Protein AF-A0AA35R7Z8-F1 (afdb_monomer_lite)

Secondary structure (DSSP, 8-state):
---TTSPPGGGGS-TTT----EE-TT--SHHHHHHHHHHHHHHH--SEEEE---S-TTT----HHHHHHHHHHHHHTT-EEEEEE-S-HHHHHHHHHHT-S-BEEBSSSTT-----S-HHHHHHHHHH-SS-BEEES---SHHHHHHHHHTT-SEEE--HHHHTSSSHHHHHHHHHHH--HHHHHHHHHH--S------S-PPPPPPPSS-------PPP--------SSS--SS--EEEP-TTSS-GGGHHHHHHHHHHTT--EEEE--TT--HHHHHHHHHHHHHHHTTTSEEEEES-HHHHHHHHTTT---EEEE-TTSPPHHHHHHHHHHHHGGG--EEEEESSHHHHHHHHHTT-SEEEES-SS--SS---

Foldseek 3Di:
DPDPPDDDPVNVDDPVPDQDEQEQPPAQALVSQLVSQVVSCVVRVALHYEGAHANDPPQRAGDLVRQLVSLLVSVVVVHQYEYEHALALVSLVSSVVSPHQEYEHEQGTALPLQARPPLVSLLSNQVPDPHAYEHEGNHQALVSQLSSVLSPHPYYDDDNNLPVDPHNVVRVVRNVVSDDPCSNVNNVVVPPDDDDDDPPDDDDDDDDPDDPPPDDDDPDPPPPPPDQQLAADVVAAEAEDDCPPPHNVCRLVVLLVVLVVPHAEYEDDDPPDDQVRSLVVQVSNCVSNPPSHAYEYELCLVSQLVNLQVVDAHEYEYEPPHDQLLVSCVSRCVRRNPSYAYEYEDADPVSVVRNVVSPHSYYHDPDPDDDPDDDD

Sequence (376 aa):
MDDPTEKTILDYIDWTKYNILAEHRRCATVEEALFVARLGREVAKTDFVKLEVIPDAKYLFPDPVGTLEAARLLVEEGFIVLPYIHADPVLARRLEEVGCATVMPLGSAIGSGQGIHTVEEVRIIIEQANVPVVVDAGLAVPSDASKALEMGASAVLVNTAIAQAANPAQMAEAFKHGWKPDARLTWQAAYRRVPMPRPAARPTKFPSPFPPAARTWKPAARIWKRVLVNRLPEPCLCLVTDRRVGDEATLVSRVAQAVDGGVDLVQLREKDLHGAQLL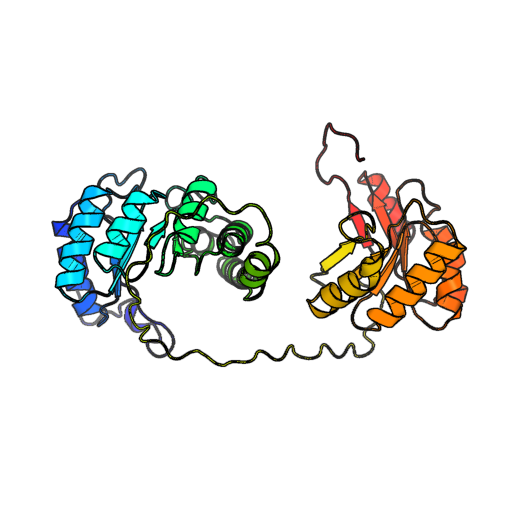ELARRLREAIGDKALLLINERVDVAAALSLTGVAYGVQLGEDAIPVGAARRLLAPVLGPELLIGRSVHSVEGAKQAVADGADFLVAGTMFASRIPPG

Structure (mmCIF, N/CA/C/O backbone):
data_AF-A0AA35R7Z8-F1
#
_entry.id   AF-A0AA35R7Z8-F1
#
loop_
_atom_site.group_PDB
_atom_site.id
_atom_site.type_symbol
_atom_site.label_atom_id
_atom_site.label_alt_id
_atom_site.label_comp_id
_atom_site.label_asym_id
_atom_site.label_entity_id
_atom_site.label_seq_id
_atom_site.pdbx_PDB_ins_code
_atom_site.Cartn_x
_atom_site.Cartn_y
_atom_site.Cartn_z
_atom_site.occupancy
_atom_site.B_iso_or_equiv
_atom_site.auth_seq_id
_atom_site.auth_comp_id
_atom_site.auth_asym_id
_atom_site.auth_atom_id
_atom_site.pdbx_PDB_model_num
ATOM 1 N N . MET A 1 1 ? -23.034 26.521 13.290 1.00 51.69 1 MET A N 1
ATOM 2 C CA . MET A 1 1 ? -23.940 26.297 12.140 1.00 51.69 1 MET A CA 1
ATOM 3 C C . MET A 1 1 ? -24.930 27.424 12.242 1.00 51.69 1 MET A C 1
ATOM 5 O O . MET A 1 1 ? -25.881 27.318 13.005 1.00 51.69 1 MET A O 1
ATOM 9 N N . ASP A 1 2 ? -24.597 28.544 11.614 1.00 53.69 2 ASP A N 1
ATOM 10 C CA . ASP A 1 2 ? -25.142 29.838 12.033 1.00 53.69 2 ASP A CA 1
ATOM 11 C C . ASP A 1 2 ? -26.276 30.298 11.101 1.00 53.69 2 ASP A C 1
ATOM 13 O O . ASP A 1 2 ? -27.015 31.216 11.443 1.00 53.69 2 ASP A O 1
ATOM 17 N N . ASP A 1 3 ? -26.487 29.578 9.991 1.00 65.56 3 ASP A N 1
ATOM 18 C CA . ASP A 1 3 ? -27.645 29.704 9.110 1.00 65.56 3 ASP A CA 1
ATOM 19 C C . ASP A 1 3 ? -28.192 28.304 8.732 1.00 65.56 3 ASP A C 1
ATOM 21 O O . ASP A 1 3 ? -27.522 27.556 8.016 1.00 65.56 3 ASP A O 1
ATOM 25 N N . PRO A 1 4 ? -29.392 27.909 9.202 1.00 63.56 4 PRO A N 1
ATOM 26 C CA . PRO A 1 4 ? -30.014 26.622 8.871 1.00 63.56 4 PRO A CA 1
ATOM 27 C C . PRO A 1 4 ? -30.513 26.521 7.417 1.00 63.56 4 PRO A C 1
ATOM 29 O O . PRO A 1 4 ? -31.026 25.473 7.025 1.00 63.56 4 PRO A O 1
ATOM 32 N N . THR A 1 5 ? -30.410 27.594 6.628 1.00 70.19 5 THR A N 1
ATOM 33 C CA . THR A 1 5 ? -30.828 27.632 5.218 1.00 70.19 5 THR A CA 1
ATOM 34 C C . THR A 1 5 ? -29.666 27.487 4.233 1.00 70.19 5 THR A C 1
ATOM 36 O O . THR A 1 5 ? -29.898 27.212 3.051 1.00 70.19 5 THR A O 1
ATOM 39 N N . GLU A 1 6 ? -28.420 27.605 4.698 1.00 76.94 6 GLU A N 1
ATOM 40 C CA . GLU A 1 6 ? -27.239 27.374 3.872 1.00 76.94 6 GLU A CA 1
ATOM 41 C C . GLU A 1 6 ? -26.907 25.883 3.751 1.00 76.94 6 GLU A C 1
ATOM 43 O O . GLU A 1 6 ? -26.929 25.122 4.720 1.00 76.94 6 GLU A O 1
ATOM 48 N N . LYS A 1 7 ? -26.548 25.462 2.533 1.00 72.81 7 LYS A N 1
ATOM 49 C CA . LYS A 1 7 ? -26.085 24.096 2.277 1.00 72.81 7 LYS A CA 1
ATOM 50 C C . LYS A 1 7 ? -24.721 23.868 2.917 1.00 72.81 7 LYS A C 1
ATOM 52 O O . LYS A 1 7 ? -23.761 24.586 2.642 1.00 72.81 7 LYS A O 1
ATOM 57 N N . THR A 1 8 ? -24.621 22.802 3.692 1.00 74.38 8 THR A N 1
ATOM 58 C CA . THR A 1 8 ? -23.388 22.303 4.297 1.00 74.38 8 THR A CA 1
ATOM 59 C C . THR A 1 8 ? -22.680 21.321 3.362 1.00 74.38 8 THR A C 1
ATOM 61 O O . THR A 1 8 ? -23.241 20.852 2.373 1.00 74.38 8 THR A O 1
ATOM 64 N N . ILE A 1 9 ? -21.438 20.948 3.686 1.00 74.50 9 ILE A N 1
ATOM 65 C CA . ILE A 1 9 ? -20.709 19.916 2.929 1.00 74.50 9 ILE A CA 1
ATOM 66 C C . ILE A 1 9 ? -21.447 18.566 2.909 1.00 74.50 9 ILE A C 1
ATOM 68 O O . ILE A 1 9 ? -21.352 17.832 1.928 1.00 74.50 9 ILE A O 1
ATOM 72 N N . LEU A 1 10 ? -22.219 18.260 3.957 1.00 73.81 10 LEU A N 1
ATOM 73 C CA . LEU A 1 10 ? -22.966 17.008 4.093 1.00 73.81 10 LEU A CA 1
ATOM 74 C C . LEU A 1 10 ? -24.091 16.876 3.058 1.00 73.81 10 LEU A C 1
ATOM 76 O O . LEU A 1 10 ? -24.416 15.758 2.659 1.00 73.81 10 LEU A O 1
ATOM 80 N N . ASP A 1 11 ? -24.624 17.999 2.570 1.00 79.06 11 ASP A N 1
ATOM 81 C CA . ASP A 1 11 ? -25.675 18.036 1.545 1.00 79.06 11 ASP A CA 1
ATOM 82 C C . ASP A 1 11 ? -25.168 17.627 0.153 1.00 79.06 11 ASP A C 1
ATOM 84 O O . ASP A 1 11 ? -25.960 17.350 -0.749 1.00 79.06 11 ASP A O 1
ATOM 88 N N . TYR A 1 12 ? -23.844 17.581 -0.033 1.00 79.31 12 TYR A N 1
ATOM 89 C CA . TYR A 1 12 ? -23.197 17.184 -1.286 1.00 79.31 12 TYR A CA 1
ATOM 90 C C . TYR A 1 12 ? -22.653 15.750 -1.256 1.00 79.31 12 TYR A C 1
ATOM 92 O O . TYR A 1 12 ? -22.130 15.279 -2.269 1.00 79.31 12 TYR A O 1
ATOM 100 N N . ILE A 1 13 ? -22.761 15.045 -0.124 1.00 76.56 13 ILE A N 1
ATOM 101 C CA . ILE A 1 13 ? -22.282 13.666 0.004 1.00 76.56 13 ILE A CA 1
ATOM 102 C C . ILE A 1 13 ? -23.421 12.693 -0.301 1.00 76.56 13 ILE A C 1
ATOM 104 O O . ILE A 1 13 ? -24.507 12.764 0.265 1.00 76.56 13 ILE A O 1
ATOM 108 N N . ASP A 1 14 ? -23.157 11.744 -1.198 1.00 76.94 14 ASP A N 1
ATOM 109 C CA . ASP A 1 14 ? -24.077 10.647 -1.488 1.00 76.94 14 ASP A CA 1
ATOM 110 C C . ASP A 1 14 ? -23.991 9.576 -0.388 1.00 76.94 14 ASP A C 1
ATOM 112 O O . ASP A 1 14 ? -23.146 8.676 -0.426 1.00 76.94 14 ASP A O 1
ATOM 116 N N . TRP A 1 15 ? -24.892 9.673 0.587 1.00 77.12 15 TRP A N 1
ATOM 117 C CA . TRP A 1 15 ? -25.000 8.764 1.733 1.00 77.12 15 TRP A CA 1
ATOM 118 C C . TRP A 1 15 ? -25.288 7.305 1.353 1.00 77.12 15 TRP A C 1
ATOM 120 O O . TRP A 1 15 ? -25.092 6.409 2.167 1.00 77.12 15 TRP A O 1
ATOM 130 N N . THR A 1 16 ? -25.726 7.031 0.116 1.00 75.50 16 THR A N 1
ATOM 131 C CA . THR A 1 16 ? -25.908 5.650 -0.366 1.00 75.50 16 THR A CA 1
ATOM 132 C C . THR A 1 16 ? -24.602 5.013 -0.842 1.00 75.50 16 THR A C 1
ATOM 134 O O . THR A 1 16 ? -24.526 3.793 -0.993 1.00 75.50 16 THR A O 1
ATOM 137 N N . LYS A 1 17 ? -23.567 5.831 -1.079 1.00 73.44 17 LYS A N 1
ATOM 138 C CA . LYS A 1 17 ? -22.257 5.396 -1.581 1.00 73.44 17 LYS A CA 1
ATOM 139 C C . LYS A 1 17 ? -21.148 5.495 -0.544 1.00 73.44 17 LYS A C 1
ATOM 141 O O . LYS A 1 17 ? -20.210 4.701 -0.606 1.00 73.44 17 LYS A O 1
ATOM 146 N N . TYR A 1 18 ? -21.224 6.463 0.364 1.00 76.75 18 TYR A N 1
ATOM 147 C CA . TYR A 1 18 ? -20.148 6.769 1.301 1.00 76.75 18 TYR A CA 1
ATOM 148 C C . TYR A 1 18 ? -20.602 6.611 2.748 1.00 76.75 18 TYR A C 1
ATOM 150 O O . TYR A 1 18 ? -21.653 7.113 3.136 1.00 76.75 18 TYR A O 1
ATOM 158 N N . ASN A 1 19 ? -19.755 5.968 3.554 1.00 75.56 19 ASN A N 1
ATOM 159 C CA . ASN A 1 19 ? -19.869 6.007 5.007 1.00 75.56 19 ASN A CA 1
ATOM 160 C C . ASN A 1 19 ? -19.125 7.239 5.525 1.00 75.56 19 ASN A C 1
ATOM 162 O O . ASN A 1 19 ? -17.975 7.469 5.141 1.00 75.56 19 ASN A O 1
ATOM 166 N N . ILE A 1 20 ? -19.758 8.006 6.410 1.00 76.94 20 ILE A N 1
ATOM 167 C CA . ILE A 1 20 ? -19.108 9.136 7.072 1.00 76.94 20 ILE A CA 1
ATOM 168 C C . ILE A 1 20 ? -18.327 8.635 8.283 1.00 76.94 20 ILE A C 1
ATOM 170 O O . ILE A 1 20 ? -18.867 7.949 9.152 1.00 76.94 20 ILE A O 1
ATOM 174 N N . LEU A 1 21 ? -17.054 9.018 8.336 1.00 77.75 21 LEU A N 1
ATOM 175 C CA . LEU A 1 21 ? -16.198 8.881 9.504 1.00 77.75 21 LEU A CA 1
ATOM 176 C C . LEU A 1 21 ? -16.024 10.271 10.116 1.00 77.75 21 LEU A C 1
ATOM 178 O O . LEU A 1 21 ? -15.373 11.127 9.518 1.00 77.75 21 LEU A O 1
ATOM 182 N N . ALA A 1 22 ? -16.636 10.508 11.276 1.00 75.88 22 ALA A N 1
ATOM 183 C CA . ALA A 1 22 ? -16.475 11.771 11.989 1.00 75.88 22 ALA A CA 1
ATOM 184 C C . ALA A 1 22 ? -15.072 11.837 12.621 1.00 75.88 22 ALA A C 1
ATOM 186 O O . ALA A 1 22 ? -14.646 10.886 13.273 1.00 75.88 22 ALA A O 1
ATOM 187 N N . GLU A 1 23 ? -14.355 12.943 12.415 1.00 72.44 23 GLU A N 1
ATOM 188 C CA . GLU A 1 23 ? -12.983 13.175 12.896 1.00 72.44 23 GLU A CA 1
ATOM 189 C C . GLU A 1 23 ? -12.940 14.405 13.813 1.00 72.44 23 GLU A C 1
ATOM 191 O O . GLU A 1 23 ? -13.586 15.416 13.529 1.00 72.44 23 GLU A O 1
ATOM 196 N N . HIS A 1 24 ? -12.140 14.348 14.882 1.00 67.25 24 HIS A N 1
ATOM 197 C CA . HIS A 1 24 ? -12.028 15.418 15.886 1.00 67.25 24 HIS A CA 1
ATOM 198 C C . HIS A 1 24 ? -10.750 16.244 15.764 1.00 67.25 24 HIS A C 1
ATOM 200 O O . HIS A 1 24 ? -9.958 16.340 16.707 1.00 67.25 24 HIS A O 1
ATOM 206 N N . ARG A 1 25 ? -10.522 16.861 14.604 1.00 62.09 25 ARG A N 1
ATOM 207 C CA . ARG A 1 25 ? -9.274 17.603 14.391 1.00 62.09 25 ARG A CA 1
ATOM 208 C C . ARG A 1 25 ? -9.002 18.609 15.505 1.00 62.09 25 ARG A C 1
ATOM 210 O O . ARG A 1 25 ? -9.814 19.497 15.750 1.00 62.09 25 ARG A O 1
ATOM 217 N N . ARG A 1 26 ? -7.785 18.526 16.053 1.00 67.44 26 ARG A N 1
ATOM 218 C CA . ARG A 1 26 ? -7.203 19.482 17.014 1.00 67.44 26 ARG A CA 1
ATOM 219 C C . ARG A 1 26 ? -7.870 19.518 18.394 1.00 67.44 26 ARG A C 1
ATOM 221 O O . ARG A 1 26 ? -7.768 20.542 19.060 1.00 67.44 26 ARG A O 1
ATOM 228 N N . CYS A 1 27 ? -8.509 18.436 18.836 1.00 85.56 27 CYS A N 1
ATOM 229 C CA . CYS A 1 27 ? -8.865 18.311 20.251 1.00 85.56 27 CYS A CA 1
ATOM 230 C C . CYS A 1 27 ? -7.585 18.121 21.071 1.00 85.56 27 CYS A C 1
ATOM 232 O O . CYS A 1 27 ? -6.859 17.148 20.861 1.00 85.56 27 CYS A O 1
ATOM 234 N N . ALA A 1 28 ? -7.294 19.058 21.969 1.00 89.19 28 ALA A N 1
ATOM 235 C CA . ALA A 1 28 ? -6.087 19.054 22.787 1.00 89.19 28 ALA A CA 1
ATOM 236 C C . ALA A 1 28 ? -6.250 18.222 24.063 1.00 89.19 28 ALA A C 1
ATOM 238 O O . ALA A 1 28 ? -5.252 17.755 24.613 1.00 89.19 28 ALA A O 1
ATOM 239 N N . THR A 1 29 ? -7.490 18.021 24.520 1.00 94.00 29 THR A N 1
ATOM 240 C CA . THR A 1 29 ? -7.800 17.246 25.729 1.00 94.00 29 THR A CA 1
ATOM 241 C C . THR A 1 29 ? -8.806 16.126 25.468 1.00 94.00 29 THR A C 1
ATOM 243 O O . THR A 1 29 ? -9.482 16.079 24.435 1.00 94.00 29 THR A O 1
ATOM 246 N N . VAL A 1 30 ? -8.913 15.214 26.437 1.00 95.75 30 VAL A N 1
ATOM 247 C CA . VAL A 1 30 ? -9.899 14.125 26.438 1.00 95.75 30 VAL A CA 1
ATOM 248 C C . VAL A 1 30 ? -11.318 14.688 26.384 1.00 95.75 30 VAL A C 1
ATOM 250 O O . VAL A 1 30 ? -12.131 14.231 25.587 1.00 95.75 30 VAL A O 1
ATOM 253 N N . GLU A 1 31 ? -11.617 15.711 27.183 1.00 95.56 31 GLU A N 1
ATOM 254 C CA . GLU A 1 31 ? -12.949 16.315 27.277 1.00 95.56 31 GLU A CA 1
ATOM 255 C C . GLU A 1 31 ? -13.390 16.927 25.947 1.00 95.56 31 GLU A C 1
ATOM 257 O O . GLU A 1 31 ? -14.538 16.742 25.536 1.00 95.56 31 GLU A O 1
ATOM 262 N N . GLU A 1 32 ? -12.475 17.614 25.259 1.00 92.38 32 GLU A N 1
ATOM 263 C CA . GLU A 1 32 ? -12.726 18.158 23.925 1.00 92.38 32 GLU A CA 1
ATOM 264 C C . GLU A 1 32 ? -13.022 17.035 22.926 1.00 92.38 32 GLU A C 1
ATOM 266 O O . GLU A 1 32 ? -14.030 17.096 22.220 1.00 92.38 32 GLU A O 1
ATOM 271 N N . ALA A 1 33 ? -12.214 15.969 22.919 1.00 92.44 33 ALA A N 1
ATOM 272 C CA . ALA A 1 33 ? -12.423 14.833 22.024 1.00 92.44 33 ALA A CA 1
ATOM 273 C C . ALA A 1 33 ? -13.782 14.149 22.262 1.00 92.44 33 ALA A C 1
ATOM 275 O O . ALA A 1 33 ? -14.504 13.867 21.305 1.00 92.44 33 ALA A O 1
ATOM 276 N N . LEU A 1 34 ? -14.178 13.942 23.524 1.00 94.12 34 LEU A N 1
ATOM 277 C CA . LEU A 1 34 ? -15.489 13.380 23.878 1.00 94.12 34 LEU A CA 1
ATOM 278 C C . LEU A 1 34 ? -16.643 14.292 23.452 1.00 94.12 34 LEU A C 1
ATOM 280 O O . LEU A 1 34 ? -17.662 13.821 22.941 1.00 94.12 34 LEU A O 1
ATOM 284 N N . PHE A 1 35 ? -16.501 15.602 23.664 1.00 92.12 35 PHE A N 1
ATOM 285 C CA . PHE A 1 35 ? -17.522 16.573 23.288 1.00 92.12 35 PHE A CA 1
ATOM 286 C C . PHE A 1 35 ? -17.750 16.586 21.773 1.00 92.12 35 PHE A C 1
ATOM 288 O O . PHE A 1 35 ? -18.893 16.468 21.319 1.00 92.12 35 PHE A O 1
ATOM 295 N N . VAL A 1 36 ? -16.671 16.666 20.987 1.00 87.50 36 VAL A N 1
ATOM 296 C CA . VAL A 1 36 ? -16.770 16.683 19.523 1.00 87.50 36 VAL A CA 1
ATOM 297 C C . VAL A 1 36 ? -17.263 15.329 18.993 1.00 87.50 36 VAL A C 1
ATOM 299 O O . VAL A 1 36 ? -18.017 15.324 18.023 1.00 87.50 36 VAL A O 1
ATOM 302 N N . ALA A 1 37 ? -16.964 14.203 19.653 1.00 88.25 37 ALA A N 1
ATOM 303 C CA . ALA A 1 37 ? -17.487 12.878 19.278 1.00 88.25 37 ALA A CA 1
ATOM 304 C C . ALA A 1 37 ? -18.997 12.789 19.371 1.00 88.25 37 ALA A C 1
ATOM 306 O O . ALA A 1 37 ? -19.671 12.375 18.425 1.00 88.25 37 ALA A O 1
ATOM 307 N N . ARG A 1 38 ? -19.540 13.220 20.508 1.00 91.38 38 ARG A N 1
ATOM 308 C CA . ARG A 1 38 ? -20.983 13.219 20.754 1.00 91.38 38 ARG A CA 1
ATOM 309 C C . ARG A 1 38 ? -21.698 14.150 19.782 1.00 91.38 38 ARG A C 1
ATOM 311 O O . ARG A 1 38 ? -22.714 13.767 19.209 1.00 91.38 38 ARG A O 1
ATOM 318 N N . LEU A 1 39 ? -21.125 15.326 19.516 1.00 87.44 39 LEU A N 1
ATOM 319 C CA . LEU A 1 39 ? -21.652 16.240 18.503 1.00 87.44 39 LEU A CA 1
ATOM 320 C C . LEU A 1 39 ? -21.587 15.632 17.091 1.00 87.44 39 LEU A C 1
ATOM 322 O O . LEU A 1 39 ? -22.554 15.710 16.335 1.00 87.44 39 LEU A O 1
ATOM 326 N N . GLY A 1 40 ? -20.467 14.993 16.748 1.00 82.12 40 GLY A N 1
ATOM 327 C CA . GLY A 1 40 ? -20.250 14.328 15.467 1.00 82.12 40 GLY A CA 1
ATOM 328 C C . GLY A 1 40 ? -21.255 13.210 15.213 1.00 82.12 40 GLY A C 1
ATOM 329 O O . GLY A 1 40 ? -21.839 13.163 14.133 1.00 82.12 40 GLY A O 1
ATOM 330 N N . ARG A 1 41 ? -21.535 12.370 16.217 1.00 85.00 41 ARG A N 1
ATOM 331 C CA . ARG A 1 41 ? -22.578 11.332 16.153 1.00 85.00 41 ARG A CA 1
ATOM 332 C C . ARG A 1 41 ? -23.951 11.929 15.849 1.00 85.00 41 ARG A C 1
ATOM 334 O O . ARG A 1 41 ? -24.669 11.403 14.998 1.00 85.00 41 ARG A O 1
ATOM 341 N N . GLU A 1 42 ? -24.306 13.044 16.487 1.00 84.75 42 GLU A N 1
ATOM 342 C CA . GLU A 1 42 ? -25.603 13.688 16.261 1.00 84.75 42 GLU A CA 1
ATOM 343 C C . GLU A 1 42 ? -25.746 14.297 14.868 1.00 84.75 42 GLU A C 1
ATOM 345 O O . GLU A 1 42 ? -26.831 14.236 14.286 1.00 84.75 42 GLU A O 1
ATOM 350 N N . VAL A 1 43 ? -24.666 14.851 14.321 1.00 78.81 43 VAL A N 1
ATOM 351 C CA . VAL A 1 43 ? -24.669 15.493 13.000 1.00 78.81 43 VAL A CA 1
ATOM 352 C C . VAL A 1 43 ? -24.548 14.464 11.875 1.00 78.81 43 VAL A C 1
ATOM 354 O O . VAL A 1 43 ? -25.301 14.513 10.907 1.00 78.81 43 VAL A O 1
ATOM 357 N N . ALA A 1 44 ? -23.614 13.521 11.997 1.00 73.38 44 ALA A N 1
ATOM 358 C CA . ALA A 1 44 ? -23.296 12.550 10.953 1.00 73.38 44 ALA A CA 1
ATOM 359 C C . ALA A 1 44 ? -24.126 11.259 11.033 1.00 73.38 44 ALA A C 1
ATOM 361 O O . ALA A 1 44 ? -24.013 10.419 10.142 1.00 73.38 44 ALA A O 1
ATOM 362 N N . LYS A 1 45 ? -24.941 11.089 12.088 1.00 80.38 45 LYS A N 1
ATOM 363 C CA . LYS A 1 45 ? -25.794 9.909 12.328 1.00 80.38 45 LYS A CA 1
ATOM 364 C C . LYS A 1 45 ? -25.027 8.588 12.181 1.00 80.38 45 LYS A C 1
ATOM 366 O O . LYS A 1 45 ? -25.502 7.639 11.563 1.00 80.38 45 LYS A O 1
ATOM 371 N N . THR A 1 46 ? -23.826 8.549 12.755 1.00 80.38 46 THR A N 1
ATOM 372 C CA . THR A 1 46 ? -22.897 7.415 12.701 1.00 80.38 46 THR A CA 1
ATOM 373 C C . THR A 1 46 ? -22.264 7.179 14.066 1.00 80.38 46 THR A C 1
ATOM 375 O O . THR A 1 46 ? -21.949 8.129 14.783 1.00 80.38 46 THR A O 1
ATOM 378 N N . ASP A 1 47 ? -22.043 5.912 14.404 1.00 85.94 47 ASP A N 1
ATOM 379 C CA . ASP A 1 47 ? -21.297 5.518 15.602 1.00 85.94 47 ASP A CA 1
ATOM 380 C C . ASP A 1 47 ? -19.787 5.442 15.360 1.00 85.94 47 ASP A C 1
ATOM 382 O O . ASP A 1 47 ? -19.023 5.276 16.309 1.00 85.94 47 ASP A O 1
ATOM 386 N N . PHE A 1 48 ? -19.346 5.563 14.104 1.00 85.81 48 PHE A N 1
ATOM 387 C CA . PHE A 1 48 ? -17.932 5.569 13.744 1.00 85.81 48 PHE A CA 1
ATOM 388 C C . PHE A 1 48 ? -17.266 6.879 14.122 1.00 85.81 48 PHE A C 1
ATOM 390 O O . PHE A 1 48 ? -17.736 7.960 13.757 1.00 85.81 48 PHE A O 1
ATOM 397 N N . VAL A 1 49 ? -16.107 6.768 14.765 1.00 90.69 49 VAL A N 1
ATOM 398 C CA . VAL A 1 49 ? -15.366 7.937 15.204 1.00 90.69 49 VAL A CA 1
ATOM 399 C C . VAL A 1 49 ? -13.859 7.769 15.041 1.00 90.69 49 VAL A C 1
ATOM 401 O O . VAL A 1 49 ? -13.260 6.832 15.567 1.00 90.69 49 VAL A O 1
ATOM 404 N N . LYS A 1 50 ? -13.233 8.695 14.310 1.00 93.94 50 LYS A N 1
ATOM 405 C CA . LYS A 1 50 ? -11.779 8.830 14.221 1.00 93.94 50 LYS A CA 1
ATOM 406 C C . LYS A 1 50 ? -11.291 9.653 15.410 1.00 93.94 50 LYS A C 1
ATOM 408 O O . LYS A 1 50 ? -11.433 10.876 15.441 1.00 93.94 50 LYS A O 1
ATOM 413 N N . LEU A 1 51 ? -10.757 8.961 16.411 1.00 94.69 51 LEU A N 1
ATOM 414 C CA . LEU A 1 51 ? -10.288 9.563 17.651 1.00 94.69 51 LEU A CA 1
ATOM 415 C C . LEU A 1 51 ? -8.878 10.135 17.472 1.00 94.69 51 LEU A C 1
ATOM 417 O O . LEU A 1 51 ? -7.940 9.402 17.163 1.00 94.69 51 LEU A O 1
ATOM 421 N N . GLU A 1 52 ? -8.748 11.435 17.726 1.00 90.75 52 GLU A N 1
ATOM 422 C CA . GLU A 1 52 ? -7.493 12.180 17.727 1.00 90.75 52 GLU A CA 1
ATOM 423 C C . GLU A 1 52 ? -7.444 13.042 18.995 1.00 90.75 52 GLU A C 1
ATOM 425 O O . GLU A 1 52 ? -8.311 13.892 19.193 1.00 90.75 52 GLU A O 1
ATOM 430 N N . VAL A 1 53 ? -6.440 12.821 19.848 1.00 94.06 53 VAL A N 1
ATOM 431 C CA . VAL A 1 53 ? -6.129 13.688 20.996 1.00 94.06 53 VAL A CA 1
ATOM 432 C C . VAL A 1 53 ? -4.726 14.237 20.777 1.00 94.06 53 VAL A C 1
ATOM 434 O O . VAL A 1 53 ? -3.752 13.493 20.851 1.00 94.06 53 VAL A O 1
ATOM 437 N N . ILE A 1 54 ? -4.624 15.516 20.425 1.00 90.38 54 ILE A N 1
ATOM 438 C CA . ILE A 1 54 ? -3.406 16.151 19.912 1.00 90.38 54 ILE A CA 1
ATOM 439 C C . ILE A 1 54 ? -3.144 17.440 20.706 1.00 90.38 54 ILE A C 1
ATOM 441 O O . ILE A 1 54 ? -3.679 18.493 20.352 1.00 90.38 54 ILE A O 1
ATOM 445 N N . PRO A 1 55 ? -2.309 17.393 21.759 1.00 88.69 55 PRO A N 1
ATOM 446 C CA . PRO A 1 55 ? -2.061 18.556 22.611 1.00 88.69 55 PRO A CA 1
ATOM 447 C C . PRO A 1 55 ? -1.189 19.625 21.933 1.00 88.69 55 PRO A C 1
ATOM 449 O O . PRO A 1 55 ? -1.322 20.809 22.235 1.00 88.69 55 PRO A O 1
ATOM 452 N N . ASP A 1 56 ? -0.300 19.232 21.010 1.00 87.00 56 ASP A N 1
ATOM 453 C CA . ASP A 1 56 ? 0.575 20.153 20.275 1.00 87.00 56 ASP A CA 1
ATOM 454 C C . ASP A 1 56 ? 0.138 20.305 18.810 1.00 87.00 56 ASP A C 1
ATOM 456 O O . ASP A 1 56 ? 0.338 19.425 17.964 1.00 87.00 56 ASP A O 1
ATOM 460 N N . ALA A 1 57 ? -0.400 21.483 18.492 1.00 81.75 57 ALA A N 1
ATOM 461 C CA . ALA A 1 57 ? -0.848 21.848 17.152 1.00 81.75 57 ALA A CA 1
ATOM 462 C C . ALA A 1 57 ? 0.288 22.006 16.120 1.00 81.75 57 ALA A C 1
ATOM 464 O O . ALA A 1 57 ? 0.003 22.077 14.922 1.00 81.75 57 ALA A O 1
ATOM 465 N N . LYS A 1 58 ? 1.558 22.087 16.546 1.00 81.19 58 LYS A N 1
ATOM 466 C CA . LYS A 1 58 ? 2.705 22.272 15.646 1.00 81.19 58 LYS A CA 1
ATOM 467 C C . LYS A 1 58 ? 3.091 20.982 14.931 1.00 81.19 58 LYS A C 1
ATOM 469 O O . LYS A 1 58 ? 3.265 20.996 13.715 1.00 81.19 58 LYS A O 1
ATOM 474 N N . TYR A 1 59 ? 3.273 19.898 15.681 1.00 77.62 59 TYR A N 1
ATOM 475 C CA . TYR A 1 59 ? 3.744 18.618 15.133 1.00 77.62 59 TYR A CA 1
ATOM 476 C C . TYR A 1 59 ? 2.621 17.601 14.923 1.00 77.62 59 TYR A C 1
ATOM 478 O O . TYR A 1 59 ? 2.817 16.626 14.201 1.00 77.62 59 TYR A O 1
ATOM 486 N N . LEU A 1 60 ? 1.440 17.857 15.500 1.00 84.06 60 LEU A N 1
ATOM 487 C CA . LEU A 1 60 ? 0.240 17.035 15.343 1.00 84.06 60 LEU A CA 1
ATOM 488 C C . LEU A 1 60 ? 0.437 15.574 15.782 1.00 84.06 60 LEU A C 1
ATOM 490 O O . LEU A 1 60 ? -0.082 14.637 15.168 1.00 84.06 60 LEU A O 1
ATOM 494 N N . PHE A 1 61 ? 1.222 15.382 16.840 1.00 90.44 61 PHE A N 1
ATOM 495 C CA . PHE A 1 61 ? 1.449 14.074 17.436 1.00 90.44 61 PHE A CA 1
ATOM 496 C C . PHE A 1 61 ? 0.376 13.741 18.476 1.00 90.44 61 PHE A C 1
ATOM 498 O O . PHE A 1 61 ? 0.000 14.622 19.255 1.00 90.44 61 PHE A O 1
ATOM 505 N N . PRO A 1 62 ? -0.131 12.495 18.481 1.00 92.81 62 PRO A N 1
ATOM 506 C CA . PRO A 1 62 ? -1.169 12.090 19.412 1.00 92.81 62 PRO A CA 1
ATOM 507 C C . PRO A 1 62 ? -0.605 11.891 20.823 1.00 92.81 62 PRO A C 1
ATOM 509 O O . PRO A 1 62 ? 0.475 11.323 20.994 1.00 92.81 62 PRO A O 1
ATOM 512 N N . ASP A 1 63 ? -1.365 12.304 21.837 1.00 95.56 63 ASP A N 1
ATOM 513 C CA . ASP A 1 63 ? -1.092 11.956 23.232 1.00 95.56 63 ASP A CA 1
ATOM 514 C C . ASP A 1 63 ? -1.514 10.500 23.498 1.00 95.56 63 ASP A C 1
ATOM 516 O O . ASP A 1 63 ? -2.711 10.194 23.438 1.00 95.56 63 ASP A O 1
ATOM 520 N N . PRO A 1 64 ? -0.580 9.585 23.818 1.00 96.81 64 PRO A N 1
ATOM 521 C CA . PRO A 1 64 ? -0.913 8.187 24.062 1.00 96.81 64 PRO A CA 1
ATOM 522 C C . PRO A 1 64 ? -1.821 7.981 25.284 1.00 96.81 64 PRO A C 1
ATOM 524 O O . PRO A 1 64 ? -2.641 7.061 25.276 1.00 96.81 64 PRO A O 1
ATOM 527 N N . VAL A 1 65 ? -1.695 8.812 26.327 1.00 97.75 65 VAL A N 1
ATOM 528 C CA . VAL A 1 65 ? -2.474 8.663 27.567 1.00 97.75 65 VAL A CA 1
ATOM 529 C C . VAL A 1 65 ? -3.897 9.153 27.343 1.00 97.75 65 VAL A C 1
ATOM 531 O O . VAL A 1 65 ? -4.839 8.381 27.535 1.00 97.75 65 VAL A O 1
ATOM 534 N N . GLY A 1 66 ? -4.047 10.386 26.851 1.00 97.25 66 GLY A N 1
ATOM 535 C CA . GLY A 1 66 ? -5.352 10.952 26.526 1.00 97.25 66 GLY A CA 1
ATOM 536 C C . GLY A 1 66 ? -6.104 10.136 25.473 1.00 97.25 66 GLY A C 1
ATOM 537 O O . GLY A 1 66 ? -7.302 9.902 25.616 1.00 97.25 66 GLY A O 1
ATOM 538 N N . THR A 1 67 ? -5.413 9.611 24.454 1.00 97.56 67 THR A N 1
ATOM 539 C CA . THR A 1 67 ? -6.048 8.746 23.441 1.00 97.56 67 THR A CA 1
ATOM 540 C C . THR A 1 67 ? -6.609 7.470 24.070 1.00 97.56 67 THR A C 1
ATOM 542 O O . THR A 1 67 ? -7.745 7.101 23.779 1.00 97.56 67 THR A O 1
ATOM 545 N N . LEU A 1 68 ? -5.855 6.793 24.945 1.00 98.44 68 LEU A N 1
ATOM 546 C CA . LEU A 1 68 ? -6.323 5.562 25.590 1.00 98.44 68 LEU A CA 1
ATOM 547 C C . LEU A 1 68 ? -7.525 5.815 26.510 1.00 98.44 68 LEU A C 1
ATOM 549 O O . LEU A 1 68 ? -8.477 5.033 26.515 1.00 98.44 68 LEU A O 1
ATOM 553 N N . GLU A 1 69 ? -7.494 6.908 27.271 1.00 98.38 69 GLU A N 1
ATOM 554 C CA . GLU A 1 69 ? -8.593 7.294 28.155 1.00 98.38 69 GLU A CA 1
ATOM 555 C C . GLU A 1 69 ? -9.864 7.642 27.371 1.00 98.38 69 GLU A C 1
ATOM 557 O O . GLU A 1 69 ? -10.931 7.086 27.648 1.00 98.38 69 GLU A O 1
ATOM 562 N N . ALA A 1 70 ? -9.743 8.501 26.356 1.00 97.81 70 ALA A N 1
ATOM 563 C CA . ALA A 1 70 ? -10.859 8.886 25.499 1.00 97.81 70 ALA A CA 1
ATOM 564 C C . ALA A 1 70 ? -11.445 7.674 24.762 1.00 97.81 70 ALA A C 1
ATOM 566 O O . ALA A 1 70 ? -12.664 7.522 24.698 1.00 97.81 70 ALA A O 1
ATOM 567 N N . ALA A 1 71 ? -10.593 6.774 24.257 1.00 98.19 71 ALA A N 1
ATOM 568 C CA . ALA A 1 71 ? -11.031 5.551 23.595 1.00 98.19 71 ALA A CA 1
ATOM 569 C C . ALA A 1 71 ? -11.894 4.685 24.517 1.00 98.19 71 ALA A C 1
ATOM 571 O O . ALA A 1 71 ? -12.961 4.239 24.103 1.00 98.19 71 ALA A O 1
ATOM 572 N N . ARG A 1 72 ? -11.473 4.491 25.774 1.00 98.38 72 ARG A N 1
ATOM 573 C CA . ARG A 1 72 ? -12.231 3.701 26.754 1.00 98.38 72 ARG A CA 1
ATOM 574 C C . ARG A 1 72 ? -13.620 4.274 26.997 1.00 98.38 72 ARG A C 1
ATOM 576 O O . ARG A 1 72 ? -14.599 3.538 26.928 1.00 98.38 72 ARG A O 1
ATOM 583 N N . LEU A 1 73 ? -13.701 5.579 27.235 1.00 98.25 73 LEU A N 1
ATOM 584 C CA . LEU A 1 73 ? -14.969 6.262 27.491 1.00 98.25 73 LEU A CA 1
ATOM 585 C C . LEU A 1 73 ? -15.902 6.204 26.271 1.00 98.25 73 LEU A C 1
ATOM 587 O O . LEU A 1 73 ? -17.083 5.902 26.408 1.00 98.25 73 LEU A O 1
ATOM 591 N N . LEU A 1 74 ? -15.372 6.416 25.064 1.00 97.44 74 LEU A N 1
ATOM 592 C CA . LEU A 1 74 ? -16.165 6.346 23.834 1.00 97.44 74 LEU A CA 1
ATOM 593 C C . LEU A 1 74 ? -16.661 4.925 23.537 1.00 97.44 74 LEU A C 1
ATOM 595 O O . LEU A 1 74 ? -17.817 4.761 23.146 1.00 97.44 74 LEU A O 1
ATOM 599 N N . VAL A 1 75 ? -15.834 3.896 23.745 1.00 97.44 75 VAL A N 1
ATOM 600 C CA . VAL A 1 75 ? -16.268 2.497 23.584 1.00 97.44 75 VAL A CA 1
ATOM 601 C C . VAL A 1 75 ? -17.379 2.151 24.585 1.00 97.44 75 VAL A C 1
ATOM 603 O O . VAL A 1 75 ? -18.368 1.530 24.196 1.00 97.44 75 VAL A O 1
ATOM 606 N N . GLU A 1 76 ? -17.279 2.599 25.841 1.00 97.38 76 GLU A N 1
ATOM 607 C CA . GLU A 1 76 ? -18.343 2.442 26.851 1.00 97.38 76 GLU A CA 1
ATOM 608 C C . GLU A 1 76 ? -19.653 3.141 26.438 1.00 97.38 76 GLU A C 1
ATOM 610 O O . GLU A 1 76 ? -20.743 2.636 26.707 1.00 97.38 76 GLU A O 1
ATOM 615 N N . GLU A 1 77 ? -19.559 4.256 25.709 1.00 96.75 77 GLU A N 1
ATOM 616 C CA . GLU A 1 77 ? -20.687 4.983 25.103 1.00 96.75 77 GLU A CA 1
ATOM 617 C C . GLU A 1 77 ? -21.158 4.399 23.754 1.00 96.75 77 GLU A C 1
ATOM 619 O O . GLU A 1 77 ? -21.939 5.026 23.025 1.00 96.75 77 GLU A O 1
ATOM 624 N N . GLY A 1 78 ? -20.676 3.207 23.393 1.00 93.88 78 GLY A N 1
ATOM 625 C CA . GLY A 1 78 ? -21.085 2.470 22.198 1.00 93.88 78 GLY A CA 1
ATOM 626 C C . GLY A 1 78 ? -20.535 3.025 20.884 1.00 93.88 78 GLY A C 1
ATOM 627 O O . GLY A 1 78 ? -21.085 2.727 19.826 1.00 93.88 78 GLY A O 1
ATOM 628 N N . PHE A 1 79 ? -19.497 3.867 20.913 1.00 93.81 79 PHE A N 1
ATOM 629 C CA . PHE A 1 79 ? -18.822 4.296 19.685 1.00 93.81 79 PHE A CA 1
ATOM 630 C C . PHE A 1 79 ? -17.986 3.166 19.082 1.00 93.81 79 PHE A C 1
ATOM 632 O O . PHE A 1 79 ? -17.344 2.381 19.779 1.00 93.81 79 PHE A O 1
ATOM 639 N N . ILE A 1 80 ? -17.921 3.151 17.753 1.00 92.31 80 ILE A N 1
ATOM 640 C CA . ILE A 1 80 ? -16.965 2.363 16.982 1.00 92.31 80 ILE A CA 1
ATOM 641 C C . ILE A 1 80 ? -15.717 3.234 16.818 1.00 92.31 80 ILE A C 1
ATOM 643 O O . ILE A 1 80 ? -15.654 4.098 15.942 1.00 92.31 80 ILE A O 1
ATOM 647 N N . VAL A 1 81 ? -14.743 3.042 17.711 1.00 94.50 81 VAL A N 1
ATOM 648 C CA . VAL A 1 81 ? -13.571 3.922 17.838 1.00 94.50 81 VAL A CA 1
ATOM 649 C C . VAL A 1 81 ? -12.430 3.492 16.919 1.00 94.50 81 VAL A C 1
ATOM 651 O O . VAL A 1 81 ? -12.005 2.334 16.925 1.00 94.50 81 VAL A O 1
ATOM 654 N N . LEU A 1 82 ? -11.921 4.457 16.151 1.00 97.06 82 LEU A N 1
ATOM 655 C CA . LEU A 1 82 ? -10.762 4.345 15.277 1.00 97.06 82 LEU A CA 1
ATOM 656 C C . LEU A 1 82 ? -9.667 5.307 15.777 1.00 97.06 82 LEU A C 1
ATOM 658 O O . LEU A 1 82 ? -9.698 6.487 15.428 1.00 97.06 82 LEU A O 1
ATOM 662 N N . PRO A 1 83 ? -8.723 4.852 16.622 1.00 96.94 83 PRO A N 1
ATOM 663 C CA . PRO A 1 83 ? -7.736 5.719 17.260 1.00 96.94 83 PRO A CA 1
ATOM 664 C C . PRO A 1 83 ? -6.510 5.974 16.375 1.00 96.94 83 PRO A C 1
ATOM 666 O O . PRO A 1 83 ? -5.859 5.030 15.916 1.00 96.94 83 PRO A O 1
ATOM 669 N N . TYR A 1 84 ? -6.176 7.252 16.181 1.00 95.31 84 TYR A N 1
ATOM 670 C CA . TYR A 1 84 ? -4.911 7.707 15.599 1.00 95.31 84 TYR A CA 1
ATOM 671 C C . TYR A 1 84 ? -3.802 7.685 16.658 1.00 95.31 84 TYR A C 1
ATOM 673 O O . TYR A 1 84 ? -3.935 8.307 17.712 1.00 95.31 84 TYR A O 1
ATOM 681 N N . ILE A 1 85 ? -2.710 6.967 16.387 1.00 96.81 85 ILE A N 1
ATOM 682 C CA . ILE A 1 85 ? -1.624 6.748 17.353 1.00 96.81 85 ILE A CA 1
ATOM 683 C C . ILE A 1 85 ? -0.235 6.861 16.726 1.00 96.81 85 ILE A C 1
ATOM 685 O O . ILE A 1 85 ? -0.050 6.733 15.516 1.00 96.81 85 ILE A O 1
ATOM 689 N N . HIS A 1 86 ? 0.778 7.031 17.574 1.00 96.44 86 HIS A N 1
ATOM 690 C CA . HIS A 1 86 ? 2.146 6.676 17.205 1.00 96.44 86 HIS A CA 1
ATOM 691 C C . HIS A 1 86 ? 2.253 5.179 16.885 1.00 96.44 86 HIS A C 1
ATOM 693 O O . HIS A 1 86 ? 1.428 4.378 17.326 1.00 96.44 86 HIS A O 1
ATOM 699 N N . ALA A 1 87 ? 3.298 4.785 16.156 1.00 96.06 87 ALA A N 1
ATOM 700 C CA . ALA A 1 87 ? 3.633 3.379 15.954 1.00 96.06 87 ALA A CA 1
ATOM 701 C C . ALA A 1 87 ? 4.201 2.758 17.250 1.00 96.06 87 ALA A C 1
ATOM 703 O O . ALA A 1 87 ? 5.377 2.430 17.339 1.00 96.06 87 ALA A O 1
ATOM 704 N N . ASP A 1 88 ? 3.357 2.639 18.274 1.00 97.50 88 ASP A N 1
ATOM 705 C CA . ASP A 1 88 ? 3.645 1.999 19.557 1.00 97.50 88 ASP A CA 1
ATOM 706 C C . ASP A 1 88 ? 2.853 0.677 19.651 1.00 97.50 88 ASP A C 1
ATOM 708 O O . ASP A 1 88 ? 1.627 0.698 19.823 1.00 97.50 88 ASP A O 1
ATOM 712 N N . PRO A 1 89 ? 3.526 -0.487 19.556 1.00 96.38 89 PRO A N 1
ATOM 713 C CA . PRO A 1 89 ? 2.876 -1.792 19.664 1.00 96.38 89 PRO A CA 1
ATOM 714 C C . PRO A 1 89 ? 2.161 -2.049 20.993 1.00 96.38 89 PRO A C 1
ATOM 716 O O . PRO A 1 89 ? 1.153 -2.758 21.027 1.00 96.38 89 PRO A O 1
ATOM 719 N N . VAL A 1 90 ? 2.660 -1.485 22.094 1.00 97.75 90 VAL A N 1
ATOM 720 C CA . VAL A 1 90 ? 2.066 -1.671 23.423 1.00 97.75 90 VAL A CA 1
ATOM 721 C C . VAL A 1 90 ? 0.767 -0.886 23.521 1.00 97.75 90 VAL A C 1
ATOM 723 O O . VAL A 1 90 ? -0.242 -1.427 23.978 1.00 97.75 90 VAL A O 1
ATOM 726 N N . LEU A 1 91 ? 0.769 0.367 23.064 1.00 98.31 91 LEU A N 1
ATOM 727 C CA . LEU A 1 91 ? -0.443 1.182 23.029 1.00 98.31 91 LEU A CA 1
ATOM 728 C C . LEU A 1 91 ? -1.493 0.585 22.087 1.00 98.31 91 LEU A C 1
ATOM 730 O O . LEU A 1 91 ? -2.658 0.496 22.469 1.00 98.31 91 LEU A O 1
ATOM 734 N N . ALA A 1 92 ? -1.085 0.129 20.898 1.00 98.25 92 ALA A N 1
ATOM 735 C CA . ALA A 1 92 ? -1.984 -0.517 19.944 1.00 98.25 92 ALA A CA 1
ATOM 736 C C . ALA A 1 92 ? -2.715 -1.713 20.578 1.00 98.25 92 ALA A C 1
ATOM 738 O O . ALA A 1 92 ? -3.938 -1.817 20.487 1.00 98.25 92 ALA A O 1
ATOM 739 N N . ARG A 1 93 ? -1.986 -2.565 21.310 1.00 96.69 93 ARG A N 1
ATOM 740 C CA . ARG A 1 93 ? -2.576 -3.693 22.040 1.00 96.69 93 ARG A CA 1
ATOM 741 C C . ARG A 1 93 ? -3.574 -3.248 23.109 1.00 96.69 93 ARG A C 1
ATOM 743 O O . ARG A 1 93 ? -4.649 -3.824 23.209 1.00 96.69 93 ARG A O 1
ATOM 750 N N . ARG A 1 94 ? -3.239 -2.219 23.892 1.00 97.94 94 ARG A N 1
ATOM 751 C CA . ARG A 1 94 ? -4.141 -1.692 24.932 1.00 97.94 94 ARG A CA 1
ATOM 752 C C . ARG A 1 94 ? -5.424 -1.111 24.340 1.00 97.94 94 ARG A C 1
ATOM 754 O O . ARG A 1 94 ? -6.491 -1.302 24.909 1.00 97.94 94 ARG A O 1
ATOM 761 N N . LEU A 1 95 ? -5.334 -0.425 23.202 1.00 98.31 95 LEU A N 1
ATOM 762 C CA . LEU A 1 95 ? -6.502 0.111 22.498 1.00 98.31 95 LEU A CA 1
ATOM 763 C C . LEU A 1 95 ? -7.401 -1.004 21.948 1.00 98.31 95 LEU A C 1
ATOM 765 O O . LEU A 1 95 ? -8.624 -0.895 22.036 1.00 98.31 95 LEU A O 1
ATOM 769 N N . GLU A 1 96 ? -6.809 -2.090 21.443 1.00 96.25 96 GLU A N 1
ATOM 770 C CA . GLU A 1 96 ? -7.547 -3.307 21.082 1.00 96.25 96 GLU A CA 1
ATOM 771 C C . GLU A 1 96 ? -8.249 -3.923 22.305 1.00 96.25 96 GLU A C 1
ATOM 773 O O . GLU A 1 96 ? -9.439 -4.217 22.238 1.00 96.25 96 GLU A O 1
ATOM 778 N N . GLU A 1 97 ? -7.553 -4.067 23.439 1.00 96.56 97 GLU A N 1
ATOM 779 C CA . GLU A 1 97 ? -8.111 -4.618 24.688 1.00 96.56 97 GLU A CA 1
ATOM 780 C C . GLU A 1 97 ? -9.273 -3.783 25.245 1.00 96.56 97 GLU A C 1
ATOM 782 O O . GLU A 1 97 ? -10.219 -4.335 25.807 1.00 96.56 97 GLU A O 1
ATOM 787 N N . VAL A 1 98 ? -9.223 -2.462 25.058 1.00 97.00 98 VAL A N 1
ATOM 788 C CA . VAL A 1 98 ? -10.307 -1.534 25.408 1.00 97.00 98 VAL A CA 1
ATOM 789 C C . VAL A 1 98 ? -11.531 -1.694 24.495 1.00 97.00 98 VAL A C 1
ATOM 791 O O . VAL A 1 98 ? -12.631 -1.318 24.891 1.00 97.00 98 VAL A O 1
ATOM 794 N N . GLY A 1 99 ? -11.372 -2.285 23.308 1.00 93.81 99 GLY A N 1
ATOM 795 C CA . GLY A 1 99 ? -12.460 -2.540 22.362 1.00 93.81 99 GLY A CA 1
ATOM 796 C C . GLY A 1 99 ? -12.491 -1.603 21.154 1.00 93.81 99 GLY A C 1
ATOM 797 O O . GLY A 1 99 ? -13.526 -1.503 20.495 1.00 93.81 99 GLY A O 1
ATOM 798 N N . CYS A 1 100 ? -11.385 -0.919 20.832 1.00 96.81 100 CYS A N 1
ATOM 799 C CA . CYS A 1 100 ? -11.295 -0.158 19.583 1.00 96.81 100 CYS A CA 1
ATOM 800 C C . CYS A 1 100 ? -11.475 -1.082 18.370 1.00 96.81 100 CYS A C 1
ATOM 802 O O . CYS A 1 100 ? -10.962 -2.200 18.334 1.00 96.81 100 CYS A O 1
ATOM 804 N N . ALA A 1 101 ? -12.165 -0.598 17.338 1.00 93.00 101 ALA A N 1
ATOM 805 C CA . ALA A 1 101 ? -12.490 -1.398 16.156 1.00 93.00 101 ALA A CA 1
ATOM 806 C C . ALA A 1 101 ? -11.311 -1.564 15.181 1.00 93.00 101 ALA A C 1
ATOM 808 O O . ALA A 1 101 ? -11.377 -2.367 14.253 1.00 93.00 101 ALA A O 1
ATOM 809 N N . THR A 1 102 ? -10.253 -0.779 15.367 1.00 95.44 102 THR A N 1
ATOM 810 C CA . THR A 1 102 ? -9.015 -0.761 14.580 1.00 95.44 102 THR A CA 1
ATOM 811 C C . THR A 1 102 ? -7.911 -0.156 15.446 1.00 95.44 102 THR A C 1
ATOM 813 O O . THR A 1 102 ? -8.183 0.415 16.503 1.00 95.44 102 THR A O 1
ATOM 816 N N . VAL A 1 103 ? -6.679 -0.183 14.950 1.00 97.44 103 VAL A N 1
ATOM 817 C CA . VAL A 1 103 ? -5.613 0.733 15.385 1.00 97.44 103 VAL A CA 1
ATOM 818 C C . VAL A 1 103 ? -5.024 1.447 14.174 1.00 97.44 103 VAL A C 1
ATOM 820 O O . VAL A 1 103 ? -4.912 0.841 13.103 1.00 97.44 103 VAL A O 1
ATOM 823 N N . MET A 1 104 ? -4.695 2.736 14.312 1.00 97.62 104 MET A N 1
ATOM 824 C CA . MET A 1 104 ? -4.227 3.548 13.184 1.00 97.62 104 MET A CA 1
ATOM 825 C C . MET A 1 104 ? -2.866 4.197 13.462 1.00 97.62 104 MET A C 1
ATOM 827 O O . MET A 1 104 ? -2.809 5.372 13.836 1.00 97.62 104 MET A O 1
ATOM 831 N N . PRO A 1 105 ? -1.759 3.438 13.342 1.00 97.75 105 PRO A N 1
ATOM 832 C CA . PRO A 1 105 ? -0.428 3.990 13.530 1.00 97.75 105 PRO A CA 1
ATOM 833 C C . PRO A 1 105 ? -0.057 4.950 12.401 1.00 97.75 105 PRO A C 1
ATOM 835 O O . PRO A 1 105 ? -0.278 4.666 11.219 1.00 97.75 105 PRO A O 1
ATOM 838 N N . LEU A 1 106 ? 0.554 6.069 12.783 1.00 94.38 106 LEU A N 1
ATOM 839 C CA . LEU A 1 106 ? 1.065 7.056 11.845 1.00 94.38 106 LEU A CA 1
ATOM 840 C C . LEU A 1 106 ? 2.296 6.551 11.077 1.00 94.38 106 LEU A C 1
ATOM 842 O O . LEU A 1 106 ? 3.145 5.864 11.649 1.00 94.38 106 LEU A O 1
ATOM 846 N N . GLY A 1 107 ? 2.434 6.927 9.802 1.00 91.25 107 GLY A N 1
ATOM 847 C CA . GLY A 1 107 ? 3.669 6.704 9.038 1.00 91.25 107 GLY A CA 1
ATOM 848 C C . GLY A 1 107 ? 4.763 7.730 9.364 1.00 91.25 107 GLY A C 1
ATOM 849 O O . GLY A 1 107 ? 5.902 7.381 9.681 1.00 91.25 107 GLY A O 1
ATOM 850 N N . SER A 1 108 ? 4.400 9.007 9.295 1.00 90.00 108 SER A N 1
ATOM 851 C CA . SER A 1 108 ? 5.190 10.172 9.712 1.00 90.00 108 SER A CA 1
ATOM 852 C C . SER A 1 108 ? 4.230 11.313 10.076 1.00 90.00 108 SER A C 1
ATOM 854 O O . SER A 1 108 ? 3.011 11.149 9.985 1.00 90.00 108 SER A O 1
ATOM 856 N N . ALA A 1 109 ? 4.749 12.459 10.534 1.00 84.44 109 ALA A N 1
ATOM 857 C CA . ALA A 1 109 ? 3.915 13.576 10.986 1.00 84.44 109 ALA A CA 1
ATOM 858 C C . ALA A 1 109 ? 2.868 13.984 9.929 1.00 84.44 109 ALA A C 1
ATOM 860 O O . ALA A 1 109 ? 3.143 13.965 8.721 1.00 84.44 109 ALA A O 1
ATOM 861 N N . ILE A 1 110 ? 1.667 14.362 10.381 1.00 81.12 110 ILE A N 1
ATOM 862 C CA . ILE A 1 110 ? 0.545 14.718 9.502 1.00 81.12 110 ILE A CA 1
ATOM 863 C C . ILE A 1 110 ? 0.969 15.811 8.516 1.00 81.12 110 ILE A C 1
ATOM 865 O O . ILE A 1 110 ? 1.495 16.853 8.893 1.00 81.12 110 ILE A O 1
ATOM 869 N N . GLY A 1 111 ? 0.729 15.561 7.228 1.00 73.81 111 GLY A N 1
ATOM 870 C CA . GLY A 1 111 ? 1.030 16.503 6.150 1.00 73.81 111 GLY A CA 1
ATOM 871 C C . GLY A 1 111 ? 2.511 16.675 5.806 1.00 73.81 111 GLY A C 1
ATOM 872 O O . GLY A 1 111 ? 2.809 17.453 4.908 1.00 73.81 111 GLY A O 1
ATOM 873 N N . SER A 1 112 ? 3.426 15.945 6.454 1.00 82.25 112 SER A N 1
ATOM 874 C CA . SER A 1 112 ? 4.865 16.028 6.162 1.00 82.25 112 SER A CA 1
ATOM 875 C C . SER A 1 112 ? 5.257 15.402 4.819 1.00 82.25 112 SER A C 1
ATOM 877 O O . SER A 1 112 ? 6.222 15.843 4.200 1.00 82.25 112 SER A O 1
ATOM 879 N N . GLY A 1 113 ? 4.523 14.377 4.371 1.00 82.31 113 GLY A N 1
ATOM 880 C CA . GLY A 1 113 ? 4.821 13.662 3.131 1.00 82.31 113 GLY A CA 1
ATOM 881 C C . GLY A 1 113 ? 6.173 12.940 3.154 1.00 82.31 113 GLY A C 1
ATOM 882 O O . GLY A 1 113 ? 6.847 12.877 2.129 1.00 82.31 113 GLY A O 1
ATOM 883 N N . GLN A 1 114 ? 6.599 12.425 4.310 1.00 87.81 114 GLN A N 1
ATOM 884 C CA . GLN A 1 114 ? 7.882 11.722 4.450 1.00 87.81 114 GLN A CA 1
ATOM 885 C C . GLN A 1 114 ? 7.751 10.191 4.356 1.00 87.81 114 GLN A C 1
ATOM 887 O O . GLN A 1 114 ? 8.729 9.461 4.518 1.00 87.81 114 GLN A O 1
ATOM 892 N N . GLY A 1 115 ? 6.545 9.688 4.083 1.00 90.75 115 GLY A N 1
ATOM 893 C CA . GLY A 1 115 ? 6.254 8.263 4.012 1.00 90.75 115 GLY A CA 1
ATOM 894 C C . GLY A 1 115 ? 6.181 7.629 5.402 1.00 90.75 115 GLY A C 1
ATOM 895 O O . GLY A 1 115 ? 5.672 8.232 6.348 1.00 90.75 115 GLY A O 1
ATOM 896 N N . ILE A 1 116 ? 6.666 6.390 5.514 1.00 93.50 116 ILE A N 1
ATOM 897 C CA . ILE A 1 116 ? 6.624 5.584 6.745 1.00 93.50 116 ILE A CA 1
ATOM 898 C C . ILE A 1 116 ? 8.032 5.500 7.334 1.00 93.50 116 ILE A C 1
ATOM 900 O O . ILE A 1 116 ? 8.882 4.793 6.785 1.00 93.50 116 ILE A O 1
ATOM 904 N N . HIS A 1 117 ? 8.272 6.204 8.442 1.00 91.56 117 HIS A N 1
ATOM 905 C CA . HIS A 1 117 ? 9.552 6.183 9.158 1.00 91.56 117 HIS A CA 1
ATOM 906 C C . HIS A 1 117 ? 9.679 4.956 10.063 1.00 91.56 117 HIS A C 1
ATOM 908 O O . HIS A 1 117 ? 10.700 4.273 10.052 1.00 91.56 117 HIS A O 1
ATOM 914 N N . THR A 1 118 ? 8.620 4.649 10.807 1.00 88.75 118 THR A N 1
ATOM 915 C CA . THR A 1 118 ? 8.565 3.585 11.820 1.00 88.75 118 THR A CA 1
ATOM 916 C C . THR A 1 118 ? 8.093 2.263 11.217 1.00 88.75 118 THR A C 1
ATOM 918 O O . THR A 1 118 ? 7.070 1.694 11.597 1.00 88.75 118 THR A O 1
ATOM 921 N N . VAL A 1 119 ? 8.798 1.818 10.174 1.00 92.44 119 VAL A N 1
ATOM 922 C CA . VAL A 1 119 ? 8.441 0.629 9.378 1.00 92.44 119 VAL A CA 1
ATOM 923 C C . VAL A 1 119 ? 8.372 -0.627 10.247 1.00 92.44 119 VAL A C 1
ATOM 925 O O . VAL A 1 119 ? 7.441 -1.418 10.110 1.00 92.44 119 VAL A O 1
ATOM 928 N N . GLU A 1 120 ? 9.343 -0.810 11.140 1.00 91.69 120 GLU A N 1
ATOM 929 C CA . GLU A 1 120 ? 9.431 -2.008 11.977 1.00 91.69 120 GLU A CA 1
ATOM 930 C C . GLU A 1 120 ? 8.356 -2.015 13.060 1.00 91.69 120 GLU A C 1
ATOM 932 O O . GLU A 1 120 ? 7.706 -3.032 13.284 1.00 91.69 120 GLU A O 1
ATOM 937 N N . GLU A 1 121 ? 8.080 -0.871 13.676 1.00 96.38 121 GLU A N 1
ATOM 938 C CA . GLU A 1 121 ? 7.035 -0.755 14.684 1.00 96.38 121 GLU A CA 1
ATOM 939 C C . GLU A 1 121 ? 5.643 -0.977 14.082 1.00 96.38 121 GLU A C 1
ATOM 941 O O . GLU A 1 121 ? 4.830 -1.707 14.652 1.00 96.38 121 GLU A O 1
ATOM 946 N N . VAL A 1 122 ? 5.384 -0.424 12.890 1.00 95.81 122 VAL A N 1
ATOM 947 C CA . VAL A 1 122 ? 4.143 -0.681 12.143 1.00 95.81 122 VAL A CA 1
ATOM 948 C C . VAL A 1 122 ? 4.016 -2.168 11.804 1.00 95.81 122 VAL A C 1
ATOM 950 O O . VAL A 1 122 ? 2.936 -2.736 11.970 1.00 95.81 122 VAL A O 1
ATOM 953 N N . ARG A 1 123 ? 5.106 -2.829 11.392 1.00 93.12 123 ARG A N 1
ATOM 954 C CA . ARG A 1 123 ? 5.111 -4.278 11.135 1.00 93.12 123 ARG A CA 1
ATOM 955 C C . ARG A 1 123 ? 4.772 -5.075 12.394 1.00 93.12 123 ARG A C 1
ATOM 957 O O . ARG A 1 123 ? 3.933 -5.968 12.325 1.00 93.12 123 ARG A O 1
ATOM 964 N N . ILE A 1 124 ? 5.358 -4.731 13.542 1.00 92.94 124 ILE A N 1
ATOM 965 C CA . ILE A 1 124 ? 5.063 -5.392 14.822 1.00 92.94 124 ILE A CA 1
ATOM 966 C C . ILE A 1 124 ? 3.579 -5.231 15.184 1.00 92.94 124 ILE A C 1
ATOM 968 O O . ILE A 1 124 ? 2.948 -6.207 15.590 1.00 92.94 124 ILE A O 1
ATOM 972 N N . ILE A 1 125 ? 3.004 -4.035 15.000 1.00 96.75 125 ILE A N 1
ATOM 973 C CA . ILE A 1 125 ? 1.568 -3.794 15.222 1.00 96.75 125 ILE A CA 1
ATOM 974 C C . ILE A 1 125 ? 0.726 -4.696 14.313 1.00 96.75 125 ILE A C 1
ATOM 976 O O . ILE A 1 125 ? -0.167 -5.382 14.803 1.00 96.75 125 ILE A O 1
ATOM 980 N N . ILE A 1 126 ? 1.034 -4.744 13.012 1.00 93.19 126 ILE A N 1
ATOM 981 C CA . ILE A 1 126 ? 0.326 -5.588 12.032 1.00 93.19 126 ILE A CA 1
ATOM 982 C C . ILE A 1 126 ? 0.387 -7.073 12.410 1.00 93.19 126 ILE A C 1
ATOM 984 O O . ILE A 1 126 ? -0.603 -7.787 12.267 1.00 93.19 126 ILE A O 1
ATOM 988 N N . GLU A 1 127 ? 1.531 -7.555 12.891 1.00 90.75 127 GLU A N 1
ATOM 989 C CA . GLU A 1 127 ? 1.706 -8.965 13.253 1.00 90.75 127 GLU A CA 1
ATOM 990 C C . GLU A 1 127 ? 0.973 -9.369 14.540 1.00 90.75 127 GLU A C 1
ATOM 992 O O . GLU A 1 127 ? 0.616 -10.543 14.699 1.00 90.75 127 GLU A O 1
ATOM 997 N N . GLN A 1 128 ? 0.786 -8.429 15.469 1.00 90.88 128 GLN A N 1
ATOM 998 C CA . GLN A 1 128 ? 0.227 -8.694 16.798 1.00 90.88 128 GLN A CA 1
ATOM 999 C C . GLN A 1 128 ? -1.267 -8.379 16.918 1.00 90.88 128 GLN A C 1
ATOM 1001 O O . GLN A 1 128 ? -1.941 -9.031 17.719 1.00 90.88 128 GLN A O 1
ATOM 1006 N N . ALA A 1 129 ? -1.771 -7.401 16.161 1.00 91.06 129 ALA A N 1
ATOM 1007 C CA . ALA A 1 129 ? -3.157 -6.954 16.245 1.00 91.06 129 ALA A CA 1
ATOM 1008 C C . ALA A 1 129 ? -4.137 -8.009 15.707 1.00 91.06 129 ALA A C 1
ATOM 1010 O O . ALA A 1 129 ? -3.892 -8.643 14.676 1.00 91.06 129 ALA A O 1
ATOM 1011 N N . ASN A 1 130 ? -5.281 -8.172 16.378 1.00 88.88 130 ASN A N 1
ATOM 1012 C CA . ASN A 1 130 ? -6.404 -8.973 15.861 1.00 88.88 130 ASN A CA 1
ATOM 1013 C C . ASN A 1 130 ? -7.507 -8.108 15.241 1.00 88.88 130 ASN A C 1
ATOM 1015 O O . ASN A 1 130 ? -8.424 -8.634 14.606 1.00 88.88 130 ASN A O 1
ATOM 1019 N N . VAL A 1 131 ? -7.408 -6.790 15.408 1.00 91.00 131 VAL A N 1
ATOM 1020 C CA . VAL A 1 131 ? -8.229 -5.792 14.720 1.00 91.00 131 VAL A CA 1
ATOM 1021 C C . VAL A 1 131 ? -7.518 -5.287 13.459 1.00 91.00 131 VAL A C 1
ATOM 1023 O O . VAL A 1 131 ? -6.297 -5.420 13.345 1.00 91.00 131 VAL A O 1
ATOM 1026 N N . PRO A 1 132 ? -8.246 -4.712 12.484 1.00 93.56 132 PRO A N 1
ATOM 1027 C CA . PRO A 1 132 ? -7.628 -4.047 11.345 1.00 93.56 132 PRO A CA 1
ATOM 1028 C C . PRO A 1 132 ? -6.562 -3.028 11.773 1.00 93.56 132 PRO A C 1
ATOM 1030 O O . PRO A 1 132 ? -6.714 -2.313 12.763 1.00 93.56 132 PRO A O 1
ATOM 1033 N N . VAL A 1 133 ? -5.484 -2.954 10.994 1.00 95.75 133 VAL A N 1
ATOM 1034 C CA . VAL A 1 133 ? -4.445 -1.925 11.138 1.00 95.75 133 VAL A CA 1
ATOM 1035 C C . VAL A 1 133 ? -4.510 -1.013 9.925 1.00 95.75 133 VAL A C 1
ATOM 1037 O O . VAL A 1 133 ? -4.371 -1.487 8.794 1.00 95.75 133 VAL A O 1
ATOM 1040 N N . VAL A 1 134 ? -4.735 0.280 10.146 1.00 96.12 134 VAL A N 1
ATOM 1041 C CA . VAL A 1 134 ? -4.815 1.289 9.080 1.00 96.12 134 VAL A CA 1
ATOM 1042 C C . VAL A 1 134 ? -3.619 2.218 9.198 1.00 96.12 134 VAL A C 1
ATOM 1044 O O . VAL A 1 134 ? -3.514 2.951 10.171 1.00 96.12 134 VAL A O 1
ATOM 1047 N N . VAL A 1 135 ? -2.710 2.207 8.223 1.00 95.69 135 VAL A N 1
ATOM 1048 C CA . VAL A 1 135 ? -1.603 3.176 8.241 1.00 95.69 135 VAL A CA 1
ATOM 1049 C C . VAL A 1 135 ? -2.159 4.540 7.841 1.00 95.69 135 VAL A C 1
ATOM 1051 O O . VAL A 1 135 ? -2.614 4.727 6.710 1.00 95.69 135 VAL A O 1
ATOM 1054 N N . ASP A 1 136 ? -2.154 5.469 8.788 1.00 92.31 136 ASP A N 1
ATOM 1055 C CA . ASP A 1 136 ? -2.635 6.843 8.624 1.00 92.31 136 ASP A CA 1
ATOM 1056 C C . ASP A 1 136 ? -1.443 7.809 8.598 1.00 92.31 136 ASP A C 1
ATOM 1058 O O . ASP A 1 136 ? -0.356 7.464 9.048 1.00 92.31 136 ASP A O 1
ATOM 1062 N N . ALA A 1 137 ? -1.645 9.021 8.086 1.00 87.56 137 ALA A N 1
ATOM 1063 C CA . ALA A 1 137 ? -0.708 10.140 8.097 1.00 87.56 137 ALA A CA 1
ATOM 1064 C C . ALA A 1 137 ? 0.683 9.887 7.467 1.00 87.56 137 ALA A C 1
ATOM 1066 O O . ALA A 1 137 ? 1.220 8.786 7.369 1.00 87.56 137 ALA A O 1
ATOM 1067 N N . GLY A 1 138 ? 1.306 10.963 6.989 1.00 86.38 138 GLY A N 1
ATOM 1068 C CA . GLY A 1 138 ? 2.684 10.921 6.491 1.00 86.38 138 GLY A CA 1
ATOM 1069 C C . GLY A 1 138 ? 2.890 10.352 5.082 1.00 86.38 138 GLY A C 1
ATOM 1070 O O . GLY A 1 138 ? 3.890 10.683 4.450 1.00 86.38 138 GLY A O 1
ATOM 1071 N N . LEU A 1 139 ? 1.945 9.571 4.545 1.00 89.19 139 LEU A N 1
ATOM 1072 C CA . LEU A 1 139 ? 1.999 9.055 3.169 1.00 89.19 139 LEU A CA 1
ATOM 1073 C C . LEU A 1 139 ? 2.011 10.205 2.150 1.00 89.19 139 LEU A C 1
ATOM 1075 O O . LEU A 1 139 ? 1.177 11.110 2.229 1.00 89.19 139 LEU A O 1
ATOM 1079 N N . ALA A 1 140 ? 2.935 10.154 1.190 1.00 88.56 140 ALA A N 1
ATOM 1080 C CA . ALA A 1 140 ? 3.179 11.217 0.214 1.00 88.56 140 ALA A CA 1
ATOM 1081 C C . ALA A 1 140 ? 2.851 10.785 -1.214 1.00 88.56 140 ALA A C 1
ATOM 1083 O O . ALA A 1 140 ? 2.316 11.561 -2.005 1.00 88.56 140 ALA A O 1
ATOM 1084 N N . VAL A 1 141 ? 3.181 9.537 -1.539 1.00 88.19 141 VAL A N 1
ATOM 1085 C CA . VAL A 1 141 ? 3.073 8.985 -2.889 1.00 88.19 141 VAL A CA 1
ATOM 1086 C C . VAL A 1 141 ? 2.419 7.601 -2.870 1.00 88.19 141 VAL A C 1
ATOM 1088 O O . VAL A 1 141 ? 2.447 6.913 -1.846 1.00 88.19 141 VAL A O 1
ATOM 1091 N N . PRO A 1 142 ? 1.864 7.132 -4.004 1.00 86.19 142 PRO A N 1
ATOM 1092 C CA . PRO A 1 142 ? 1.236 5.812 -4.088 1.00 86.19 142 PRO A CA 1
ATOM 1093 C C . PRO A 1 142 ? 2.144 4.645 -3.668 1.00 86.19 142 PRO A C 1
ATOM 1095 O O . PRO A 1 142 ? 1.651 3.627 -3.179 1.00 86.19 142 PRO A O 1
ATOM 1098 N N . SER A 1 143 ? 3.468 4.776 -3.811 1.00 88.25 143 SER A N 1
ATOM 1099 C CA . SER A 1 143 ? 4.420 3.761 -3.347 1.00 88.25 143 SER A CA 1
ATOM 1100 C C . SER A 1 143 ? 4.481 3.643 -1.821 1.00 88.25 143 SER A C 1
ATOM 1102 O O . SER A 1 143 ? 4.721 2.546 -1.327 1.00 88.25 143 SER A O 1
ATOM 1104 N N . ASP A 1 144 ? 4.206 4.712 -1.063 1.00 90.62 144 ASP A N 1
ATOM 1105 C CA . ASP A 1 144 ? 4.129 4.636 0.405 1.00 90.62 144 ASP A CA 1
ATOM 1106 C C . ASP A 1 144 ? 2.908 3.821 0.837 1.00 90.62 144 ASP A C 1
ATOM 1108 O O . ASP A 1 144 ? 2.997 2.961 1.714 1.00 90.62 144 ASP A O 1
ATOM 1112 N N . ALA A 1 145 ? 1.771 4.055 0.174 1.00 88.56 145 ALA A N 1
ATOM 1113 C CA . ALA A 1 145 ? 0.564 3.266 0.379 1.00 88.56 145 ALA A CA 1
ATOM 1114 C C . ALA A 1 145 ? 0.787 1.796 -0.004 1.00 88.56 145 ALA A C 1
ATOM 1116 O O . ALA A 1 145 ? 0.405 0.901 0.745 1.00 88.56 145 ALA A O 1
ATOM 1117 N N . SER A 1 146 ? 1.461 1.549 -1.131 1.00 86.94 146 SER A N 1
ATOM 1118 C CA . SER A 1 146 ? 1.816 0.192 -1.570 1.00 86.94 146 SER A CA 1
ATOM 1119 C C . SER A 1 146 ? 2.685 -0.506 -0.522 1.00 86.94 146 SER A C 1
ATOM 1121 O O . SER A 1 146 ? 2.359 -1.612 -0.102 1.00 86.94 146 SER A O 1
ATOM 1123 N N . LYS A 1 147 ? 3.705 0.184 0.007 1.00 88.31 147 LYS A N 1
ATOM 1124 C CA . LYS A 1 147 ? 4.569 -0.320 1.083 1.00 88.31 147 LYS A CA 1
ATOM 1125 C C . LYS A 1 147 ? 3.781 -0.677 2.347 1.00 88.31 147 LYS A C 1
ATOM 1127 O O . LYS A 1 147 ? 4.026 -1.727 2.931 1.00 88.31 147 LYS A O 1
ATOM 1132 N N . ALA A 1 148 ? 2.831 0.158 2.778 1.00 90.31 148 ALA A N 1
ATOM 1133 C CA . ALA A 1 148 ? 1.963 -0.156 3.921 1.00 90.31 148 ALA A CA 1
ATOM 1134 C C . ALA A 1 148 ? 1.160 -1.448 3.702 1.00 90.31 148 ALA A C 1
ATOM 1136 O O . ALA A 1 148 ? 1.119 -2.317 4.575 1.00 90.31 148 ALA A O 1
ATOM 1137 N N . LEU A 1 149 ? 0.546 -1.588 2.525 1.00 88.69 149 LEU A N 1
ATOM 1138 C CA . LEU A 1 149 ? -0.264 -2.756 2.175 1.00 88.69 149 LEU A CA 1
ATOM 1139 C C . LEU A 1 149 ? 0.589 -4.028 2.044 1.00 88.69 149 LEU A C 1
ATOM 1141 O O . LEU A 1 149 ? 0.191 -5.079 2.541 1.00 88.69 149 LEU A O 1
ATOM 1145 N N . GLU A 1 150 ? 1.787 -3.920 1.467 1.00 84.19 150 GLU A N 1
ATOM 1146 C CA . GLU A 1 150 ? 2.772 -5.007 1.367 1.00 84.19 150 GLU A CA 1
ATOM 1147 C C . GLU A 1 150 ? 3.290 -5.476 2.734 1.00 84.19 150 GLU A C 1
ATOM 1149 O O . GLU A 1 150 ? 3.668 -6.637 2.884 1.00 84.19 150 GLU A O 1
ATOM 1154 N N . MET A 1 151 ? 3.295 -4.605 3.751 1.00 87.50 151 MET A N 1
ATOM 1155 C CA . MET A 1 151 ? 3.579 -4.996 5.138 1.00 87.50 151 MET A CA 1
ATOM 1156 C C . MET A 1 151 ? 2.419 -5.744 5.805 1.00 87.50 151 MET A C 1
ATOM 1158 O O . MET A 1 151 ? 2.600 -6.278 6.895 1.00 87.50 151 MET A O 1
ATOM 1162 N N . GLY A 1 152 ? 1.241 -5.782 5.176 1.00 85.81 152 GLY A N 1
ATOM 1163 C CA . GLY A 1 152 ? 0.043 -6.429 5.703 1.00 85.81 152 GLY A CA 1
ATOM 1164 C C . GLY A 1 152 ? -0.969 -5.478 6.347 1.00 85.81 152 GLY A C 1
ATOM 1165 O O . GLY A 1 152 ? -1.916 -5.959 6.973 1.00 85.81 152 GLY A O 1
ATOM 1166 N N . ALA A 1 153 ? -0.817 -4.154 6.193 1.00 90.69 153 ALA A N 1
ATOM 1167 C CA . ALA A 1 153 ? -1.836 -3.208 6.644 1.00 90.69 153 ALA A CA 1
ATOM 1168 C C . ALA A 1 153 ? -3.188 -3.517 5.978 1.00 90.69 153 ALA A C 1
ATOM 1170 O O . ALA A 1 153 ? -3.268 -3.898 4.809 1.00 90.69 153 ALA A O 1
ATOM 1171 N N . SER A 1 154 ? -4.273 -3.355 6.733 1.00 88.56 154 SER A N 1
ATOM 1172 C CA . SER A 1 154 ? -5.632 -3.627 6.250 1.00 88.56 154 SER A CA 1
ATOM 1173 C C . SER A 1 154 ? -6.141 -2.535 5.314 1.00 88.56 154 SER A C 1
ATOM 1175 O O . SER A 1 154 ? -6.895 -2.823 4.384 1.00 88.56 154 SER A O 1
ATOM 1177 N N . ALA A 1 155 ? -5.725 -1.294 5.560 1.00 91.06 155 ALA A N 1
ATOM 1178 C CA . ALA A 1 155 ? -6.000 -0.144 4.716 1.00 91.06 155 ALA A CA 1
ATOM 1179 C C . ALA A 1 155 ? -4.943 0.946 4.936 1.00 91.06 155 ALA A C 1
ATOM 1181 O O . ALA A 1 155 ? -4.083 0.844 5.815 1.00 91.06 155 ALA A O 1
ATOM 1182 N N . VAL A 1 156 ? -5.045 2.006 4.141 1.00 92.31 156 VAL A N 1
ATOM 1183 C CA . VAL A 1 156 ? -4.322 3.261 4.342 1.00 92.31 156 VAL A CA 1
ATOM 1184 C C . VAL A 1 156 ? -5.315 4.413 4.367 1.00 92.31 156 VAL A C 1
ATOM 1186 O O . VAL A 1 156 ? -6.335 4.356 3.675 1.00 92.31 156 VAL A O 1
ATOM 1189 N N . LEU A 1 157 ? -5.013 5.458 5.130 1.00 91.94 157 LEU A N 1
ATOM 1190 C CA . LEU A 1 157 ? -5.782 6.699 5.139 1.00 91.94 157 LEU A CA 1
ATOM 1191 C C . LEU A 1 157 ? -4.906 7.817 4.563 1.00 91.94 157 LEU A C 1
ATOM 1193 O O . LEU A 1 157 ? -3.820 8.104 5.060 1.00 91.94 157 LEU A O 1
ATOM 1197 N N . VAL A 1 158 ? -5.359 8.413 3.457 1.00 88.19 158 VAL A N 1
ATOM 1198 C CA . VAL A 1 158 ? -4.599 9.409 2.687 1.00 88.19 158 VAL A CA 1
ATOM 1199 C C . VAL A 1 158 ? -5.417 10.689 2.576 1.00 88.19 158 VAL A C 1
ATOM 1201 O O . VAL A 1 158 ? -6.569 10.652 2.157 1.00 88.19 158 VAL A O 1
ATOM 1204 N N . ASN A 1 159 ? -4.808 11.827 2.916 1.00 86.94 159 ASN A N 1
ATOM 1205 C CA . ASN A 1 159 ? -5.434 13.145 2.785 1.00 86.94 159 ASN A CA 1
ATOM 1206 C C . ASN A 1 159 ? -4.525 14.128 2.033 1.00 86.94 159 ASN A C 1
ATOM 1208 O O . ASN A 1 159 ? -4.721 14.370 0.843 1.00 86.94 159 ASN A O 1
ATOM 1212 N N . THR A 1 160 ? -3.496 14.659 2.705 1.00 81.25 160 THR A N 1
ATOM 1213 C CA . THR A 1 160 ? -2.655 15.757 2.195 1.00 81.25 160 THR A CA 1
ATOM 1214 C C . THR A 1 160 ? -2.034 15.455 0.834 1.00 81.25 160 THR A C 1
ATOM 1216 O O . THR A 1 160 ? -2.083 16.309 -0.045 1.00 81.25 160 THR A O 1
ATOM 1219 N N . ALA A 1 161 ? -1.525 14.235 0.633 1.00 79.56 161 ALA A N 1
ATOM 1220 C CA . ALA A 1 161 ? -0.914 13.823 -0.629 1.00 79.56 161 ALA A CA 1
ATOM 1221 C C . ALA A 1 161 ? -1.842 13.989 -1.839 1.00 79.56 161 ALA A C 1
ATOM 1223 O O . ALA A 1 161 ? -1.378 14.368 -2.906 1.00 79.56 161 ALA A O 1
ATOM 1224 N N . ILE A 1 162 ? -3.145 13.736 -1.678 1.00 75.50 162 ILE A N 1
ATOM 1225 C CA . ILE A 1 162 ? -4.135 13.900 -2.750 1.00 75.50 162 ILE A CA 1
ATOM 1226 C C . ILE A 1 162 ? -4.613 15.351 -2.799 1.00 75.50 162 ILE A C 1
ATOM 1228 O O . ILE A 1 162 ? -4.575 15.976 -3.856 1.00 75.50 162 ILE A O 1
ATOM 1232 N N . ALA A 1 163 ? -5.041 15.898 -1.658 1.00 78.75 163 ALA A N 1
ATOM 1233 C CA . ALA A 1 163 ? -5.683 17.209 -1.588 1.00 78.75 163 ALA A CA 1
ATOM 1234 C C . ALA A 1 163 ? -4.758 18.368 -1.998 1.00 78.75 163 ALA A C 1
ATOM 1236 O O . ALA A 1 163 ? -5.236 19.364 -2.531 1.00 78.75 163 ALA A O 1
ATOM 1237 N N . GLN A 1 164 ? -3.449 18.242 -1.758 1.00 80.56 164 GLN A N 1
ATOM 1238 C CA . GLN A 1 164 ? -2.446 19.261 -2.091 1.00 80.56 164 GLN A CA 1
ATOM 1239 C C . GLN A 1 164 ? -1.603 18.904 -3.325 1.00 80.56 164 GLN A C 1
ATOM 1241 O O . GLN A 1 164 ? -0.634 19.599 -3.630 1.00 80.56 164 GLN A O 1
ATOM 1246 N N . ALA A 1 165 ? -1.945 17.836 -4.052 1.00 76.31 165 ALA A N 1
ATOM 1247 C CA . ALA A 1 165 ? -1.270 17.524 -5.306 1.00 76.31 165 ALA A CA 1
ATOM 1248 C C . ALA A 1 165 ? -1.535 18.610 -6.358 1.00 76.31 165 ALA A C 1
ATOM 1250 O O . ALA A 1 165 ? -2.623 19.179 -6.422 1.00 76.31 165 ALA A O 1
ATOM 1251 N N . ALA A 1 166 ? -0.580 18.814 -7.270 1.00 82.06 166 ALA A N 1
ATOM 1252 C CA . ALA A 1 166 ? -0.785 19.675 -8.438 1.00 82.06 166 ALA A CA 1
ATOM 1253 C C . ALA A 1 166 ? -1.973 19.211 -9.308 1.00 82.06 166 ALA A C 1
ATOM 1255 O O . ALA A 1 166 ? -2.635 20.026 -9.946 1.00 82.06 166 ALA A O 1
ATOM 1256 N N . ASN A 1 167 ? -2.258 17.902 -9.316 1.00 83.81 167 ASN A N 1
ATOM 1257 C CA . ASN A 1 167 ? -3.448 17.321 -9.929 1.00 83.81 167 ASN A CA 1
ATOM 1258 C C . ASN A 1 167 ? -4.095 16.287 -8.981 1.00 83.81 167 ASN A C 1
ATOM 1260 O O . ASN A 1 167 ? -3.735 15.105 -9.026 1.00 83.81 167 ASN A O 1
ATOM 1264 N N . PRO A 1 168 ? -5.047 16.708 -8.124 1.00 75.12 168 PRO A N 1
ATOM 1265 C CA . PRO A 1 168 ? -5.675 15.832 -7.132 1.00 75.12 168 PRO A CA 1
ATOM 1266 C C . PRO A 1 168 ? -6.407 14.630 -7.735 1.00 75.12 168 PRO A C 1
ATOM 1268 O O . PRO A 1 168 ? -6.338 13.535 -7.185 1.00 75.12 168 PRO A O 1
ATOM 1271 N N . ALA A 1 169 ? -7.064 14.800 -8.888 1.00 77.00 169 ALA A N 1
ATOM 1272 C CA . ALA A 1 169 ? -7.796 13.718 -9.547 1.00 77.00 169 ALA A CA 1
ATOM 1273 C C . ALA A 1 169 ? -6.851 12.606 -10.026 1.00 77.00 169 ALA A C 1
ATOM 1275 O O . ALA A 1 169 ? -7.088 11.430 -9.751 1.00 77.00 169 ALA A O 1
ATOM 1276 N N . GLN A 1 170 ? -5.743 12.973 -10.680 1.00 77.12 170 GLN A N 1
ATOM 1277 C CA . GLN A 1 170 ? -4.728 12.001 -11.097 1.00 77.12 170 GLN A CA 1
ATOM 1278 C C . GLN A 1 170 ? -4.033 11.347 -9.900 1.00 77.12 170 GLN A C 1
ATOM 1280 O O . GLN A 1 170 ? -3.769 10.148 -9.934 1.00 77.12 170 GLN A O 1
ATOM 1285 N N . MET A 1 171 ? -3.766 12.100 -8.829 1.00 76.81 171 MET A N 1
ATOM 1286 C CA . MET A 1 171 ? -3.163 11.537 -7.621 1.00 76.81 171 MET A CA 1
ATOM 1287 C C . MET A 1 171 ? -4.100 10.531 -6.939 1.00 76.81 171 MET A C 1
ATOM 1289 O O . MET A 1 171 ? -3.659 9.451 -6.554 1.00 76.81 171 MET A O 1
ATOM 1293 N N . ALA A 1 172 ? -5.400 10.829 -6.852 1.00 76.75 172 ALA A N 1
ATOM 1294 C CA . ALA A 1 172 ? -6.401 9.895 -6.337 1.00 76.75 172 ALA A CA 1
ATOM 1295 C C . ALA A 1 172 ? -6.473 8.608 -7.178 1.00 76.75 172 ALA A C 1
ATOM 1297 O O . ALA A 1 172 ? -6.470 7.508 -6.623 1.00 76.75 172 ALA A O 1
ATOM 1298 N N . GLU A 1 173 ? -6.470 8.736 -8.510 1.00 79.19 173 GLU A N 1
ATOM 1299 C CA . GLU A 1 173 ? -6.400 7.599 -9.436 1.00 79.19 173 GLU A CA 1
ATOM 1300 C C . GLU A 1 173 ? -5.123 6.774 -9.187 1.00 79.19 173 GLU A C 1
ATOM 1302 O O . GLU A 1 173 ? -5.176 5.548 -9.118 1.00 79.19 173 GLU A O 1
ATOM 1307 N N . ALA A 1 174 ? -3.975 7.425 -8.983 1.00 79.06 174 ALA A N 1
ATOM 1308 C CA . ALA A 1 174 ? -2.704 6.752 -8.730 1.00 79.06 174 ALA A CA 1
ATOM 1309 C C . ALA A 1 174 ? -2.677 6.017 -7.375 1.00 79.06 174 ALA A C 1
ATOM 1311 O O . ALA A 1 174 ? -2.260 4.860 -7.320 1.00 79.06 174 ALA A O 1
ATOM 1312 N N . PHE A 1 175 ? -3.178 6.628 -6.294 1.00 82.38 175 PHE A N 1
ATOM 1313 C CA . PHE A 1 175 ? -3.329 5.958 -4.993 1.00 82.38 175 PHE A CA 1
ATOM 1314 C C . PHE A 1 175 ? -4.284 4.763 -5.076 1.00 82.38 175 PHE A C 1
ATOM 1316 O O . PHE A 1 175 ? -3.997 3.706 -4.514 1.00 82.38 175 PHE A O 1
ATOM 1323 N N . LYS A 1 176 ? -5.378 4.891 -5.838 1.00 81.38 176 LYS A N 1
ATOM 1324 C CA . LYS A 1 176 ? -6.298 3.781 -6.113 1.00 81.38 176 LYS A CA 1
ATOM 1325 C C . LYS A 1 176 ? -5.612 2.636 -6.860 1.00 81.38 176 LYS A C 1
ATOM 1327 O O . LYS A 1 176 ? -5.914 1.488 -6.573 1.00 81.38 176 LYS A O 1
ATOM 1332 N N . HIS A 1 177 ? -4.694 2.918 -7.785 1.00 74.00 177 HIS A N 1
ATOM 1333 C CA . HIS A 1 177 ? -3.923 1.882 -8.485 1.00 74.00 177 HIS A CA 1
ATOM 1334 C C . HIS A 1 177 ? -2.827 1.242 -7.623 1.00 74.00 177 HIS A C 1
ATOM 1336 O O . HIS A 1 177 ? -2.508 0.074 -7.844 1.00 74.00 177 HIS A O 1
ATOM 1342 N N . GLY A 1 178 ? -2.257 1.979 -6.663 1.00 63.00 178 GLY A N 1
ATOM 1343 C CA . GLY A 1 178 ? -1.358 1.421 -5.642 1.00 63.00 178 GLY A CA 1
ATOM 1344 C C . GLY A 1 178 ? -2.086 0.464 -4.691 1.00 63.00 178 GLY A C 1
ATOM 1345 O O . GLY A 1 178 ? -1.521 -0.523 -4.227 1.00 63.00 178 GLY A O 1
ATOM 1346 N N . TRP A 1 179 ? -3.382 0.696 -4.469 1.00 59.16 179 TRP A N 1
ATOM 1347 C CA . TRP A 1 179 ? -4.279 -0.259 -3.831 1.00 59.16 179 TRP A CA 1
ATOM 1348 C C . TRP A 1 179 ? -4.714 -1.338 -4.837 1.00 59.16 179 TRP A C 1
ATOM 1350 O O . TRP A 1 179 ? -5.688 -1.190 -5.571 1.00 59.16 179 TRP A O 1
ATOM 1360 N N . LYS A 1 180 ? -4.004 -2.467 -4.878 1.00 55.31 180 LYS A N 1
ATOM 1361 C CA . LYS A 1 180 ? -4.515 -3.692 -5.513 1.00 55.31 180 LYS A CA 1
ATOM 1362 C C . LYS A 1 180 ? -4.783 -4.745 -4.441 1.00 55.31 180 LYS A C 1
ATOM 1364 O O . LYS A 1 180 ? -3.975 -4.860 -3.519 1.00 55.31 180 LYS A O 1
ATOM 1369 N N . PRO A 1 181 ? -5.841 -5.571 -4.574 1.00 49.91 181 PRO A N 1
ATOM 1370 C CA . PRO A 1 181 ? -5.989 -6.794 -3.776 1.00 49.91 181 PRO A CA 1
ATOM 1371 C C . PRO A 1 181 ? -4.690 -7.621 -3.744 1.00 49.91 181 PRO A C 1
ATOM 1373 O O . PRO A 1 181 ? -4.356 -8.230 -2.728 1.00 49.91 181 PRO A O 1
ATOM 1376 N N . ASP A 1 182 ? -3.916 -7.544 -4.830 1.00 53.53 182 ASP A N 1
ATOM 1377 C CA . ASP A 1 182 ? -2.645 -8.230 -5.033 1.00 53.53 182 ASP A CA 1
ATOM 1378 C C . ASP A 1 182 ? -1.500 -7.728 -4.136 1.00 53.53 182 ASP A C 1
ATOM 1380 O O . ASP A 1 182 ? -0.612 -8.511 -3.821 1.00 53.53 182 ASP A O 1
ATOM 1384 N N . ALA A 1 183 ? -1.526 -6.483 -3.639 1.00 50.94 183 ALA A N 1
ATOM 1385 C CA . ALA A 1 183 ? -0.522 -5.982 -2.684 1.00 50.94 183 ALA A CA 1
ATOM 1386 C C . ALA A 1 183 ? -0.642 -6.655 -1.300 1.00 50.94 183 ALA A C 1
ATOM 1388 O O . ALA A 1 183 ? 0.314 -6.733 -0.536 1.00 50.94 183 ALA A O 1
ATOM 1389 N N . ARG A 1 184 ? -1.818 -7.207 -0.977 1.00 50.03 184 ARG A N 1
ATOM 1390 C CA . ARG A 1 184 ? -1.983 -8.113 0.168 1.00 50.03 184 ARG A CA 1
ATOM 1391 C C . ARG A 1 184 ? -1.589 -9.548 -0.190 1.00 50.03 184 ARG A C 1
ATOM 1393 O O . ARG A 1 184 ? -1.129 -10.289 0.679 1.00 50.03 184 ARG A O 1
ATOM 1400 N N . LEU A 1 185 ? -1.754 -9.952 -1.454 1.00 54.28 185 LEU A 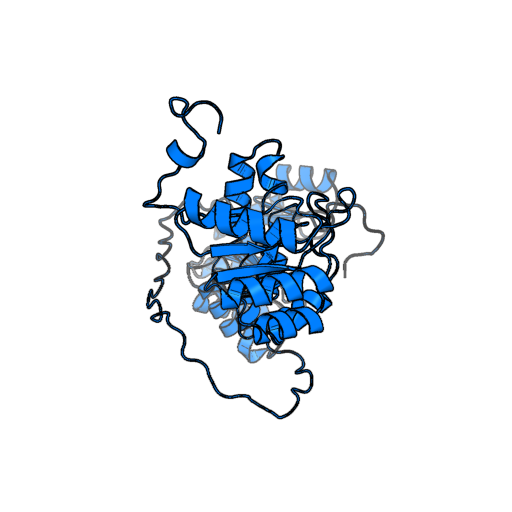N 1
ATOM 1401 C CA . LEU A 1 185 ? -1.271 -11.246 -1.944 1.00 54.28 185 LEU A CA 1
ATOM 1402 C C . LEU A 1 185 ? 0.261 -11.304 -1.953 1.00 54.28 185 LEU A C 1
ATOM 1404 O O . LEU A 1 185 ? 0.797 -12.363 -1.651 1.00 54.28 185 LEU A O 1
ATOM 1408 N N . THR A 1 186 ? 0.972 -10.198 -2.210 1.00 56.53 186 THR A N 1
ATOM 1409 C CA . THR A 1 186 ? 2.439 -10.138 -2.078 1.00 56.53 186 THR A CA 1
ATOM 1410 C C . THR A 1 186 ? 2.871 -10.368 -0.638 1.00 56.53 186 THR A C 1
ATOM 1412 O O . THR A 1 186 ? 3.755 -11.189 -0.432 1.00 56.53 186 THR A O 1
ATOM 1415 N N . TRP A 1 187 ? 2.213 -9.767 0.363 1.00 50.69 187 TRP A N 1
ATOM 1416 C CA . TRP A 1 187 ? 2.436 -10.121 1.773 1.00 50.69 187 TRP A CA 1
ATOM 1417 C C . TRP A 1 187 ? 2.214 -11.618 2.017 1.00 50.69 187 TRP A C 1
ATOM 1419 O O . TRP A 1 187 ? 3.102 -12.311 2.507 1.00 50.69 187 TRP A O 1
ATOM 1429 N N . GLN A 1 188 ? 1.055 -12.152 1.618 1.00 54.72 188 GLN A N 1
ATOM 1430 C CA . GLN A 1 188 ? 0.714 -13.566 1.821 1.00 54.72 188 GLN A CA 1
ATOM 1431 C C . GLN A 1 188 ? 1.674 -14.531 1.101 1.00 54.72 188 GLN A C 1
ATOM 1433 O O . GLN A 1 188 ? 1.958 -15.609 1.622 1.00 54.72 188 GLN A O 1
ATOM 1438 N N . ALA A 1 189 ? 2.187 -14.149 -0.070 1.00 54.56 189 ALA A N 1
ATOM 1439 C CA . ALA A 1 189 ? 3.131 -14.928 -0.866 1.00 54.56 189 ALA A CA 1
ATOM 1440 C C . ALA A 1 189 ? 4.583 -14.785 -0.374 1.00 54.56 189 ALA A C 1
ATOM 1442 O O . ALA A 1 189 ? 5.343 -15.754 -0.419 1.00 54.56 189 ALA A O 1
ATOM 1443 N N . ALA A 1 190 ? 4.970 -13.603 0.115 1.00 54.88 190 ALA A N 1
ATOM 1444 C CA . ALA A 1 190 ? 6.304 -13.303 0.633 1.00 54.88 190 ALA A CA 1
ATOM 1445 C C . ALA A 1 190 ? 6.507 -13.780 2.078 1.00 54.88 190 ALA A C 1
ATOM 1447 O O . ALA A 1 190 ? 7.657 -13.922 2.501 1.00 54.88 190 ALA A O 1
ATOM 1448 N N . TYR A 1 191 ? 5.434 -14.081 2.829 1.00 44.88 191 TYR A N 1
ATOM 1449 C CA . TYR A 1 191 ? 5.501 -14.552 4.220 1.00 44.88 191 TYR A CA 1
ATOM 1450 C C . TYR A 1 191 ? 5.970 -16.016 4.339 1.00 44.88 191 TYR A C 1
ATOM 1452 O O . TYR A 1 191 ? 5.300 -16.908 4.860 1.00 44.88 191 TYR A O 1
ATOM 1460 N N . ARG A 1 192 ? 7.189 -16.262 3.861 1.00 43.03 192 ARG A N 1
ATOM 1461 C CA . ARG A 1 192 ? 8.069 -17.356 4.268 1.00 43.03 192 ARG A CA 1
ATOM 1462 C C . ARG A 1 192 ? 9.458 -16.778 4.537 1.00 43.03 192 ARG A C 1
ATOM 1464 O O . ARG A 1 192 ? 10.374 -17.028 3.760 1.00 43.03 192 ARG A O 1
ATOM 1471 N N . ARG A 1 193 ? 9.647 -16.036 5.637 1.00 37.19 193 ARG A N 1
ATOM 1472 C CA . ARG A 1 193 ? 10.964 -15.928 6.298 1.00 37.19 193 ARG A CA 1
ATOM 1473 C C . ARG A 1 193 ? 10.877 -15.402 7.739 1.00 37.19 193 ARG A C 1
ATOM 1475 O O . ARG A 1 193 ? 10.326 -14.344 7.986 1.00 37.19 193 ARG A O 1
ATOM 1482 N N . VAL A 1 194 ? 11.484 -16.211 8.615 1.00 35.91 194 VAL A N 1
ATOM 1483 C CA . VAL A 1 194 ? 11.812 -16.083 10.049 1.00 35.91 194 VAL A CA 1
ATOM 1484 C C . VAL A 1 194 ? 10.642 -15.790 11.008 1.00 35.91 194 VAL A C 1
ATOM 1486 O O . VAL A 1 194 ? 10.292 -14.636 11.219 1.00 35.91 194 VAL A O 1
ATOM 1489 N N . PRO A 1 195 ? 10.069 -16.820 11.665 1.00 37.75 195 PRO A N 1
ATOM 1490 C CA . PRO A 1 195 ? 9.156 -16.597 12.776 1.00 37.75 195 PRO A CA 1
ATOM 1491 C C . PRO A 1 195 ? 9.917 -16.000 13.964 1.00 37.75 195 PRO A C 1
ATOM 1493 O O . PRO A 1 195 ? 10.826 -16.633 14.503 1.00 37.75 195 PRO A O 1
ATOM 1496 N N . MET A 1 196 ? 9.512 -14.811 14.408 1.00 36.06 196 MET A N 1
ATOM 1497 C CA . MET A 1 196 ? 9.800 -14.368 15.771 1.00 36.06 196 MET A CA 1
ATOM 1498 C C . MET A 1 196 ? 9.045 -15.283 16.751 1.00 36.06 196 MET A C 1
ATOM 1500 O O . MET A 1 196 ? 7.917 -15.698 16.455 1.00 36.06 196 MET A O 1
ATOM 1504 N N . PRO A 1 197 ? 9.637 -15.654 17.900 1.00 35.12 197 PRO A N 1
ATOM 1505 C CA . PRO A 1 197 ? 8.991 -16.544 18.855 1.00 35.12 197 PRO A CA 1
ATOM 1506 C C . PRO A 1 197 ? 7.675 -15.927 19.345 1.00 35.12 197 PRO A C 1
ATOM 1508 O O . PRO A 1 197 ? 7.664 -14.932 20.067 1.00 35.12 197 PRO A O 1
ATOM 1511 N N . ARG A 1 198 ? 6.548 -16.531 18.947 1.00 37.88 198 ARG A N 1
ATOM 1512 C CA . ARG A 1 198 ? 5.229 -16.213 19.504 1.00 37.88 198 ARG A CA 1
ATOM 1513 C C . ARG A 1 198 ? 5.206 -16.635 20.977 1.00 37.88 198 ARG A C 1
ATOM 1515 O O . ARG A 1 198 ? 5.436 -17.816 21.246 1.00 37.88 198 ARG A O 1
ATOM 1522 N N . PRO A 1 199 ? 4.885 -15.742 21.929 1.00 37.34 199 PRO A N 1
ATOM 1523 C CA . PRO A 1 199 ? 4.616 -16.168 23.291 1.00 37.34 199 PRO A CA 1
ATOM 1524 C C . PRO A 1 199 ? 3.391 -17.091 23.319 1.00 37.34 199 PRO A C 1
ATOM 1526 O O . PRO A 1 199 ? 2.381 -16.857 22.650 1.00 37.34 199 PRO A O 1
ATOM 1529 N N . ALA A 1 200 ? 3.505 -18.176 24.081 1.00 38.81 200 ALA A N 1
ATOM 1530 C CA . ALA A 1 200 ? 2.483 -19.200 24.212 1.00 38.81 200 ALA A CA 1
ATOM 1531 C C . ALA A 1 200 ? 1.335 -18.719 25.114 1.00 38.81 200 ALA A C 1
ATOM 1533 O O . ALA A 1 200 ? 1.345 -18.977 26.310 1.00 38.81 200 ALA A O 1
ATOM 1534 N N . ALA A 1 201 ? 0.344 -18.034 24.541 1.00 39.31 201 ALA A N 1
ATOM 1535 C CA . ALA A 1 201 ? -1.030 -17.996 25.051 1.00 39.31 201 ALA A CA 1
ATOM 1536 C C . ALA A 1 201 ? -1.968 -17.362 24.011 1.00 39.31 201 ALA A C 1
ATOM 1538 O O . ALA A 1 201 ? -1.770 -16.224 23.593 1.00 39.31 201 ALA A O 1
ATOM 1539 N N . ARG A 1 202 ? -3.013 -18.095 23.609 1.00 37.59 202 ARG A N 1
ATOM 1540 C CA . ARG A 1 202 ? -4.191 -17.535 22.928 1.00 37.59 202 ARG A CA 1
ATOM 1541 C C . ARG A 1 202 ? -5.226 -17.158 23.991 1.00 37.59 202 ARG A C 1
ATOM 1543 O O . ARG A 1 202 ? -5.671 -18.073 24.685 1.00 37.59 202 ARG A O 1
ATOM 1550 N N . PRO A 1 203 ? -5.691 -15.904 24.078 1.00 39.12 203 PRO A N 1
ATOM 1551 C CA . PRO A 1 203 ? -7.013 -15.630 24.613 1.00 39.12 203 PRO A CA 1
ATOM 1552 C C . PRO A 1 203 ? -8.077 -16.031 23.577 1.00 39.12 203 PRO A C 1
ATOM 1554 O O . PRO A 1 203 ? -7.818 -16.150 22.377 1.00 39.12 203 PRO A O 1
ATOM 1557 N N . THR A 1 204 ? -9.270 -16.323 24.073 1.00 36.56 204 THR A N 1
ATOM 1558 C CA . THR A 1 204 ? -10.425 -16.866 23.351 1.00 36.56 204 THR A CA 1
ATOM 1559 C C . THR A 1 204 ? -10.923 -15.966 22.215 1.00 36.56 204 THR A C 1
ATOM 1561 O O . THR A 1 204 ? -10.963 -14.748 22.342 1.00 36.56 204 THR A O 1
ATOM 1564 N N . LYS A 1 205 ? -11.342 -16.597 21.108 1.00 36.03 205 LYS A N 1
ATOM 1565 C CA . LYS A 1 205 ? -11.922 -15.965 19.912 1.00 36.03 205 LYS A CA 1
ATOM 1566 C C . LYS A 1 205 ? -13.158 -15.117 20.254 1.00 36.03 205 LYS A C 1
ATOM 1568 O O . LYS A 1 205 ? -14.111 -15.660 20.808 1.00 36.03 205 LYS A O 1
ATOM 1573 N N . PHE A 1 206 ? -13.192 -13.866 19.799 1.00 34.91 206 PHE A N 1
ATOM 1574 C CA . PHE A 1 206 ? -14.445 -13.136 19.580 1.00 34.91 206 PHE A CA 1
ATOM 1575 C C . PHE A 1 206 ? -15.027 -13.488 18.197 1.00 34.91 206 PHE A C 1
ATOM 1577 O O . PHE A 1 206 ? -14.265 -13.668 17.241 1.00 34.91 206 PHE A O 1
ATOM 1584 N N . PRO A 1 207 ? -16.356 -13.632 18.058 1.00 33.22 207 PRO A N 1
ATOM 1585 C CA . PRO A 1 207 ? -16.985 -13.864 16.766 1.00 33.22 207 PRO A CA 1
ATOM 1586 C C . PRO A 1 207 ? -16.981 -12.571 15.934 1.00 33.22 207 PRO A C 1
ATOM 1588 O O . PRO A 1 207 ? -17.423 -11.523 16.393 1.00 33.22 207 PRO A O 1
ATOM 1591 N N . SER A 1 208 ? -16.491 -12.656 14.695 1.00 35.62 208 SER A N 1
ATOM 1592 C CA . SER A 1 208 ? -16.611 -11.584 13.699 1.00 35.62 208 SER A CA 1
ATOM 1593 C C . SER A 1 208 ? -18.086 -11.396 13.309 1.00 35.62 208 SER A C 1
ATOM 1595 O O . SER A 1 208 ? -18.715 -12.385 12.926 1.00 35.62 208 SER A O 1
ATOM 1597 N N . PRO A 1 209 ? -18.643 -10.169 13.334 1.00 31.06 209 PRO A N 1
ATOM 1598 C CA . PRO A 1 209 ? -19.992 -9.898 12.838 1.00 31.06 209 PRO A CA 1
ATOM 1599 C C . PRO A 1 209 ? -20.062 -9.801 11.303 1.00 31.06 209 PRO A C 1
ATOM 1601 O O . PRO A 1 209 ? -21.131 -9.553 10.751 1.00 31.06 209 PRO A O 1
ATOM 1604 N N . PHE A 1 210 ? -18.951 -10.001 10.585 1.00 36.47 210 PHE A N 1
ATOM 1605 C CA . PHE A 1 210 ? -18.925 -9.867 9.131 1.00 36.47 210 PHE A CA 1
ATOM 1606 C C . PHE A 1 210 ? -19.104 -11.219 8.429 1.00 36.47 210 PHE A C 1
ATOM 1608 O O . PHE A 1 210 ? -18.296 -12.130 8.649 1.00 36.47 210 PHE A O 1
ATOM 1615 N N . PRO A 1 211 ? -20.105 -11.370 7.540 1.00 31.62 211 PRO A N 1
ATOM 1616 C CA . PRO A 1 211 ? -20.168 -12.529 6.665 1.00 31.62 211 PRO A CA 1
ATOM 1617 C C . PRO A 1 211 ? -18.933 -12.545 5.748 1.00 31.62 211 PRO A C 1
ATOM 1619 O O . PRO A 1 211 ? -18.507 -11.489 5.269 1.00 31.62 211 PRO A O 1
ATOM 1622 N N . PRO A 1 212 ? -18.340 -13.721 5.470 1.00 31.75 212 PRO A N 1
ATOM 1623 C CA . PRO A 1 212 ? -17.246 -13.815 4.520 1.00 31.75 212 PRO A CA 1
ATOM 1624 C C . PRO A 1 212 ? -17.770 -13.398 3.146 1.00 31.75 212 PRO A C 1
ATOM 1626 O O . PRO A 1 212 ? -18.643 -14.051 2.572 1.00 31.75 212 PRO A O 1
ATOM 1629 N N . ALA A 1 213 ? -17.242 -12.296 2.617 1.00 30.72 213 ALA A N 1
ATOM 1630 C CA . ALA A 1 213 ? -17.505 -11.882 1.251 1.00 30.72 213 ALA A CA 1
ATOM 1631 C C . ALA A 1 213 ? -16.891 -12.917 0.296 1.00 30.72 213 ALA A C 1
ATOM 1633 O O . ALA A 1 213 ? -15.737 -12.816 -0.118 1.00 30.72 213 ALA A O 1
ATOM 1634 N N . ALA A 1 214 ? -17.674 -13.931 -0.062 1.00 31.38 214 ALA A N 1
ATOM 1635 C CA . ALA A 1 214 ? -17.392 -14.804 -1.186 1.00 31.38 214 ALA A CA 1
ATOM 1636 C C . ALA A 1 214 ? -17.637 -14.016 -2.481 1.00 31.38 214 ALA A C 1
ATOM 1638 O O . ALA A 1 214 ? -18.693 -14.094 -3.104 1.00 31.38 214 ALA A O 1
ATOM 1639 N N . ARG A 1 215 ? -16.642 -13.234 -2.896 1.00 29.62 215 ARG A N 1
ATOM 1640 C CA . ARG A 1 215 ? -16.488 -12.841 -4.296 1.00 29.62 215 ARG A CA 1
ATOM 1641 C C . ARG A 1 215 ? -15.220 -13.495 -4.808 1.00 29.62 215 ARG A C 1
ATOM 1643 O O . ARG A 1 215 ? -14.121 -12.983 -4.642 1.00 29.62 215 ARG A O 1
ATOM 1650 N N . THR A 1 216 ? -15.394 -14.651 -5.440 1.00 26.81 216 THR A N 1
ATOM 1651 C CA . THR A 1 216 ? -14.388 -15.194 -6.346 1.00 26.81 216 THR A CA 1
ATOM 1652 C C . THR A 1 216 ? -14.200 -14.184 -7.470 1.00 26.81 216 THR A C 1
ATOM 1654 O O . THR A 1 216 ? -15.047 -14.060 -8.359 1.00 26.81 216 THR A O 1
ATOM 1657 N N . TRP A 1 217 ? -13.109 -13.431 -7.407 1.00 27.28 217 TRP A N 1
ATOM 1658 C CA . TRP A 1 217 ? -12.600 -12.703 -8.553 1.00 27.28 217 TRP A CA 1
ATOM 1659 C C . TRP A 1 217 ? -12.231 -13.741 -9.615 1.00 27.28 217 TRP A C 1
ATOM 1661 O O . TRP A 1 217 ? -11.351 -14.572 -9.404 1.00 27.28 217 TRP A O 1
ATOM 1671 N N . LYS A 1 218 ? -12.927 -13.729 -10.752 1.00 23.38 218 LYS A N 1
ATOM 1672 C CA . LYS A 1 218 ? -12.436 -14.396 -11.958 1.00 23.38 218 LYS A CA 1
ATOM 1673 C C . LYS A 1 218 ? -11.548 -13.376 -12.666 1.00 23.38 218 LYS A C 1
ATOM 1675 O O . LYS A 1 218 ? -12.078 -12.320 -13.017 1.00 23.38 218 LYS A O 1
ATOM 1680 N N . PRO A 1 219 ? -10.241 -13.633 -12.863 1.00 29.14 219 PRO A N 1
ATOM 1681 C CA . PRO A 1 219 ? -9.449 -12.761 -13.708 1.00 29.14 219 PRO A CA 1
ATOM 1682 C C . PRO A 1 219 ? -10.143 -12.725 -15.064 1.00 29.14 219 PRO A C 1
ATOM 1684 O O . PRO A 1 219 ? -10.447 -13.773 -15.639 1.00 29.14 219 PRO A O 1
ATOM 1687 N N . ALA A 1 220 ? -10.477 -11.523 -15.536 1.00 29.80 220 ALA A N 1
ATOM 1688 C CA . ALA A 1 220 ? -10.907 -11.362 -16.909 1.00 29.80 220 ALA A CA 1
ATOM 1689 C C . ALA A 1 220 ? -9.802 -11.978 -17.767 1.00 29.80 220 ALA A C 1
ATOM 1691 O O . ALA A 1 220 ? -8.651 -11.549 -17.689 1.00 29.80 220 ALA A O 1
ATOM 1692 N N . ALA A 1 221 ? -10.134 -13.025 -18.523 1.00 34.25 221 ALA A N 1
ATOM 1693 C CA . ALA A 1 221 ? -9.224 -13.562 -19.511 1.00 34.25 221 ALA A CA 1
ATOM 1694 C C . ALA A 1 221 ? -8.856 -12.394 -20.432 1.00 34.25 221 ALA A C 1
ATOM 1696 O O . ALA A 1 221 ? -9.697 -11.915 -21.197 1.00 34.25 221 ALA A O 1
ATOM 1697 N N . ARG A 1 222 ? -7.621 -11.889 -20.316 1.00 41.06 222 ARG A N 1
ATOM 1698 C CA . ARG A 1 222 ? -7.030 -11.009 -21.321 1.00 41.06 222 ARG A CA 1
ATOM 1699 C C . ARG A 1 222 ? -6.906 -11.867 -22.571 1.00 41.06 222 ARG A C 1
ATOM 1701 O O . ARG A 1 222 ? -5.936 -12.591 -22.759 1.00 41.06 222 ARG A O 1
ATOM 1708 N N . ILE A 1 223 ? -7.953 -11.859 -23.389 1.00 34.91 223 ILE A N 1
ATOM 1709 C CA . ILE A 1 223 ? -7.890 -12.394 -24.739 1.00 34.91 223 ILE A CA 1
ATOM 1710 C C . ILE A 1 223 ? -6.989 -11.419 -25.487 1.00 34.91 223 ILE A C 1
ATOM 1712 O O . ILE A 1 223 ? -7.421 -10.323 -25.849 1.00 34.91 223 ILE A O 1
ATOM 1716 N N . TRP A 1 224 ? -5.729 -11.805 -25.677 1.00 41.31 224 TRP A N 1
ATOM 1717 C CA . TRP A 1 224 ? -4.798 -11.132 -26.572 1.00 41.31 224 TRP A CA 1
ATOM 1718 C C . TRP A 1 224 ? -5.332 -11.263 -28.004 1.00 41.31 224 TRP A C 1
ATOM 1720 O O . TRP A 1 224 ? -4.941 -12.133 -28.777 1.00 41.31 224 TRP A O 1
ATOM 1730 N N . LYS A 1 225 ? -6.302 -10.422 -28.373 1.00 34.16 225 LYS A N 1
ATOM 1731 C CA . LYS A 1 225 ? -6.721 -10.264 -29.765 1.00 34.16 225 LYS A CA 1
ATOM 1732 C C . LYS A 1 225 ? -5.605 -9.541 -30.501 1.00 34.16 225 LYS A C 1
ATOM 1734 O O . LYS A 1 225 ? -5.660 -8.326 -30.556 1.00 34.16 225 LYS A O 1
ATOM 1739 N N . ARG A 1 226 ? -4.634 -10.281 -31.053 1.00 39.19 226 ARG A N 1
ATOM 1740 C CA . ARG A 1 226 ? -3.794 -9.911 -32.214 1.00 39.19 226 ARG A CA 1
ATOM 1741 C C . ARG A 1 226 ? -3.575 -8.389 -32.362 1.00 39.19 226 ARG A C 1
ATOM 1743 O O . ARG A 1 226 ? -3.941 -7.800 -33.377 1.00 39.19 226 ARG A O 1
ATOM 1750 N N . VAL A 1 227 ? -3.069 -7.751 -31.302 1.00 38.69 227 VAL A N 1
ATOM 1751 C CA . VAL A 1 227 ? -2.756 -6.319 -31.273 1.00 38.69 227 VAL A CA 1
ATOM 1752 C C . VAL A 1 227 ? -1.300 -6.204 -31.694 1.00 38.69 227 VAL A C 1
ATOM 1754 O O . VAL A 1 227 ? -0.435 -6.740 -31.014 1.00 38.69 227 VAL A O 1
ATOM 1757 N N . LEU A 1 228 ? -1.082 -5.548 -32.835 1.00 43.22 228 LEU A N 1
ATOM 1758 C CA . LEU A 1 228 ? 0.186 -5.070 -33.404 1.00 43.22 228 LEU A CA 1
ATOM 1759 C C . LEU A 1 228 ? 1.376 -5.112 -32.417 1.00 43.22 228 LEU A C 1
ATOM 1761 O O . LEU A 1 228 ? 1.513 -4.239 -31.558 1.00 43.22 228 LEU A O 1
ATOM 1765 N N . VAL A 1 229 ? 2.231 -6.131 -32.554 1.00 52.50 229 VAL A N 1
ATOM 1766 C CA . VAL A 1 229 ? 3.226 -6.561 -31.550 1.00 52.50 229 VAL A CA 1
ATOM 1767 C C . VAL A 1 229 ? 4.561 -5.798 -31.653 1.00 52.50 229 VAL A C 1
ATOM 1769 O O . VAL A 1 229 ? 5.627 -6.395 -31.634 1.00 52.50 229 VAL A O 1
ATOM 1772 N N . ASN A 1 230 ? 4.523 -4.463 -31.733 1.00 56.53 230 ASN A N 1
ATOM 1773 C CA . ASN A 1 230 ? 5.740 -3.621 -31.733 1.00 56.53 230 ASN A CA 1
ATOM 1774 C C . ASN A 1 230 ? 5.855 -2.728 -30.488 1.00 56.53 230 ASN A C 1
ATOM 1776 O O . ASN A 1 230 ? 6.567 -1.726 -30.502 1.00 56.53 230 ASN A O 1
ATOM 1780 N N . ARG A 1 231 ? 5.119 -3.041 -29.415 1.00 63.62 231 ARG A N 1
ATOM 1781 C CA . ARG A 1 231 ? 5.184 -2.307 -28.144 1.00 63.62 231 ARG A CA 1
ATOM 1782 C C . ARG A 1 231 ? 5.029 -3.237 -26.952 1.00 63.62 231 ARG A C 1
ATOM 1784 O O . ARG A 1 231 ? 4.301 -4.226 -27.017 1.00 63.62 231 ARG A O 1
ATOM 1791 N N . LEU A 1 232 ? 5.705 -2.882 -25.863 1.00 70.06 232 LEU A N 1
ATOM 1792 C CA . LEU A 1 232 ? 5.507 -3.528 -24.574 1.00 70.06 232 LEU A CA 1
ATOM 1793 C C . LEU A 1 232 ? 4.105 -3.211 -24.017 1.00 70.06 232 LEU A C 1
ATOM 1795 O O . LEU A 1 232 ? 3.543 -2.159 -24.329 1.00 70.06 232 LEU A O 1
ATOM 1799 N N . PRO A 1 233 ? 3.540 -4.093 -23.179 1.00 67.38 233 PRO A N 1
ATOM 1800 C CA . PRO A 1 233 ? 2.348 -3.787 -22.392 1.00 67.38 233 PRO A CA 1
ATOM 1801 C C . PRO A 1 233 ? 2.575 -2.556 -21.499 1.00 67.38 233 PRO A C 1
ATOM 1803 O O . PRO A 1 233 ? 3.681 -2.331 -21.020 1.00 67.38 233 PRO A O 1
ATOM 1806 N N . GLU A 1 234 ? 1.543 -1.756 -21.234 1.00 64.88 234 GLU A N 1
ATOM 1807 C CA . GLU A 1 234 ? 1.654 -0.599 -20.335 1.00 64.88 234 GLU A CA 1
ATOM 1808 C C . GLU A 1 234 ? 0.567 -0.664 -19.246 1.00 64.88 234 GLU A C 1
ATOM 1810 O O . GLU A 1 234 ? -0.621 -0.608 -19.580 1.00 64.88 234 GLU A O 1
ATOM 1815 N N . PRO A 1 235 ? 0.930 -0.793 -17.949 1.00 71.44 235 PRO A N 1
ATOM 1816 C CA . PRO A 1 235 ? 2.269 -1.108 -17.423 1.00 71.44 235 PRO A CA 1
ATOM 1817 C C . PRO A 1 235 ? 2.704 -2.555 -17.751 1.00 71.44 235 PRO A C 1
ATOM 1819 O O . PRO A 1 235 ? 1.853 -3.435 -17.852 1.00 71.44 235 PRO A O 1
ATOM 1822 N N . CYS A 1 236 ? 4.015 -2.802 -17.885 1.00 76.12 236 CYS A N 1
ATOM 1823 C CA . CYS A 1 236 ? 4.597 -4.137 -18.104 1.00 76.12 236 CYS A CA 1
ATOM 1824 C C . CYS A 1 236 ? 5.298 -4.638 -16.839 1.00 76.12 236 CYS A C 1
ATOM 1826 O O . CYS A 1 236 ? 6.249 -4.004 -16.371 1.00 76.12 236 CYS A O 1
ATOM 1828 N N . LEU A 1 237 ? 4.910 -5.810 -16.336 1.00 80.31 237 LEU A N 1
ATOM 1829 C CA . LEU A 1 237 ? 5.674 -6.534 -15.322 1.00 80.31 237 LEU A CA 1
ATOM 1830 C C . LEU A 1 237 ? 6.627 -7.535 -15.993 1.00 80.31 237 LEU A C 1
ATOM 1832 O O . LEU A 1 237 ? 6.186 -8.516 -16.593 1.00 80.31 237 LEU A O 1
ATOM 1836 N N . CYS A 1 238 ? 7.936 -7.285 -15.886 1.00 86.38 238 CYS A N 1
ATOM 1837 C CA . CYS A 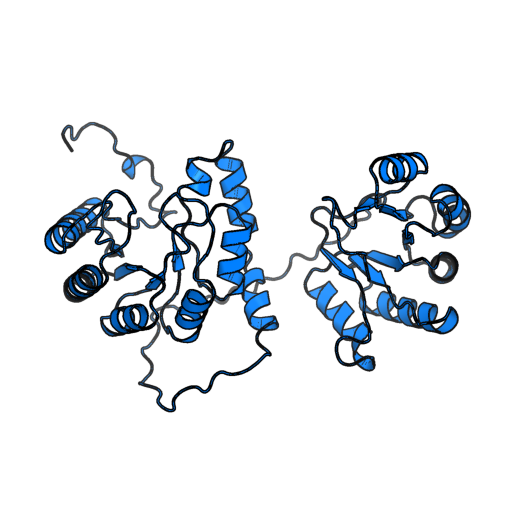1 238 ? 8.980 -8.158 -16.426 1.00 86.38 238 CYS A CA 1
ATOM 1838 C C . CYS A 1 238 ? 9.598 -9.046 -15.337 1.00 86.38 238 CYS A C 1
ATOM 1840 O O . CYS A 1 238 ? 10.131 -8.538 -14.350 1.00 86.38 238 CYS A O 1
ATOM 1842 N N . LEU A 1 239 ? 9.580 -10.364 -15.542 1.00 89.12 239 LEU A N 1
ATOM 1843 C CA . LEU A 1 239 ? 10.321 -11.337 -14.745 1.00 89.12 239 LEU A CA 1
ATOM 1844 C C . LEU A 1 239 ? 11.628 -11.688 -15.455 1.00 89.12 239 LEU A C 1
ATOM 1846 O O . LEU A 1 239 ? 11.618 -12.247 -16.549 1.00 89.12 239 LEU A O 1
ATOM 1850 N N . VAL A 1 240 ? 12.757 -11.421 -14.804 1.00 90.62 240 VAL A N 1
ATOM 1851 C CA . VAL A 1 240 ? 14.079 -11.872 -15.258 1.00 90.62 240 VAL A CA 1
ATOM 1852 C C . VAL A 1 240 ? 14.397 -13.202 -14.585 1.00 90.62 240 VAL A C 1
ATOM 1854 O O . VAL A 1 240 ? 14.320 -13.302 -13.360 1.00 90.62 240 VAL A O 1
ATOM 1857 N N . THR A 1 241 ? 14.716 -14.236 -15.363 1.00 90.75 241 THR A N 1
ATOM 1858 C CA . THR A 1 241 ? 15.015 -15.551 -14.783 1.00 90.75 241 THR A CA 1
ATOM 1859 C C . THR A 1 241 ? 16.365 -15.551 -14.068 1.00 90.75 241 THR A C 1
ATOM 1861 O O . THR A 1 241 ? 17.316 -14.903 -14.502 1.00 90.75 241 THR A O 1
ATOM 1864 N N . ASP A 1 242 ? 16.432 -16.314 -12.981 1.00 84.75 242 ASP A N 1
ATOM 1865 C CA . ASP A 1 242 ? 17.672 -16.773 -12.365 1.00 84.75 242 ASP A CA 1
ATOM 1866 C C . ASP A 1 242 ? 17.399 -18.148 -11.750 1.00 84.75 242 ASP A C 1
ATOM 1868 O O . ASP A 1 242 ? 16.711 -18.274 -10.727 1.00 84.75 242 ASP A O 1
ATOM 1872 N N . ARG A 1 243 ? 17.903 -19.205 -12.391 1.00 86.19 243 ARG A N 1
ATOM 1873 C CA . ARG A 1 243 ? 17.645 -20.579 -11.945 1.00 86.19 243 ARG A CA 1
ATOM 1874 C C . ARG A 1 243 ? 18.287 -20.929 -10.604 1.00 86.19 243 ARG A C 1
ATOM 1876 O O . ARG A 1 243 ? 17.856 -21.895 -9.981 1.00 86.19 243 ARG A O 1
ATOM 1883 N N . ARG A 1 244 ? 19.268 -20.145 -10.143 1.00 79.50 244 ARG A N 1
ATOM 1884 C CA . ARG A 1 244 ? 19.983 -20.353 -8.870 1.00 79.50 244 ARG A CA 1
ATOM 1885 C C . ARG A 1 244 ? 19.173 -19.874 -7.669 1.00 79.50 244 ARG A C 1
ATOM 1887 O O . ARG A 1 244 ? 19.449 -20.258 -6.534 1.00 79.50 244 ARG A O 1
ATOM 1894 N N . VAL A 1 245 ? 18.172 -19.025 -7.900 1.00 71.62 245 VAL A N 1
ATOM 1895 C CA . VAL A 1 245 ? 17.223 -18.621 -6.864 1.00 71.62 245 VAL A CA 1
ATOM 1896 C C . VAL A 1 245 ? 16.228 -19.761 -6.672 1.00 71.62 245 VAL A C 1
ATOM 1898 O O . VAL A 1 245 ? 15.395 -19.990 -7.542 1.00 71.62 245 VAL A O 1
ATOM 1901 N N . GLY A 1 246 ? 16.270 -20.455 -5.533 1.00 73.12 246 GLY A N 1
ATOM 1902 C CA . GLY A 1 246 ? 15.377 -21.584 -5.231 1.00 73.12 246 GLY A CA 1
ATOM 1903 C C . GLY A 1 246 ? 15.837 -22.907 -5.856 1.00 73.12 246 GLY A C 1
ATOM 1904 O O . GLY A 1 246 ? 17.015 -23.081 -6.139 1.00 73.12 246 GLY A O 1
ATOM 1905 N N . ASP A 1 247 ? 14.911 -23.850 -6.044 1.00 76.31 247 ASP A N 1
ATOM 1906 C CA . ASP A 1 247 ? 15.209 -25.124 -6.711 1.00 76.31 247 ASP A CA 1
ATOM 1907 C C . ASP A 1 247 ? 15.259 -24.932 -8.237 1.00 76.31 247 ASP A C 1
ATOM 1909 O O . ASP A 1 247 ? 14.277 -24.492 -8.856 1.00 76.31 247 ASP A O 1
ATOM 1913 N N . GLU A 1 248 ? 16.398 -25.276 -8.838 1.00 78.12 248 GLU A N 1
ATOM 1914 C CA . GLU A 1 248 ? 16.664 -25.185 -10.276 1.00 78.12 248 GLU A CA 1
ATOM 1915 C C . GLU A 1 248 ? 15.659 -26.008 -11.097 1.00 78.12 248 GLU A C 1
ATOM 1917 O O . GLU A 1 248 ? 15.161 -25.539 -12.126 1.00 78.12 248 GLU A O 1
ATOM 1922 N N . ALA A 1 249 ? 15.257 -27.186 -10.604 1.00 83.06 249 ALA A N 1
ATOM 1923 C CA . ALA A 1 249 ? 14.321 -28.068 -11.303 1.00 83.06 249 ALA A CA 1
ATOM 1924 C C . ALA A 1 249 ? 12.921 -27.445 -11.463 1.00 83.06 249 ALA A C 1
ATOM 1926 O O . ALA A 1 249 ? 12.158 -27.818 -12.359 1.00 83.06 249 ALA A O 1
ATOM 1927 N N . THR A 1 250 ? 12.589 -26.464 -10.620 1.00 86.56 250 THR A N 1
ATOM 1928 C CA . THR A 1 250 ? 11.257 -25.847 -10.558 1.00 86.56 250 THR A CA 1
ATOM 1929 C C . THR A 1 250 ? 11.132 -24.554 -11.357 1.00 86.56 250 THR A C 1
ATOM 1931 O O . THR A 1 250 ? 10.035 -23.994 -11.393 1.00 86.56 250 THR A O 1
ATOM 1934 N N . LEU A 1 251 ? 12.204 -24.061 -12.000 1.00 89.56 251 LEU A N 1
ATOM 1935 C CA . LEU A 1 251 ? 12.198 -22.756 -12.678 1.00 89.56 251 LEU A CA 1
ATOM 1936 C C . LEU A 1 251 ? 11.004 -22.602 -13.630 1.00 89.56 251 LEU A C 1
ATOM 1938 O O . LEU A 1 251 ? 10.264 -21.629 -13.529 1.00 89.56 251 LEU A O 1
ATOM 1942 N N . VAL A 1 252 ? 10.775 -23.586 -14.506 1.00 92.25 252 VAL A N 1
ATOM 1943 C CA . VAL A 1 252 ? 9.684 -23.538 -15.495 1.00 92.25 252 VAL A CA 1
ATOM 1944 C C . VAL A 1 252 ? 8.318 -23.415 -14.817 1.00 92.25 252 VAL A C 1
ATOM 1946 O O . VAL A 1 252 ? 7.516 -22.569 -15.200 1.00 92.25 252 VAL A O 1
ATOM 1949 N N . SER A 1 253 ? 8.072 -24.201 -13.764 1.00 88.75 253 SER A N 1
ATOM 1950 C CA . SER A 1 253 ? 6.820 -24.133 -13.003 1.00 88.75 253 SER A CA 1
ATOM 1951 C C . SER A 1 253 ? 6.657 -22.792 -12.289 1.00 88.75 253 SER A C 1
ATOM 1953 O O . SER A 1 253 ? 5.548 -22.270 -12.224 1.00 88.75 253 SER A O 1
ATOM 1955 N N . ARG A 1 254 ? 7.737 -22.229 -11.737 1.00 89.38 254 ARG A N 1
ATOM 1956 C CA . ARG A 1 254 ? 7.695 -20.931 -11.048 1.00 89.38 254 ARG A CA 1
ATOM 1957 C C . ARG A 1 254 ? 7.409 -19.792 -12.016 1.00 89.38 254 ARG A C 1
ATOM 1959 O O . ARG A 1 254 ? 6.582 -18.942 -11.709 1.00 89.38 254 ARG A O 1
ATOM 1966 N N . VAL A 1 255 ? 8.043 -19.799 -13.188 1.00 91.00 255 VAL A N 1
ATOM 1967 C CA . VAL A 1 255 ? 7.772 -18.809 -14.236 1.00 91.00 255 VAL A CA 1
ATOM 1968 C C . VAL A 1 255 ? 6.330 -18.931 -14.732 1.00 91.00 255 VAL A C 1
ATOM 1970 O O . VAL A 1 255 ? 5.652 -17.916 -14.838 1.00 91.00 255 VAL A O 1
ATOM 1973 N N . ALA A 1 256 ? 5.827 -20.149 -14.956 1.00 89.62 256 ALA A N 1
ATOM 1974 C CA . ALA A 1 256 ? 4.432 -20.364 -15.348 1.00 89.62 256 ALA A CA 1
ATOM 1975 C C . ALA A 1 256 ? 3.443 -19.814 -14.307 1.00 89.62 256 ALA A C 1
ATOM 1977 O O . ALA A 1 256 ? 2.530 -19.075 -14.661 1.00 89.62 256 ALA A O 1
ATOM 1978 N N . GLN A 1 257 ? 3.678 -20.086 -13.019 1.00 84.94 257 GLN A N 1
ATOM 1979 C CA . GLN A 1 257 ? 2.864 -19.540 -11.927 1.00 84.94 257 GLN A CA 1
ATOM 1980 C C . GLN A 1 257 ? 2.951 -18.011 -11.838 1.00 84.94 257 GLN A C 1
ATOM 1982 O O . GLN A 1 257 ? 1.949 -17.358 -11.563 1.00 84.94 257 GLN A O 1
ATOM 1987 N N . ALA A 1 258 ? 4.125 -17.425 -12.086 1.00 82.38 258 ALA A N 1
ATOM 1988 C CA . ALA A 1 258 ? 4.291 -15.975 -12.105 1.00 82.38 258 ALA A CA 1
ATOM 1989 C C . ALA A 1 258 ? 3.527 -15.326 -13.274 1.00 82.38 258 ALA A C 1
ATOM 1991 O O . ALA A 1 258 ? 2.897 -14.286 -13.095 1.00 82.38 258 ALA A O 1
ATOM 1992 N N . VAL A 1 259 ? 3.524 -15.963 -14.450 1.00 85.69 259 VAL A N 1
ATOM 1993 C CA . VAL A 1 259 ? 2.720 -15.538 -15.608 1.00 85.69 259 VAL A CA 1
ATOM 1994 C C . VAL A 1 259 ? 1.225 -15.676 -15.327 1.00 85.69 259 VAL A C 1
ATOM 1996 O O . VAL A 1 259 ? 0.472 -14.741 -15.590 1.00 85.69 259 VAL A O 1
ATOM 1999 N N . ASP A 1 260 ? 0.791 -16.774 -14.707 1.00 80.44 260 ASP A N 1
ATOM 2000 C CA . ASP A 1 260 ? -0.594 -16.924 -14.238 1.00 80.44 260 ASP A CA 1
ATOM 2001 C C . ASP A 1 260 ? -0.976 -15.862 -13.190 1.00 80.44 260 ASP A C 1
ATOM 2003 O O . ASP A 1 260 ? -2.138 -15.460 -13.109 1.00 80.44 260 ASP A O 1
ATOM 2007 N N . GLY A 1 261 ? 0.006 -15.374 -12.426 1.00 76.44 261 GLY A N 1
ATOM 2008 C CA . GLY A 1 261 ? -0.119 -14.273 -11.471 1.00 76.44 261 GLY A CA 1
ATOM 2009 C C . GLY A 1 261 ? -0.050 -12.865 -12.075 1.00 76.44 261 GLY A C 1
ATOM 2010 O O . GLY A 1 261 ? -0.202 -11.899 -11.333 1.00 76.44 261 GLY A O 1
ATOM 2011 N N . GLY A 1 262 ? 0.157 -12.724 -13.390 1.00 79.19 262 GLY A N 1
ATOM 2012 C CA . GLY A 1 262 ? 0.124 -11.432 -14.085 1.00 79.19 262 GLY A CA 1
ATOM 2013 C C . GLY A 1 262 ? 1.470 -10.884 -14.568 1.00 79.19 262 GLY A C 1
ATOM 2014 O O . GLY A 1 262 ? 1.532 -9.709 -14.918 1.00 79.19 262 GLY A O 1
ATOM 2015 N N . VAL A 1 263 ? 2.540 -11.687 -14.611 1.00 84.00 263 VAL A N 1
ATOM 2016 C CA . VAL A 1 263 ? 3.764 -11.316 -15.350 1.00 84.00 263 VAL A CA 1
ATOM 2017 C C . VAL A 1 263 ? 3.451 -11.224 -16.846 1.00 84.00 263 VAL A C 1
ATOM 2019 O O . VAL A 1 263 ? 3.013 -12.204 -17.445 1.00 84.00 263 VAL A O 1
ATOM 2022 N N . ASP A 1 264 ? 3.714 -10.063 -17.453 1.00 83.19 264 ASP A N 1
ATOM 2023 C CA . ASP A 1 264 ? 3.451 -9.816 -18.877 1.00 83.19 264 ASP A CA 1
ATOM 2024 C C . ASP A 1 264 ? 4.644 -10.195 -19.779 1.00 83.19 264 ASP A C 1
ATOM 2026 O O . ASP A 1 264 ? 4.472 -10.507 -20.960 1.00 83.19 264 ASP A O 1
ATOM 2030 N N . LEU A 1 265 ? 5.864 -10.153 -19.231 1.00 87.88 265 LEU A N 1
ATOM 2031 C CA . LEU A 1 265 ? 7.122 -10.339 -19.957 1.00 87.88 265 LEU A CA 1
ATOM 2032 C C . LEU A 1 265 ? 8.080 -11.218 -19.151 1.00 87.88 265 LEU A C 1
ATOM 2034 O O . LEU A 1 265 ? 8.324 -10.971 -17.975 1.00 87.88 265 LEU A O 1
ATOM 2038 N N . VAL A 1 266 ? 8.669 -12.223 -19.788 1.00 91.44 266 VAL A N 1
ATOM 2039 C CA . VAL A 1 266 ? 9.721 -13.063 -19.212 1.00 91.44 266 VAL A CA 1
ATOM 2040 C C . VAL A 1 266 ? 11.006 -12.819 -19.989 1.00 91.44 266 VAL A C 1
ATOM 2042 O O . VAL A 1 266 ? 11.063 -13.066 -21.190 1.00 91.44 266 VAL A O 1
ATOM 2045 N N . GLN A 1 267 ? 12.059 -12.372 -19.315 1.00 93.25 267 GLN A N 1
ATOM 2046 C CA . GLN A 1 267 ? 13.404 -12.287 -19.873 1.00 93.25 267 GLN A CA 1
ATOM 2047 C C . GLN A 1 267 ? 14.226 -13.486 -19.393 1.00 93.25 267 GLN A C 1
ATOM 2049 O O . GLN A 1 267 ? 14.620 -13.562 -18.228 1.00 93.25 267 GLN A O 1
ATOM 2054 N N . LEU A 1 268 ? 14.518 -14.416 -20.303 1.00 93.31 268 LEU A N 1
ATOM 2055 C CA . LEU A 1 268 ? 15.372 -15.567 -20.030 1.00 93.31 268 LEU A CA 1
ATOM 2056 C C . LEU A 1 268 ? 16.839 -15.123 -19.966 1.00 93.31 268 LEU A C 1
ATOM 2058 O O . LEU A 1 268 ? 17.461 -14.845 -20.996 1.00 93.31 268 LEU A O 1
ATOM 2062 N N . ARG A 1 269 ? 17.389 -15.060 -18.749 1.00 92.12 269 ARG A N 1
ATOM 2063 C CA . ARG A 1 269 ? 18.754 -14.600 -18.453 1.00 92.12 269 ARG A CA 1
ATOM 2064 C C . ARG A 1 269 ? 19.525 -15.650 -17.649 1.00 92.12 269 ARG A C 1
ATOM 2066 O O . ARG A 1 269 ? 19.810 -15.478 -16.474 1.00 92.12 269 ARG A O 1
ATOM 2073 N N . GLU A 1 270 ? 19.950 -16.709 -18.326 1.00 90.50 270 GLU A N 1
ATOM 2074 C CA . GLU A 1 270 ? 20.787 -17.771 -17.751 1.00 90.50 270 GLU A CA 1
ATOM 2075 C C . GLU A 1 270 ? 22.193 -17.717 -18.365 1.00 90.50 270 GLU A C 1
ATOM 2077 O O . GLU A 1 270 ? 22.488 -18.406 -19.341 1.00 90.50 270 GLU A O 1
ATOM 2082 N N . LYS A 1 271 ? 23.053 -16.834 -17.835 1.00 85.00 271 LYS A N 1
ATOM 2083 C CA . LYS A 1 271 ? 24.364 -16.491 -18.438 1.00 85.00 271 LYS A CA 1
ATOM 2084 C C . LYS A 1 271 ? 25.324 -17.681 -18.583 1.00 85.00 271 LYS A C 1
ATOM 2086 O O . LYS A 1 271 ? 26.244 -17.634 -19.389 1.00 85.00 271 LYS A O 1
ATOM 2091 N N . ASP A 1 272 ? 25.133 -18.711 -17.779 1.00 88.81 272 ASP A N 1
ATOM 2092 C CA . ASP A 1 272 ? 25.951 -19.916 -17.695 1.00 88.81 272 ASP A CA 1
ATOM 2093 C C . ASP A 1 272 ? 25.383 -21.111 -18.474 1.00 88.81 272 ASP A C 1
ATOM 2095 O O . ASP A 1 272 ? 26.035 -22.150 -18.525 1.00 88.81 272 ASP A O 1
ATOM 2099 N N . LEU A 1 273 ? 24.212 -20.987 -19.113 1.00 90.75 273 LEU A N 1
ATOM 2100 C CA . LEU A 1 273 ? 23.731 -22.009 -20.047 1.00 90.75 273 LEU A CA 1
ATOM 2101 C C . LEU A 1 273 ? 24.246 -21.756 -21.464 1.00 90.75 273 LEU A C 1
ATOM 2103 O O . LEU A 1 273 ? 24.126 -20.665 -22.030 1.00 90.75 273 LEU A O 1
ATOM 2107 N N . HIS A 1 274 ? 24.766 -22.811 -22.084 1.00 88.44 274 HIS A N 1
ATOM 2108 C CA . HIS A 1 274 ? 25.233 -22.777 -23.468 1.00 88.44 274 HIS A CA 1
ATOM 2109 C C . HIS A 1 274 ? 24.092 -23.060 -24.459 1.00 88.44 274 HIS A C 1
ATOM 2111 O O . HIS A 1 274 ? 22.993 -23.445 -24.069 1.00 88.44 274 HIS A O 1
ATOM 2117 N N . GLY A 1 275 ? 24.341 -22.854 -25.760 1.00 87.75 275 GLY A N 1
ATOM 2118 C CA . GLY A 1 275 ? 23.302 -22.778 -26.804 1.00 87.75 275 GLY A CA 1
ATOM 2119 C C . GLY A 1 275 ? 22.218 -23.859 -26.755 1.00 87.75 275 GLY A C 1
ATOM 2120 O O . GLY A 1 275 ? 21.044 -23.516 -26.685 1.00 87.75 275 GLY A O 1
ATOM 2121 N N . ALA A 1 276 ? 22.590 -25.141 -26.721 1.00 89.50 276 ALA A N 1
ATOM 2122 C CA . ALA A 1 276 ? 21.613 -26.235 -26.696 1.00 89.50 276 ALA A CA 1
ATOM 2123 C C . ALA A 1 276 ? 20.768 -26.259 -25.408 1.00 89.50 276 ALA A C 1
ATOM 2125 O O . ALA A 1 276 ? 19.556 -26.450 -25.462 1.00 89.50 276 ALA A O 1
ATOM 2126 N N . GLN A 1 277 ? 21.396 -26.024 -24.253 1.00 92.75 277 GLN A N 1
ATOM 2127 C CA . GLN A 1 277 ? 20.712 -26.030 -22.956 1.00 92.75 277 GLN A CA 1
ATOM 2128 C C . GLN A 1 277 ? 19.769 -24.831 -22.818 1.00 92.75 277 GLN A C 1
ATOM 2130 O O . GLN A 1 277 ? 18.641 -24.978 -22.350 1.00 92.75 277 GLN A O 1
ATOM 2135 N N . LEU A 1 278 ? 20.220 -23.652 -23.256 1.00 92.75 278 LEU A N 1
ATOM 2136 C CA . LEU A 1 278 ? 19.421 -22.431 -23.228 1.00 92.75 278 LEU A CA 1
ATOM 2137 C C . LEU A 1 278 ? 18.220 -22.530 -24.176 1.00 92.75 278 LEU A C 1
ATOM 2139 O O . LEU A 1 278 ? 17.120 -22.129 -23.803 1.00 92.75 278 LEU A O 1
ATOM 2143 N N . LEU A 1 279 ? 18.418 -23.104 -25.367 1.00 91.88 279 LEU A N 1
ATOM 2144 C CA . LEU A 1 279 ? 17.357 -23.351 -26.343 1.00 91.88 279 LEU A CA 1
ATOM 2145 C C . LEU A 1 279 ? 16.277 -24.287 -25.785 1.00 91.88 279 LEU A C 1
ATOM 2147 O O . LEU A 1 279 ? 15.088 -23.984 -25.876 1.00 91.88 279 LEU A O 1
ATOM 2151 N N . GLU A 1 280 ? 16.684 -25.394 -25.163 1.00 92.25 280 GLU A N 1
ATOM 2152 C CA . GLU A 1 280 ? 15.746 -26.348 -24.568 1.00 92.25 280 GLU A CA 1
ATOM 2153 C C . GLU A 1 280 ? 14.973 -25.738 -23.389 1.00 92.25 280 GLU A C 1
ATOM 2155 O O . GLU A 1 280 ? 13.756 -25.906 -23.281 1.00 92.25 280 GLU A O 1
ATOM 2160 N N . LEU A 1 281 ? 15.643 -24.966 -22.527 1.00 93.19 281 LEU A N 1
ATOM 2161 C CA . LEU A 1 281 ? 14.968 -24.247 -21.447 1.00 93.19 281 LEU A CA 1
ATOM 2162 C C . LEU A 1 281 ? 13.966 -23.222 -21.991 1.00 93.19 281 LEU A C 1
ATOM 2164 O O . LEU A 1 281 ? 12.842 -23.141 -21.495 1.00 93.19 281 LEU A O 1
ATOM 2168 N N . ALA A 1 282 ? 14.344 -22.469 -23.023 1.00 92.38 282 ALA A N 1
ATOM 2169 C CA . ALA A 1 282 ? 13.460 -21.500 -23.654 1.00 92.38 282 ALA A CA 1
ATOM 2170 C C . ALA A 1 282 ? 12.216 -22.162 -24.267 1.00 92.38 282 ALA A C 1
ATOM 2172 O O . ALA A 1 282 ? 11.109 -21.656 -24.082 1.00 92.38 282 ALA A O 1
ATOM 2173 N N . ARG A 1 283 ? 12.372 -23.327 -24.915 1.00 91.44 283 ARG A N 1
ATOM 2174 C CA . ARG A 1 283 ? 11.254 -24.126 -25.442 1.00 91.44 283 ARG A CA 1
ATOM 2175 C C . ARG A 1 283 ? 10.291 -24.539 -24.330 1.00 91.44 283 ARG A C 1
ATOM 2177 O O . ARG A 1 283 ? 9.091 -24.295 -24.432 1.00 91.44 283 ARG A O 1
ATOM 2184 N N . ARG A 1 284 ? 10.818 -25.094 -23.234 1.00 93.00 284 ARG A N 1
ATOM 2185 C CA . ARG A 1 284 ? 10.012 -25.504 -22.070 1.00 93.00 284 ARG A CA 1
ATOM 2186 C C . ARG A 1 284 ? 9.288 -24.325 -21.420 1.00 93.00 284 ARG A C 1
ATOM 2188 O O . ARG A 1 284 ? 8.129 -24.457 -21.037 1.00 93.00 284 ARG A O 1
ATOM 2195 N N . LEU A 1 285 ? 9.957 -23.177 -21.294 1.00 92.31 285 LEU A N 1
ATOM 2196 C CA . LEU A 1 285 ? 9.334 -21.958 -20.781 1.00 92.31 285 LEU A CA 1
ATOM 2197 C C . LEU A 1 285 ? 8.206 -21.498 -21.690 1.00 92.31 285 LEU A C 1
ATOM 2199 O O . LEU A 1 285 ? 7.132 -21.181 -21.190 1.00 92.31 285 LEU A O 1
ATOM 2203 N N . ARG A 1 286 ? 8.413 -21.517 -23.008 1.00 89.69 286 ARG A N 1
ATOM 2204 C CA . ARG A 1 286 ? 7.360 -21.162 -23.953 1.00 89.69 286 ARG A CA 1
ATOM 2205 C C . ARG A 1 286 ? 6.137 -22.054 -23.819 1.00 89.69 286 ARG A C 1
ATOM 2207 O O . ARG A 1 286 ? 5.028 -21.533 -23.745 1.00 89.69 286 ARG A O 1
ATOM 2214 N N . GLU A 1 287 ? 6.340 -23.365 -23.791 1.00 90.62 287 GLU A N 1
ATOM 2215 C CA . GLU A 1 287 ? 5.253 -24.335 -23.639 1.00 90.62 287 GLU A CA 1
ATOM 2216 C C . GLU A 1 287 ? 4.459 -24.088 -22.356 1.00 90.62 287 GLU A C 1
ATOM 2218 O O . GLU A 1 287 ? 3.233 -24.157 -22.367 1.00 90.62 287 GLU A O 1
ATOM 2223 N N . ALA A 1 288 ? 5.144 -23.737 -21.267 1.00 90.62 288 ALA A N 1
ATOM 2224 C CA . ALA A 1 288 ? 4.505 -23.496 -19.981 1.00 90.62 288 ALA A CA 1
ATOM 2225 C C . ALA A 1 288 ? 3.747 -22.156 -19.904 1.00 90.62 288 ALA A C 1
ATOM 2227 O O . ALA A 1 288 ? 2.681 -22.099 -19.294 1.00 90.62 288 ALA A O 1
ATOM 2228 N N . ILE A 1 289 ? 4.277 -21.082 -20.503 1.00 89.19 289 ILE A N 1
ATOM 2229 C CA . ILE A 1 289 ? 3.685 -19.732 -20.406 1.00 89.19 289 ILE A CA 1
ATOM 2230 C C . ILE A 1 289 ? 2.737 -19.374 -21.555 1.00 89.19 289 ILE A C 1
ATOM 2232 O O . ILE A 1 289 ? 2.158 -18.293 -21.496 1.00 89.19 289 ILE A O 1
ATOM 2236 N N . GLY A 1 290 ? 2.669 -20.207 -22.606 1.00 85.25 290 GLY A N 1
ATOM 2237 C CA . GLY A 1 290 ? 2.172 -19.906 -23.959 1.00 85.25 290 GLY A CA 1
ATOM 2238 C C . GLY A 1 290 ? 1.139 -18.783 -24.052 1.00 85.25 290 GLY A C 1
ATOM 2239 O O . GLY A 1 290 ? 0.195 -18.767 -23.305 1.00 85.25 290 GLY A O 1
ATOM 2240 N N . ASP A 1 291 ? 1.298 -17.832 -24.950 1.00 82.00 291 ASP A N 1
ATOM 2241 C CA . ASP A 1 291 ? 0.547 -16.599 -25.265 1.00 82.00 291 ASP A CA 1
ATOM 2242 C C . ASP A 1 291 ? 0.095 -15.673 -24.125 1.00 82.00 291 ASP A C 1
ATOM 2244 O O . ASP A 1 291 ? -0.300 -14.541 -24.394 1.00 82.00 291 ASP A O 1
ATOM 2248 N N . LYS A 1 292 ? 0.219 -16.072 -22.857 1.00 83.19 292 LYS A N 1
ATOM 2249 C CA . LYS A 1 292 ? -0.108 -15.226 -21.703 1.00 83.19 292 LYS A CA 1
ATOM 2250 C C . LYS A 1 292 ? 0.944 -14.147 -21.452 1.00 83.19 292 LYS A C 1
ATOM 2252 O O . LYS A 1 292 ? 0.585 -13.073 -20.981 1.00 83.19 292 LYS A O 1
ATOM 2257 N N . ALA A 1 293 ? 2.204 -14.434 -21.784 1.00 85.75 293 ALA A N 1
ATOM 2258 C CA . ALA A 1 293 ? 3.335 -13.526 -21.637 1.00 85.75 293 ALA A CA 1
ATOM 2259 C C . ALA A 1 293 ? 4.286 -13.574 -22.844 1.00 85.75 293 ALA A C 1
ATOM 2261 O O . ALA A 1 293 ? 4.417 -14.592 -23.543 1.00 85.75 293 ALA A O 1
ATOM 2262 N N . LEU A 1 294 ? 4.990 -12.465 -23.052 1.00 86.62 294 LEU A N 1
ATOM 2263 C CA . LEU A 1 294 ? 6.092 -12.341 -24.004 1.00 86.62 294 LEU A CA 1
ATOM 2264 C C . LEU A 1 294 ? 7.352 -13.026 -23.446 1.00 86.62 294 LEU A C 1
ATOM 2266 O O . LEU A 1 294 ? 7.611 -12.951 -22.248 1.00 86.62 294 LEU A O 1
ATOM 2270 N N . LEU A 1 295 ? 8.152 -13.671 -24.300 1.00 89.06 295 LEU A N 1
ATOM 2271 C CA . LEU A 1 295 ? 9.450 -14.249 -23.922 1.00 89.06 295 LEU A CA 1
ATOM 2272 C C . LEU A 1 295 ? 10.578 -13.547 -24.685 1.00 89.0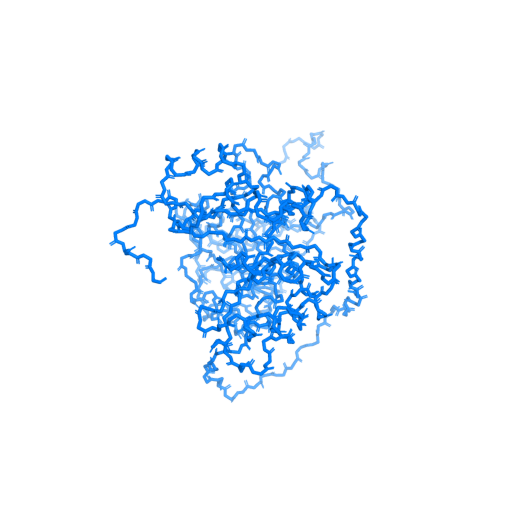6 295 LEU A C 1
ATOM 2274 O O . LEU A 1 295 ? 10.581 -13.525 -25.916 1.00 89.06 295 LEU A O 1
ATOM 2278 N N . LEU A 1 296 ? 11.544 -13.001 -23.948 1.00 91.00 296 LEU A N 1
ATOM 2279 C CA . LEU A 1 296 ? 12.754 -12.385 -24.482 1.00 91.00 296 LEU A CA 1
ATOM 2280 C C . LEU A 1 296 ? 13.976 -13.221 -24.143 1.00 91.00 296 LEU A C 1
ATOM 2282 O O . LEU A 1 296 ? 14.172 -13.621 -22.994 1.00 91.00 296 LEU A O 1
ATOM 2286 N N . ILE A 1 297 ? 14.842 -13.414 -25.131 1.00 92.31 297 ILE A N 1
ATOM 2287 C CA . ILE A 1 297 ? 16.132 -14.069 -24.932 1.00 92.31 297 ILE A CA 1
ATOM 2288 C C . ILE A 1 297 ? 17.193 -13.000 -24.684 1.00 92.31 297 ILE A C 1
ATOM 2290 O O . ILE A 1 297 ? 17.397 -12.098 -25.498 1.00 92.31 297 ILE A O 1
ATOM 2294 N N . ASN A 1 298 ? 17.873 -13.086 -23.545 1.00 92.56 298 ASN A N 1
ATOM 2295 C CA . ASN A 1 298 ? 18.947 -12.158 -23.221 1.00 92.56 298 ASN A CA 1
ATOM 2296 C C . ASN A 1 298 ? 20.205 -12.482 -24.046 1.00 92.56 298 ASN A C 1
ATOM 2298 O O . ASN A 1 298 ? 20.695 -13.608 -23.962 1.00 92.56 298 ASN A O 1
ATOM 2302 N N . GLU A 1 299 ? 20.748 -11.505 -24.786 1.00 90.19 299 GLU A N 1
ATOM 2303 C CA . GLU A 1 299 ? 21.994 -11.544 -25.597 1.00 90.19 299 GLU A CA 1
ATOM 2304 C C . GLU A 1 299 ? 22.031 -12.534 -26.776 1.00 90.19 299 GLU A C 1
ATOM 2306 O O . GLU A 1 299 ? 22.674 -12.291 -27.797 1.00 90.19 299 GLU A O 1
ATOM 2311 N N . ARG A 1 300 ? 21.366 -13.680 -26.650 1.00 90.31 300 ARG A N 1
ATOM 2312 C CA . ARG A 1 300 ? 21.542 -14.845 -27.519 1.00 90.31 300 ARG A CA 1
ATOM 2313 C C . ARG A 1 300 ? 20.619 -14.793 -28.730 1.00 90.31 300 ARG A C 1
ATOM 2315 O O . ARG A 1 300 ? 19.627 -15.514 -28.818 1.00 90.31 300 ARG A O 1
ATOM 2322 N N . VAL A 1 301 ? 20.985 -13.926 -29.673 1.00 90.06 301 VAL A N 1
ATOM 2323 C CA . VAL A 1 301 ? 20.319 -13.746 -30.978 1.00 90.06 301 VAL A CA 1
ATOM 2324 C C . VAL A 1 301 ? 20.230 -15.058 -31.760 1.00 90.06 301 VAL A C 1
ATOM 2326 O O . VAL A 1 301 ? 19.225 -15.319 -32.414 1.00 90.06 301 VAL A O 1
ATOM 2329 N N . ASP A 1 302 ? 21.241 -15.916 -31.646 1.00 88.94 302 ASP A N 1
ATOM 2330 C CA . ASP A 1 302 ? 21.264 -17.254 -32.240 1.00 88.94 302 ASP A CA 1
ATOM 2331 C C . ASP A 1 302 ? 20.177 -18.175 -31.662 1.00 88.94 302 ASP A C 1
ATOM 2333 O O . ASP A 1 302 ? 19.460 -18.838 -32.411 1.00 88.94 302 ASP A O 1
ATOM 2337 N N . VAL A 1 303 ? 20.001 -18.173 -30.336 1.00 89.62 303 VAL A N 1
ATOM 2338 C CA . VAL A 1 303 ? 18.947 -18.948 -29.661 1.00 89.62 303 VAL A CA 1
ATOM 2339 C C . VAL A 1 303 ? 17.565 -18.388 -29.992 1.00 89.62 303 VAL A C 1
ATOM 2341 O O . VAL A 1 303 ? 16.648 -19.162 -30.265 1.00 89.62 303 VAL A O 1
ATOM 2344 N N . ALA A 1 304 ? 17.420 -17.061 -30.036 1.00 87.88 304 ALA A N 1
ATOM 2345 C CA . ALA A 1 304 ? 16.178 -16.421 -30.460 1.00 87.88 304 ALA A CA 1
ATOM 2346 C C . ALA A 1 304 ? 15.799 -16.823 -31.894 1.00 87.88 304 ALA A C 1
ATOM 2348 O O . ALA A 1 304 ? 14.673 -17.260 -32.129 1.00 87.88 304 ALA A O 1
ATOM 2349 N N . ALA A 1 305 ? 16.742 -16.769 -32.839 1.00 86.19 305 ALA A N 1
ATOM 2350 C CA . ALA A 1 305 ? 16.515 -17.195 -34.219 1.00 86.19 305 ALA A CA 1
ATOM 2351 C C . ALA A 1 305 ? 16.097 -18.673 -34.306 1.00 86.19 305 ALA A C 1
ATOM 2353 O O . ALA A 1 305 ? 15.121 -18.997 -34.980 1.00 86.19 305 ALA A O 1
ATOM 2354 N N . ALA A 1 306 ? 16.789 -19.562 -33.584 1.00 85.75 306 ALA A N 1
ATOM 2355 C CA . ALA A 1 306 ? 16.491 -20.995 -33.583 1.00 85.75 306 ALA A CA 1
ATOM 2356 C C . ALA A 1 306 ? 15.087 -21.313 -33.040 1.00 85.75 306 ALA A C 1
ATOM 2358 O O . ALA A 1 306 ? 14.378 -22.133 -33.619 1.00 85.75 306 ALA A O 1
ATOM 2359 N N . LEU A 1 307 ? 14.658 -20.641 -31.966 1.00 80.25 307 LEU A N 1
ATOM 2360 C CA . LEU A 1 307 ? 13.301 -20.783 -31.423 1.00 80.25 307 LEU A CA 1
ATOM 2361 C C . LEU A 1 307 ? 12.227 -20.292 -32.390 1.00 80.25 307 LEU A C 1
ATOM 2363 O O . LEU A 1 307 ? 11.125 -20.819 -32.415 1.00 80.25 307 LEU A O 1
ATOM 2367 N N . SER A 1 308 ? 12.537 -19.282 -33.189 1.00 73.81 308 SER A N 1
ATOM 2368 C CA . SER A 1 308 ? 11.566 -18.656 -34.090 1.00 73.81 308 SER A CA 1
ATOM 2369 C C . SER A 1 308 ? 11.165 -19.574 -35.244 1.00 73.81 308 SER A C 1
ATOM 2371 O O . SER A 1 308 ? 10.030 -19.538 -35.714 1.00 73.81 308 SER A O 1
ATOM 2373 N N . LEU A 1 309 ? 12.069 -20.475 -35.645 1.00 72.44 309 LEU A N 1
ATOM 2374 C CA . LEU A 1 309 ? 11.801 -21.514 -36.641 1.00 72.44 309 LEU A CA 1
ATOM 2375 C C . LEU A 1 309 ? 10.730 -22.520 -36.193 1.00 72.44 309 LEU A C 1
ATOM 2377 O O . LEU A 1 309 ? 10.200 -23.248 -37.028 1.00 72.44 309 LEU A O 1
ATOM 2381 N N . THR A 1 310 ? 10.385 -22.565 -34.901 1.00 68.25 310 THR A N 1
ATOM 2382 C CA . THR A 1 310 ? 9.329 -23.445 -34.376 1.00 68.25 310 THR A CA 1
ATOM 2383 C C . THR A 1 310 ? 7.944 -22.786 -34.365 1.00 68.25 310 THR A C 1
ATOM 2385 O O . THR A 1 310 ? 6.996 -23.369 -33.844 1.00 68.25 310 THR A O 1
ATOM 2388 N N . GLY A 1 311 ? 7.797 -21.605 -34.986 1.00 59.16 311 GLY A N 1
ATOM 2389 C CA . GLY A 1 311 ? 6.505 -20.940 -35.190 1.00 59.16 311 GLY A CA 1
ATOM 2390 C C . GLY A 1 311 ? 6.033 -20.106 -34.003 1.00 59.16 311 GLY A C 1
ATOM 2391 O O . GLY A 1 311 ? 4.844 -19.811 -33.891 1.00 59.16 311 GLY A O 1
ATOM 2392 N N . VAL A 1 312 ? 6.950 -19.726 -33.115 1.00 59.19 312 VAL A N 1
ATOM 2393 C CA . VAL A 1 312 ? 6.633 -18.917 -31.946 1.00 59.19 312 VAL A CA 1
ATOM 2394 C C . VAL A 1 312 ? 7.367 -17.582 -32.040 1.00 59.19 312 VAL A C 1
ATOM 2396 O O . VAL A 1 312 ? 8.567 -17.550 -32.288 1.00 59.19 312 VAL A O 1
ATOM 2399 N N . ALA A 1 313 ? 6.641 -16.472 -31.910 1.00 55.41 313 ALA A N 1
ATOM 2400 C CA . ALA A 1 313 ? 7.219 -15.132 -31.999 1.00 55.41 313 ALA A CA 1
ATOM 2401 C C . ALA A 1 313 ? 7.971 -14.766 -30.706 1.00 55.41 313 ALA A C 1
ATOM 2403 O O . ALA A 1 313 ? 7.471 -15.010 -29.604 1.00 55.41 313 ALA A O 1
ATOM 2404 N N . TYR A 1 314 ? 9.154 -14.158 -30.844 1.00 73.25 314 TYR A N 1
ATOM 2405 C CA . TYR A 1 314 ? 10.036 -13.783 -29.734 1.00 73.25 314 TYR A CA 1
ATOM 2406 C C . TYR A 1 314 ? 10.769 -12.475 -29.982 1.00 73.25 314 TYR A C 1
ATOM 2408 O O . TYR A 1 314 ? 10.849 -11.993 -31.110 1.00 73.25 314 TYR A O 1
ATOM 2416 N N . GLY A 1 315 ? 11.363 -11.959 -28.906 1.00 84.94 315 GLY A N 1
ATOM 2417 C CA . GLY A 1 315 ? 12.286 -10.838 -28.940 1.00 84.94 315 GLY A CA 1
ATOM 2418 C C . GLY A 1 315 ? 13.624 -11.127 -28.273 1.00 84.94 315 GLY A C 1
ATOM 2419 O O . GLY A 1 315 ? 13.850 -12.188 -27.684 1.00 84.94 315 GLY A O 1
ATOM 2420 N N . VAL A 1 316 ? 14.517 -10.151 -28.353 1.00 91.38 316 VAL A N 1
ATOM 2421 C CA . VAL A 1 316 ? 15.817 -10.191 -27.683 1.00 91.38 316 VAL A CA 1
ATOM 2422 C C . VAL A 1 316 ? 16.006 -8.957 -26.821 1.00 91.38 316 VAL A C 1
ATOM 2424 O O . VAL A 1 316 ? 15.621 -7.855 -27.205 1.00 91.38 316 VAL A O 1
ATOM 2427 N N . GLN A 1 317 ? 16.632 -9.145 -25.663 1.00 92.75 317 GLN A N 1
ATOM 2428 C CA . GLN A 1 317 ? 17.192 -8.045 -24.884 1.00 92.75 317 GLN A CA 1
ATOM 2429 C C . GLN A 1 317 ? 18.705 -8.063 -25.072 1.00 92.75 317 GLN A C 1
ATOM 2431 O O . GLN A 1 317 ? 19.370 -9.011 -24.654 1.00 92.75 317 GLN A O 1
ATOM 2436 N N . LEU A 1 318 ? 19.239 -7.026 -25.708 1.00 93.12 318 LEU A N 1
ATOM 2437 C CA . LEU A 1 318 ? 20.667 -6.855 -25.953 1.00 93.12 318 LEU A CA 1
ATOM 2438 C C . LEU A 1 318 ? 21.282 -5.990 -24.850 1.00 93.12 318 LEU A C 1
ATOM 2440 O O . LEU A 1 318 ? 20.723 -4.958 -24.491 1.00 93.12 318 LEU A O 1
ATOM 2444 N N . GLY A 1 319 ? 22.431 -6.373 -24.321 1.00 88.62 319 GLY A N 1
ATOM 2445 C CA . GLY A 1 319 ? 23.252 -5.564 -23.424 1.00 88.62 319 GLY A CA 1
ATOM 2446 C C . GLY A 1 319 ? 24.108 -4.557 -24.182 1.00 88.62 319 GLY A C 1
ATOM 2447 O O . GLY A 1 319 ? 24.068 -4.492 -25.408 1.00 88.62 319 GLY A O 1
ATOM 2448 N N . GLU A 1 320 ? 24.875 -3.748 -23.453 1.00 79.50 320 GLU A N 1
ATOM 2449 C CA . GLU A 1 320 ? 25.625 -2.622 -24.028 1.00 79.50 320 GLU A CA 1
ATOM 2450 C C . GLU A 1 320 ? 26.757 -3.052 -24.970 1.00 79.50 320 GLU A C 1
ATOM 2452 O O . GLU A 1 320 ? 26.960 -2.402 -25.993 1.00 79.50 320 GLU A O 1
ATOM 2457 N N . ASP A 1 321 ? 27.410 -4.181 -24.692 1.00 83.00 321 ASP A N 1
ATOM 2458 C CA . ASP A 1 321 ? 28.497 -4.729 -25.519 1.00 83.00 321 ASP A CA 1
ATOM 2459 C C . ASP A 1 321 ? 28.009 -5.741 -26.568 1.00 83.00 321 ASP A C 1
ATOM 2461 O O . ASP A 1 321 ? 28.792 -6.297 -27.342 1.00 83.00 321 ASP A O 1
ATOM 2465 N N . ALA A 1 322 ? 26.701 -6.000 -26.606 1.00 87.25 322 ALA A N 1
ATOM 2466 C CA . ALA A 1 322 ? 26.101 -6.891 -27.583 1.00 87.25 322 ALA A CA 1
ATOM 2467 C C . ALA A 1 322 ? 26.176 -6.292 -28.993 1.00 87.25 322 ALA A C 1
ATOM 2469 O O . ALA A 1 322 ? 26.320 -5.074 -29.167 1.00 87.25 322 ALA A O 1
ATOM 2470 N N . ILE A 1 323 ? 25.945 -7.129 -30.011 1.00 88.44 323 ILE A N 1
ATOM 2471 C CA . ILE A 1 323 ? 25.852 -6.670 -31.404 1.00 88.44 323 ILE A CA 1
ATOM 2472 C C . ILE A 1 323 ? 24.888 -5.473 -31.543 1.00 88.44 323 ILE A C 1
ATOM 2474 O O . ILE A 1 323 ? 23.901 -5.403 -30.803 1.00 88.44 323 ILE A O 1
ATOM 2478 N N . PRO A 1 324 ? 25.125 -4.533 -32.477 1.00 89.88 324 PRO A N 1
ATOM 2479 C CA . PRO A 1 324 ? 24.238 -3.386 -32.662 1.00 89.88 324 PRO A CA 1
ATOM 2480 C C . PRO A 1 324 ? 22.798 -3.806 -32.969 1.00 89.88 324 PRO A C 1
ATOM 2482 O O . PRO A 1 324 ? 22.567 -4.789 -33.681 1.00 89.88 324 PRO A O 1
ATOM 2485 N N . VAL A 1 325 ? 21.826 -3.023 -32.497 1.00 90.94 325 VAL A N 1
ATOM 2486 C CA . VAL A 1 325 ? 20.387 -3.302 -32.665 1.00 90.94 325 VAL A CA 1
ATOM 2487 C C . VAL A 1 325 ? 20.025 -3.488 -34.140 1.00 90.94 325 VAL A C 1
ATOM 2489 O O . VAL A 1 325 ? 19.365 -4.464 -34.498 1.00 90.94 325 VAL A O 1
ATOM 2492 N N . GLY A 1 326 ? 20.545 -2.633 -35.025 1.00 88.88 326 GLY A N 1
ATOM 2493 C CA . GLY A 1 326 ? 20.310 -2.753 -36.464 1.00 88.88 326 GLY A CA 1
ATOM 2494 C C . GLY A 1 326 ? 20.865 -4.048 -37.077 1.00 88.88 326 GLY A C 1
ATOM 2495 O O . GLY A 1 326 ? 20.290 -4.576 -38.029 1.00 88.88 326 GLY A O 1
ATOM 2496 N N . ALA A 1 327 ? 21.960 -4.596 -36.536 1.00 89.62 327 ALA A N 1
ATOM 2497 C CA . ALA A 1 327 ? 22.503 -5.882 -36.974 1.00 89.62 327 ALA A CA 1
ATOM 2498 C C . ALA A 1 327 ? 21.632 -7.048 -36.489 1.00 89.62 327 ALA A C 1
ATOM 2500 O O . ALA A 1 327 ? 21.281 -7.912 -37.293 1.00 89.62 327 ALA A O 1
ATOM 2501 N N . ALA A 1 328 ? 21.215 -7.031 -35.218 1.00 89.94 328 ALA A N 1
ATOM 2502 C CA . ALA A 1 328 ? 20.267 -8.005 -34.679 1.00 89.94 328 ALA A CA 1
ATOM 2503 C C . ALA A 1 328 ? 18.956 -8.008 -35.479 1.00 89.94 328 ALA A C 1
ATOM 2505 O O . ALA A 1 328 ? 18.480 -9.070 -35.877 1.00 89.94 328 ALA A O 1
ATOM 2506 N N . ARG A 1 329 ? 18.425 -6.824 -35.814 1.00 87.44 329 ARG A N 1
ATOM 2507 C CA . ARG A 1 329 ? 17.216 -6.683 -36.634 1.00 87.44 329 ARG A CA 1
ATOM 2508 C C . ARG 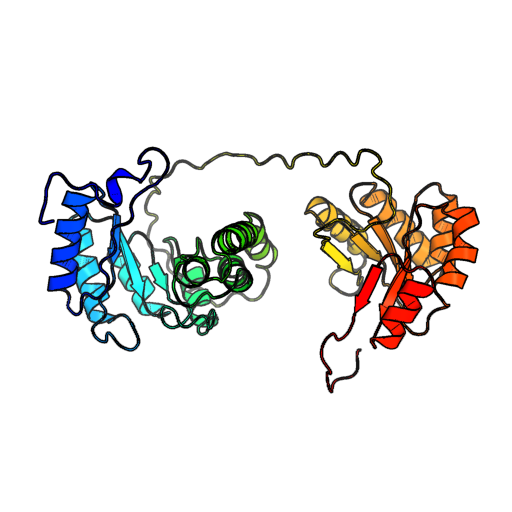A 1 329 ? 17.388 -7.296 -38.020 1.00 87.44 329 ARG A C 1
ATOM 2510 O O . ARG A 1 329 ? 16.508 -8.025 -38.455 1.00 87.44 329 ARG A O 1
ATOM 2517 N N . ARG A 1 330 ? 18.518 -7.071 -38.700 1.00 87.56 330 ARG A N 1
ATOM 2518 C CA . ARG A 1 330 ? 18.790 -7.695 -40.012 1.00 87.56 330 ARG A CA 1
ATOM 2519 C C . ARG A 1 330 ? 18.892 -9.218 -39.945 1.00 87.56 330 ARG A C 1
ATOM 2521 O O . ARG A 1 330 ? 18.441 -9.880 -40.872 1.00 87.56 330 ARG A O 1
ATOM 2528 N N . LEU A 1 331 ? 19.477 -9.761 -38.877 1.00 86.12 331 LEU A N 1
ATOM 2529 C CA . LEU A 1 331 ? 19.599 -11.211 -38.689 1.00 86.12 331 LEU A CA 1
ATOM 2530 C C . LEU A 1 331 ? 18.252 -11.868 -38.390 1.00 86.12 331 LEU A C 1
ATOM 2532 O O . LEU A 1 331 ? 17.973 -12.960 -38.877 1.00 86.12 331 LEU A O 1
ATOM 2536 N N . LEU A 1 332 ? 17.429 -11.204 -37.585 1.00 84.12 332 LEU A N 1
ATOM 2537 C CA . LEU A 1 332 ? 16.202 -11.782 -37.061 1.00 84.12 332 LEU A CA 1
ATOM 2538 C C . LEU A 1 332 ? 14.971 -11.488 -37.925 1.00 84.12 332 LEU A C 1
ATOM 2540 O O . LEU A 1 332 ? 14.088 -12.335 -37.994 1.00 84.12 332 LEU A O 1
ATOM 2544 N N . ALA A 1 333 ? 14.904 -10.351 -38.624 1.00 80.25 333 ALA A N 1
ATOM 2545 C CA . ALA A 1 333 ? 13.739 -9.969 -39.431 1.00 80.25 333 ALA A CA 1
ATOM 2546 C C . ALA A 1 333 ? 13.309 -11.017 -40.481 1.00 80.25 333 ALA A C 1
ATOM 2548 O O . ALA A 1 333 ? 12.103 -11.221 -40.619 1.00 80.25 333 ALA A O 1
ATOM 2549 N N . PRO A 1 334 ? 14.219 -11.729 -41.183 1.00 77.19 334 PRO A N 1
ATOM 2550 C CA . PRO A 1 334 ? 13.822 -12.787 -42.117 1.00 77.19 334 PRO A CA 1
ATOM 2551 C C . PRO A 1 334 ? 13.129 -13.986 -41.452 1.00 77.19 334 PRO A C 1
ATOM 2553 O O . PRO A 1 334 ? 12.419 -14.721 -42.129 1.00 77.19 334 PRO A O 1
ATOM 2556 N N . VAL A 1 335 ? 13.355 -14.196 -40.150 1.00 72.25 335 VAL A N 1
ATOM 2557 C CA . VAL A 1 335 ? 12.880 -15.369 -39.398 1.00 72.25 335 VAL A CA 1
ATOM 2558 C C . VAL A 1 335 ? 11.693 -15.021 -38.495 1.00 72.25 335 VAL A C 1
ATOM 2560 O O . VAL A 1 335 ? 10.755 -15.802 -38.382 1.00 72.25 335 VAL A O 1
ATOM 2563 N N . LEU A 1 336 ? 11.726 -13.846 -37.865 1.00 68.56 336 LEU A N 1
ATOM 2564 C CA . LEU A 1 336 ? 10.748 -13.382 -36.875 1.00 68.56 336 LEU A CA 1
ATOM 2565 C C . LEU A 1 336 ? 9.701 -12.419 -37.443 1.00 68.56 336 LEU A C 1
ATOM 2567 O O . LEU A 1 336 ? 8.686 -12.163 -36.799 1.00 68.56 336 LEU A O 1
ATOM 2571 N N . GLY A 1 337 ? 9.917 -11.899 -38.652 1.00 66.88 337 GLY A N 1
ATOM 2572 C CA . GLY A 1 337 ? 9.023 -10.926 -39.264 1.00 66.88 337 GLY A CA 1
ATOM 2573 C C . GLY A 1 337 ? 9.086 -9.538 -38.603 1.00 66.88 337 GLY A C 1
ATOM 2574 O O . GLY A 1 337 ? 9.989 -9.243 -37.816 1.00 66.88 337 GLY A O 1
ATOM 2575 N N . PRO A 1 338 ? 8.145 -8.642 -38.952 1.00 59.94 338 PRO A N 1
ATOM 2576 C CA . PRO A 1 338 ? 8.145 -7.247 -38.503 1.00 59.94 338 PRO A CA 1
ATOM 2577 C C . PRO A 1 338 ? 7.715 -7.054 -37.038 1.00 59.94 338 PRO A C 1
ATOM 2579 O O . PRO A 1 338 ? 7.820 -5.935 -36.545 1.00 59.94 338 PRO A O 1
ATOM 2582 N N . GLU A 1 339 ? 7.251 -8.118 -36.375 1.00 64.81 339 GLU A N 1
ATOM 2583 C CA . GLU A 1 339 ? 6.711 -8.153 -35.000 1.00 64.81 339 GLU A CA 1
ATOM 2584 C C . GLU A 1 339 ? 7.784 -8.451 -33.929 1.0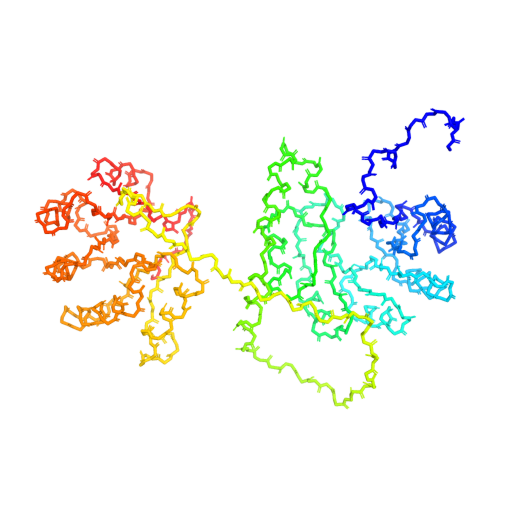0 64.81 339 GLU A C 1
ATOM 2586 O O . GLU A 1 339 ? 7.495 -8.825 -32.794 1.00 64.81 339 GLU A O 1
ATOM 2591 N N . LEU A 1 340 ? 9.055 -8.331 -34.310 1.00 74.50 340 LEU A N 1
ATOM 2592 C CA . LEU A 1 340 ? 10.202 -8.587 -33.454 1.00 74.50 340 LEU A CA 1
ATOM 2593 C C . LEU A 1 340 ? 10.449 -7.432 -32.478 1.00 74.50 340 LEU A C 1
ATOM 2595 O O . LEU A 1 340 ? 10.814 -6.338 -32.913 1.00 74.50 340 LEU A O 1
ATOM 2599 N N . LEU A 1 341 ? 10.398 -7.734 -31.178 1.00 85.75 341 LEU A N 1
ATOM 2600 C CA . LEU A 1 341 ? 10.843 -6.832 -30.117 1.00 85.75 341 LEU A CA 1
ATOM 2601 C C . LEU A 1 341 ? 12.355 -6.956 -29.874 1.00 85.75 341 LEU A C 1
ATOM 2603 O O . LEU A 1 341 ? 12.855 -8.010 -29.475 1.00 85.75 341 LEU A O 1
ATOM 2607 N N . ILE A 1 342 ? 13.088 -5.864 -30.061 1.00 90.62 342 ILE A N 1
ATOM 2608 C CA . ILE A 1 342 ? 14.508 -5.742 -29.730 1.00 90.62 342 ILE A CA 1
ATOM 2609 C C . ILE A 1 342 ? 14.673 -4.655 -28.681 1.00 90.62 342 ILE A C 1
ATOM 2611 O O . ILE A 1 342 ? 14.491 -3.470 -28.960 1.00 90.62 342 ILE A O 1
ATOM 2615 N N . GLY A 1 343 ? 15.063 -5.060 -27.480 1.00 91.12 343 GLY A N 1
ATOM 2616 C CA . GLY A 1 343 ? 15.453 -4.137 -26.429 1.00 91.12 343 GLY A CA 1
ATOM 2617 C C . GLY A 1 343 ? 16.960 -3.936 -26.356 1.00 91.12 343 GLY A C 1
ATOM 2618 O O . GLY A 1 343 ? 17.741 -4.803 -26.765 1.00 91.12 343 GLY A O 1
ATOM 2619 N N . ARG A 1 344 ? 17.377 -2.791 -25.809 1.00 92.38 344 ARG A N 1
ATOM 2620 C CA . ARG A 1 344 ? 18.791 -2.475 -25.560 1.00 92.38 344 ARG A CA 1
ATOM 2621 C C . ARG A 1 344 ? 18.995 -1.959 -24.142 1.00 92.38 344 ARG A C 1
ATOM 2623 O O . ARG A 1 344 ? 18.286 -1.057 -23.698 1.00 92.38 344 ARG A O 1
ATOM 2630 N N . SER A 1 345 ? 19.959 -2.525 -23.426 1.00 89.62 345 SER A N 1
ATOM 2631 C CA . SER A 1 345 ? 20.443 -1.966 -22.168 1.00 89.62 345 SER A CA 1
ATOM 2632 C C . SER A 1 345 ? 21.307 -0.749 -22.468 1.00 89.62 345 SER A C 1
ATOM 2634 O O . SER A 1 345 ? 22.152 -0.799 -23.363 1.00 89.62 345 SER A O 1
ATOM 2636 N N . VAL A 1 346 ? 21.076 0.342 -21.744 1.00 87.00 346 VAL A N 1
ATOM 2637 C CA . VAL A 1 346 ? 21.743 1.627 -21.977 1.00 87.00 346 VAL A CA 1
ATOM 2638 C C . VAL A 1 346 ? 22.231 2.224 -20.663 1.00 87.00 346 VAL A C 1
ATOM 2640 O O . VAL A 1 346 ? 21.536 2.171 -19.643 1.00 87.00 346 VAL A O 1
ATOM 2643 N N . HIS A 1 347 ? 23.431 2.803 -20.699 1.00 83.75 347 HIS A N 1
ATOM 2644 C CA . HIS A 1 347 ? 24.095 3.394 -19.532 1.00 83.75 347 HIS A CA 1
ATOM 2645 C C . HIS A 1 347 ? 24.442 4.882 -19.728 1.00 83.75 347 HIS A C 1
ATOM 2647 O O . HIS A 1 347 ? 25.006 5.515 -18.839 1.00 83.75 347 HIS A O 1
ATOM 2653 N N . SER A 1 348 ? 24.066 5.463 -20.872 1.00 82.75 348 SER A N 1
ATOM 2654 C CA . SER A 1 348 ? 24.250 6.879 -21.206 1.00 82.75 348 SER A CA 1
ATOM 2655 C C . SER A 1 348 ? 23.097 7.409 -22.063 1.00 82.75 348 SER A C 1
ATOM 2657 O O . SER A 1 348 ? 22.379 6.645 -22.718 1.00 82.75 348 SER A O 1
ATOM 2659 N N . VAL A 1 349 ? 22.925 8.734 -22.079 1.00 83.69 349 VAL A N 1
ATOM 2660 C CA . VAL A 1 349 ? 21.930 9.406 -22.932 1.00 83.69 349 VAL A CA 1
ATOM 2661 C C . VAL A 1 349 ? 22.283 9.223 -24.409 1.00 83.69 349 VAL A C 1
ATOM 2663 O O . VAL A 1 349 ? 21.401 9.009 -25.240 1.00 83.69 349 VAL A O 1
ATOM 2666 N N . GLU A 1 350 ? 23.569 9.274 -24.742 1.00 85.88 350 GLU A N 1
ATOM 2667 C CA . GLU A 1 350 ? 24.097 9.049 -26.085 1.00 85.88 350 GLU A CA 1
ATOM 2668 C C . GLU A 1 350 ? 23.805 7.618 -26.550 1.00 85.88 350 GLU A C 1
ATOM 2670 O O . GLU A 1 350 ? 23.255 7.429 -27.636 1.00 85.88 350 GLU A O 1
ATOM 2675 N N . GLY A 1 351 ? 24.078 6.621 -25.700 1.00 85.44 351 GLY A N 1
ATOM 2676 C CA . GLY A 1 351 ? 23.762 5.218 -25.975 1.00 85.44 351 GLY A CA 1
ATOM 2677 C C . GLY A 1 351 ? 22.263 4.980 -26.165 1.00 85.44 351 GLY A C 1
ATOM 2678 O O . GLY A 1 351 ? 21.865 4.263 -27.080 1.00 85.44 351 GLY A O 1
ATOM 2679 N N . ALA A 1 352 ? 21.417 5.645 -25.370 1.00 85.44 352 ALA A N 1
ATOM 2680 C CA . ALA A 1 352 ? 19.965 5.609 -25.539 1.00 85.44 352 ALA A CA 1
ATOM 2681 C C . ALA A 1 352 ? 19.513 6.185 -26.888 1.00 85.44 352 ALA A C 1
ATOM 2683 O O . ALA A 1 352 ? 18.739 5.544 -27.600 1.00 85.44 352 ALA A O 1
ATOM 2684 N N . LYS A 1 353 ? 20.025 7.360 -27.278 1.00 86.94 353 LYS A N 1
ATOM 2685 C CA . LYS A 1 353 ? 19.719 7.975 -28.581 1.00 86.94 353 LYS A CA 1
ATOM 2686 C C . LYS A 1 353 ? 20.153 7.082 -29.741 1.00 86.94 353 LYS A C 1
ATOM 2688 O O . LYS A 1 353 ? 19.386 6.916 -30.686 1.00 86.94 353 LYS A O 1
ATOM 2693 N N . GLN A 1 354 ? 21.346 6.491 -29.654 1.00 88.62 354 GLN A N 1
ATOM 2694 C CA . GLN A 1 354 ? 21.851 5.592 -30.689 1.00 88.62 354 GLN A CA 1
ATOM 2695 C C . GLN A 1 354 ? 21.007 4.318 -30.790 1.00 88.62 354 GLN A C 1
ATOM 2697 O O . GLN A 1 354 ? 20.625 3.931 -31.888 1.00 88.62 354 GLN A O 1
ATOM 2702 N N . ALA A 1 355 ? 20.654 3.700 -29.661 1.00 88.00 355 ALA A N 1
ATOM 2703 C CA . ALA A 1 355 ? 19.811 2.508 -29.647 1.00 88.00 355 ALA A CA 1
ATOM 2704 C C . ALA A 1 355 ? 18.438 2.762 -30.293 1.00 88.00 355 ALA A C 1
ATOM 2706 O O . ALA A 1 355 ? 17.962 1.935 -31.069 1.00 88.00 355 ALA A O 1
ATOM 2707 N N . VAL A 1 356 ? 17.825 3.921 -30.025 1.00 87.31 356 VAL A N 1
ATOM 2708 C CA . VAL A 1 356 ? 16.570 4.336 -30.676 1.00 87.31 356 VAL A CA 1
ATOM 2709 C C . VAL A 1 356 ? 16.771 4.549 -32.177 1.00 87.31 356 VAL A C 1
ATOM 2711 O O . VAL A 1 356 ? 15.967 4.063 -32.968 1.00 87.31 356 VAL A O 1
ATOM 2714 N N . ALA A 1 357 ? 17.849 5.229 -32.583 1.00 88.25 357 ALA A N 1
ATOM 2715 C CA . ALA A 1 357 ? 18.166 5.454 -33.996 1.00 88.25 357 ALA A CA 1
ATOM 2716 C C . ALA A 1 357 ? 18.411 4.142 -34.764 1.00 88.25 357 ALA A C 1
ATOM 2718 O O . ALA A 1 357 ? 17.998 4.013 -35.915 1.00 88.25 357 ALA A O 1
ATOM 2719 N N . ASP A 1 358 ? 19.012 3.147 -34.108 1.00 88.56 358 ASP A N 1
ATOM 2720 C CA . ASP A 1 358 ? 19.231 1.803 -34.652 1.00 88.56 358 ASP A CA 1
ATOM 2721 C C . ASP A 1 358 ? 17.948 0.947 -34.686 1.00 88.56 358 ASP A C 1
ATOM 2723 O O . ASP A 1 358 ? 17.960 -0.179 -35.195 1.00 88.56 358 ASP A O 1
ATOM 2727 N N . GLY A 1 359 ? 16.840 1.480 -34.162 1.00 87.56 359 GLY A N 1
ATOM 2728 C CA . GLY A 1 359 ? 15.521 0.867 -34.181 1.00 87.56 359 GLY A CA 1
ATOM 2729 C C . GLY A 1 359 ? 15.258 -0.071 -33.009 1.00 87.56 359 GLY A C 1
ATOM 2730 O O . GLY A 1 359 ? 14.695 -1.137 -33.232 1.00 87.56 359 GLY A O 1
ATOM 2731 N N . ALA A 1 360 ? 15.686 0.262 -31.789 1.00 89.12 360 ALA A N 1
ATOM 2732 C CA . ALA A 1 360 ? 15.273 -0.467 -30.585 1.00 89.12 360 ALA A CA 1
ATOM 2733 C C . ALA A 1 360 ? 13.798 -0.182 -30.259 1.00 89.12 360 ALA A C 1
ATOM 2735 O O . ALA A 1 360 ? 13.354 0.963 -30.342 1.00 89.12 360 ALA A O 1
ATOM 2736 N N . ASP A 1 361 ? 13.058 -1.212 -29.850 1.00 86.38 361 ASP A N 1
ATOM 2737 C CA . ASP A 1 361 ? 11.634 -1.108 -29.504 1.00 86.38 361 ASP A CA 1
ATOM 2738 C C . ASP A 1 361 ? 11.423 -0.678 -28.044 1.00 86.38 361 ASP A C 1
ATOM 2740 O O . ASP A 1 361 ? 10.409 -0.070 -27.706 1.00 86.38 361 ASP A O 1
ATOM 2744 N N . PHE A 1 362 ? 12.387 -0.973 -27.167 1.00 87.69 362 PHE A N 1
ATOM 2745 C CA . PHE A 1 362 ? 12.402 -0.520 -25.776 1.00 87.69 362 PHE A CA 1
ATOM 2746 C C . PHE A 1 362 ? 13.835 -0.437 -25.234 1.00 87.69 362 PHE A C 1
ATOM 2748 O O . PHE A 1 362 ? 14.768 -1.031 -25.779 1.00 87.69 362 PHE A O 1
ATOM 2755 N N . LEU A 1 363 ? 14.022 0.307 -24.144 1.00 87.62 363 LEU A N 1
ATOM 2756 C CA . LEU A 1 363 ? 15.321 0.487 -23.499 1.00 87.62 363 LEU A CA 1
ATOM 2757 C C . LEU A 1 363 ? 15.270 0.013 -22.046 1.00 87.62 363 LEU A C 1
ATOM 2759 O O . LEU A 1 363 ? 14.297 0.274 -21.340 1.00 87.62 363 LEU A O 1
ATOM 2763 N N . VAL A 1 364 ? 16.344 -0.629 -21.585 1.00 83.56 364 VAL A N 1
ATOM 2764 C CA . VAL A 1 364 ? 16.562 -0.946 -20.166 1.00 83.56 364 VAL A CA 1
ATOM 2765 C C . VAL A 1 364 ? 17.667 -0.030 -19.650 1.00 83.56 364 VAL A C 1
ATOM 2767 O O . VAL A 1 364 ? 18.849 -0.256 -19.899 1.00 83.56 364 VAL A O 1
ATOM 2770 N N . ALA A 1 365 ? 17.287 1.040 -18.957 1.00 79.12 365 ALA A N 1
ATOM 2771 C CA . ALA A 1 365 ? 18.249 1.956 -18.355 1.00 79.12 365 ALA A CA 1
ATOM 2772 C C . ALA A 1 365 ? 18.723 1.390 -17.007 1.00 79.12 365 ALA A C 1
ATOM 2774 O O . ALA A 1 365 ? 17.940 1.306 -16.064 1.00 79.12 365 ALA A O 1
ATOM 2775 N N . GLY A 1 366 ? 19.994 0.985 -16.913 1.00 60.53 366 GLY A N 1
ATOM 2776 C CA . GLY A 1 366 ? 20.530 0.363 -15.693 1.00 60.53 366 GLY A CA 1
ATOM 2777 C C . GLY A 1 366 ? 20.652 1.343 -14.521 1.00 60.53 366 GLY A C 1
ATOM 2778 O O . GLY A 1 366 ? 20.249 1.047 -13.401 1.00 60.53 366 GLY A O 1
ATOM 2779 N N . THR A 1 367 ? 21.173 2.540 -14.788 1.00 56.34 367 THR A N 1
ATOM 2780 C CA . THR A 1 367 ? 21.297 3.623 -13.807 1.00 56.34 367 THR A CA 1
ATOM 2781 C C . THR A 1 367 ? 20.762 4.904 -14.429 1.00 56.34 367 THR A C 1
ATOM 2783 O O . THR A 1 367 ? 21.429 5.512 -15.261 1.00 56.34 367 THR A O 1
ATOM 2786 N N . MET A 1 368 ? 19.559 5.328 -14.036 1.00 50.22 368 MET A N 1
ATOM 2787 C CA . MET A 1 368 ? 19.036 6.644 -14.437 1.00 50.22 368 MET A CA 1
ATOM 2788 C C . MET A 1 368 ? 19.703 7.800 -13.671 1.00 50.22 368 MET A C 1
ATOM 2790 O O . MET A 1 368 ? 19.636 8.947 -14.099 1.00 50.22 368 MET A O 1
ATOM 2794 N N . PHE A 1 369 ? 20.390 7.489 -12.567 1.00 44.00 369 PHE A N 1
ATOM 2795 C CA . PHE A 1 369 ? 21.161 8.424 -11.751 1.00 44.00 369 PHE A CA 1
ATOM 2796 C C . PHE A 1 369 ? 22.591 7.904 -11.592 1.00 44.00 369 PHE A C 1
ATOM 2798 O O . PHE A 1 369 ? 22.787 6.702 -11.416 1.00 44.00 369 PHE A O 1
ATOM 2805 N N . ALA A 1 370 ? 23.589 8.790 -11.643 1.00 40.47 370 ALA A N 1
ATOM 2806 C CA . ALA A 1 370 ? 24.994 8.415 -11.498 1.00 40.47 370 ALA A CA 1
ATOM 2807 C C . ALA A 1 370 ? 25.236 7.708 -10.150 1.00 40.47 370 ALA A C 1
ATOM 2809 O O . ALA A 1 370 ? 25.181 8.326 -9.088 1.00 40.47 370 ALA A O 1
ATOM 2810 N N . SER A 1 371 ? 25.510 6.406 -10.197 1.00 38.59 371 SER A N 1
ATOM 2811 C CA . SER A 1 371 ? 25.907 5.596 -9.045 1.00 38.59 371 SER A CA 1
ATOM 2812 C C . SER A 1 371 ? 27.419 5.387 -9.081 1.00 38.59 371 SER A C 1
ATOM 2814 O O . SER A 1 371 ? 27.977 5.062 -10.126 1.00 38.59 371 SER A O 1
ATOM 2816 N N . ARG A 1 372 ? 28.096 5.537 -7.934 1.00 32.50 372 ARG A N 1
ATOM 2817 C CA . ARG A 1 372 ? 29.532 5.222 -7.776 1.00 32.50 372 ARG A CA 1
ATOM 2818 C C . ARG A 1 372 ? 29.813 3.718 -7.632 1.00 32.50 372 ARG A C 1
ATOM 2820 O O . ARG A 1 372 ? 30.942 3.345 -7.330 1.00 32.50 372 ARG A O 1
ATOM 2827 N N . ILE A 1 373 ? 28.806 2.863 -7.803 1.00 34.91 373 ILE A N 1
ATOM 2828 C CA . ILE A 1 373 ? 28.923 1.411 -7.645 1.00 34.91 373 ILE A CA 1
ATOM 2829 C C . ILE A 1 373 ? 28.772 0.756 -9.027 1.00 34.91 373 ILE A C 1
ATOM 2831 O O . ILE A 1 373 ? 27.730 0.959 -9.659 1.00 34.91 373 ILE A O 1
ATOM 2835 N N . PRO A 1 374 ? 29.774 -0.008 -9.507 1.00 28.45 374 PRO A N 1
ATOM 2836 C CA . PRO A 1 374 ? 29.682 -0.726 -10.776 1.00 28.45 374 PRO A CA 1
ATOM 2837 C C . PRO A 1 374 ? 28.554 -1.777 -10.761 1.00 28.45 374 PRO A C 1
ATOM 2839 O O . PRO A 1 374 ? 28.318 -2.388 -9.716 1.00 28.45 374 PRO A O 1
ATOM 2842 N N . PRO A 1 375 ? 27.876 -2.026 -11.896 1.00 37.75 375 PRO A N 1
ATOM 2843 C CA . PRO A 1 375 ? 26.884 -3.094 -12.005 1.00 37.75 375 PRO A CA 1
ATOM 2844 C C . PRO A 1 375 ? 27.553 -4.481 -11.948 1.00 37.75 375 PRO A C 1
ATOM 2846 O O . PRO A 1 375 ? 28.588 -4.697 -12.578 1.00 37.75 375 PRO A O 1
ATOM 2849 N N . GLY A 1 376 ? 26.959 -5.400 -11.176 1.00 32.34 376 GLY A N 1
ATOM 2850 C CA . GLY A 1 376 ? 27.393 -6.799 -11.016 1.00 32.34 376 GLY A CA 1
ATOM 2851 C C . GLY A 1 376 ? 26.796 -7.790 -12.014 1.00 32.34 376 GLY A C 1
ATOM 2852 O O . GLY A 1 376 ? 25.735 -7.504 -12.624 1.00 32.34 376 GLY A O 1
#

InterPro domains:
  IPR008867 Thiazole synthase [PTHR34266] (3-180)
  IPR013785 Aldolase-type TIM barrel [G3DSA:3.20.20.70] (1-206)
  IPR013785 Aldolase-type TIM barrel [G3DSA:3.20.20.70] (234-376)
  IPR022998 Thiamine phosphate synthase/TenI [PF02581] (237-373)
  IPR022998 Thiamine phosphate synthase/TenI [cd00564] (237-371)
  IPR033983 Thiazole synthase ThiG [PF05690] (4-179)
  IPR036206 Thiamin phosphate synthase superfamily [SSF51391] (232-374)

Radius of gyration: 27.09 Å; chains: 1; bounding box: 60×58×70 Å

pLDDT: mean 78.35, std 19.28, range [23.38, 98.44]

Organism: Geodia barretti (NCBI:txid519541)